Protein AF-A0AAI9YEP2-F1 (afdb_monomer_lite)

Sequence (658 aa):
MLQMVCKAFRWLPARLRGALFNLNAHLQGFVLEPDKFRQRMQDCDAIISRGFALNFFVRGCSQTLYLDVFVQNGQKAESFTQYITEEESYVTGSVQDASDERDRDIHSILLLQNLERKTTIRIVQTASFPLLTILQTSCTTADLNFILCDKAYSLFPALTIQKHVFYPLRDLDNEGGRRLVEYAHQGWTNRDFNWPDWSSEGLKGLGHRRIGDNLSLVVHLQDNVGTPSSTLSHFIEHSRCEITHESLSAQFGNSTRRRRNFGATSRHVLTLTAKKISSYSLRRPLTDGEFSGWGNFVRERLSRWTRAELFKIAPGARPAAFDPAASSIAFDENDLQTFTQPLSWDYADDQLPRCHLAQICECLHNLQTCANIGLKWNLKNGGTNHIVKDTIDILTSGRAMVVGYDVTHPTNMSNEKSAAPSLIGMVASVDKDLGQWPASRLLLRRQRNQDRLPEFLIIYRNGVSEGQFTQVLTTELPMIRKACDQLYAPKQHPRLSIIVSIKRHQTRFYPTSGVNMDQKSRNIKKGTVIDCGVSQARYWDFFLTAHTALKGTARPAHYTVLMDEIFREKYGVGDSAADQLEKLTHNLCYPFGRATKAFSICPPAYYADIVCERARVHRPALFDISDAASTTTSAYQPVAPSTNVQVHPNLRDTMYYI

Structure (mmCIF, N/CA/C/O backbone):
data_AF-A0AAI9YEP2-F1
#
_entry.id   AF-A0AAI9YEP2-F1
#
loop_
_atom_site.group_PDB
_atom_site.id
_atom_site.type_symbol
_atom_site.label_atom_id
_atom_site.label_alt_id
_atom_site.label_comp_id
_atom_site.label_asym_id
_atom_site.label_entity_id
_atom_site.label_seq_id
_atom_site.pdbx_PDB_ins_code
_atom_site.Cartn_x
_atom_site.Cartn_y
_atom_site.Cartn_z
_atom_site.occupancy
_atom_site.B_iso_or_equiv
_atom_site.auth_seq_id
_atom_site.auth_comp_id
_atom_site.auth_asym_id
_atom_site.auth_atom_id
_atom_site.pdbx_PDB_model_num
ATOM 1 N N . MET A 1 1 ? 2.736 -23.030 6.623 1.00 35.69 1 MET A N 1
ATOM 2 C CA . MET A 1 1 ? 3.974 -23.816 6.875 1.00 35.69 1 MET A CA 1
ATOM 3 C C . MET A 1 1 ? 3.725 -25.308 7.155 1.00 35.69 1 MET A C 1
ATOM 5 O O . MET A 1 1 ? 4.071 -26.088 6.291 1.00 35.69 1 MET A O 1
ATOM 9 N N . LEU A 1 2 ? 3.091 -25.758 8.255 1.00 38.91 2 LEU A N 1
ATOM 10 C CA . LEU A 1 2 ? 2.863 -27.212 8.516 1.00 38.91 2 LEU A CA 1
ATOM 11 C C . LEU A 1 2 ? 2.048 -27.931 7.420 1.00 38.91 2 LEU A C 1
ATOM 13 O O . LEU A 1 2 ? 2.385 -29.028 6.984 1.00 38.91 2 LEU A O 1
ATOM 17 N N . GLN A 1 3 ? 1.024 -27.253 6.912 1.00 37.66 3 GLN A N 1
ATOM 18 C CA . GLN A 1 3 ? 0.232 -27.639 5.739 1.00 37.66 3 GLN A CA 1
ATOM 19 C C . GLN A 1 3 ? 1.108 -27.837 4.473 1.00 37.66 3 GLN A C 1
ATOM 21 O O . GLN A 1 3 ? 0.827 -28.705 3.655 1.00 37.66 3 GLN A O 1
ATOM 26 N N . MET A 1 4 ? 2.207 -27.071 4.351 1.00 40.47 4 MET A N 1
ATOM 27 C CA . MET A 1 4 ? 3.206 -27.151 3.265 1.00 40.47 4 MET A CA 1
ATOM 28 C C . MET A 1 4 ? 4.039 -28.416 3.285 1.00 40.47 4 MET A C 1
ATOM 30 O O . MET A 1 4 ? 4.502 -28.832 2.229 1.00 40.47 4 MET A O 1
ATOM 34 N N . VAL A 1 5 ? 4.219 -29.019 4.459 1.00 40.28 5 VAL A N 1
ATOM 35 C CA . VAL A 1 5 ? 5.104 -30.172 4.648 1.00 40.28 5 VAL A CA 1
ATOM 36 C C . VAL A 1 5 ? 4.333 -31.493 4.544 1.00 40.28 5 VAL A C 1
ATOM 38 O O . VAL A 1 5 ? 4.894 -32.488 4.100 1.00 40.28 5 VAL A O 1
ATOM 41 N N . CYS A 1 6 ? 3.038 -31.528 4.897 1.00 46.47 6 CYS A N 1
ATOM 42 C CA . CYS A 1 6 ? 2.228 -32.745 4.795 1.00 46.47 6 CYS A CA 1
ATOM 43 C C . CYS A 1 6 ? 0.755 -32.467 4.447 1.00 46.47 6 CYS A C 1
ATOM 45 O O . CYS A 1 6 ? 0.030 -31.792 5.180 1.00 46.47 6 CYS A O 1
ATOM 47 N N . LYS A 1 7 ? 0.279 -33.083 3.352 1.00 47.59 7 LYS A N 1
ATOM 48 C CA . LYS A 1 7 ? -1.105 -32.976 2.846 1.00 47.59 7 LYS A CA 1
ATOM 49 C C . LYS A 1 7 ? -2.158 -33.481 3.842 1.00 47.59 7 LYS A C 1
ATOM 51 O O . LYS A 1 7 ? -3.312 -33.061 3.765 1.00 47.59 7 LYS A O 1
ATOM 56 N N . ALA A 1 8 ? -1.780 -34.341 4.791 1.00 64.31 8 ALA A N 1
ATOM 57 C CA . ALA A 1 8 ? -2.667 -34.778 5.868 1.00 64.31 8 ALA A CA 1
ATOM 58 C C . ALA A 1 8 ? -3.075 -33.621 6.795 1.00 64.31 8 ALA A C 1
ATOM 60 O O . ALA A 1 8 ? -4.147 -33.680 7.382 1.00 64.31 8 ALA A O 1
ATOM 61 N N . PHE A 1 9 ? -2.304 -32.527 6.858 1.00 52.44 9 PHE A N 1
ATOM 62 C CA . PHE A 1 9 ? -2.653 -31.308 7.596 1.00 52.44 9 PHE A CA 1
ATOM 63 C C . PHE A 1 9 ? -3.553 -30.354 6.795 1.00 52.44 9 PHE A C 1
ATOM 65 O O . PHE A 1 9 ? -3.648 -29.171 7.104 1.00 52.44 9 PHE A O 1
ATOM 72 N N . ARG A 1 10 ? -4.260 -30.851 5.772 1.00 55.97 10 ARG A N 1
ATOM 73 C CA . ARG A 1 10 ? -5.205 -30.078 4.952 1.00 55.97 10 ARG A CA 1
ATOM 74 C C . ARG A 1 10 ? -6.244 -29.308 5.755 1.00 55.97 10 ARG A C 1
ATOM 76 O O . ARG A 1 10 ? -6.536 -28.143 5.515 1.00 55.97 10 ARG A O 1
ATOM 83 N N . TRP A 1 11 ? -6.830 -30.031 6.693 1.00 68.69 11 TRP A N 1
ATOM 84 C CA . TRP A 1 11 ? -7.853 -29.548 7.601 1.00 68.69 11 TRP A CA 1
ATOM 85 C C . TRP A 1 11 ? -7.272 -28.573 8.627 1.00 68.69 11 TRP A C 1
ATOM 87 O O . TRP A 1 11 ? -8.030 -27.852 9.270 1.00 68.69 11 TRP A O 1
ATOM 97 N N . LEU A 1 12 ? -5.941 -28.538 8.779 1.00 62.38 12 LEU A N 1
ATOM 98 C CA . LEU A 1 12 ? -5.271 -27.867 9.874 1.00 62.38 12 LEU A CA 1
ATOM 99 C C . LEU A 1 12 ? -5.568 -26.366 9.876 1.00 62.38 12 LEU A C 1
ATOM 101 O O . LEU A 1 12 ? -6.039 -25.945 10.900 1.00 62.38 12 LEU A O 1
ATOM 105 N N . PRO A 1 13 ? -5.472 -25.536 8.821 1.00 63.59 13 PRO A N 1
ATOM 106 C CA . PRO A 1 13 ? -5.768 -24.098 8.942 1.00 63.59 13 PRO A CA 1
ATOM 107 C C . PRO A 1 13 ? -7.225 -23.773 9.262 1.00 63.59 13 PRO A C 1
ATOM 109 O O . PRO A 1 13 ? -7.488 -22.788 9.943 1.00 63.59 13 PRO A O 1
ATOM 112 N N . ALA A 1 14 ? -8.176 -24.563 8.756 1.00 66.38 14 ALA A N 1
ATOM 113 C CA . ALA A 1 14 ? -9.592 -24.399 9.077 1.00 66.38 14 ALA A CA 1
ATOM 114 C C . ALA A 1 14 ? -9.860 -24.824 10.524 1.00 66.38 14 ALA A C 1
ATOM 116 O O . ALA A 1 14 ? -10.508 -24.100 11.271 1.00 66.38 14 ALA A O 1
ATOM 117 N N . ARG A 1 15 ? -9.264 -25.938 10.961 1.00 67.12 15 ARG A N 1
ATOM 118 C CA . ARG A 1 15 ? -9.312 -26.371 12.357 1.00 67.12 15 ARG A CA 1
ATOM 119 C C . ARG A 1 15 ? -8.481 -25.490 13.273 1.00 67.12 15 ARG A C 1
ATOM 121 O O . ARG A 1 15 ? -8.851 -25.337 14.414 1.00 67.12 15 ARG A O 1
ATOM 128 N N . LEU A 1 16 ? -7.409 -24.873 12.803 1.00 64.56 16 LEU A N 1
ATOM 129 C CA . LEU A 1 16 ? -6.610 -23.913 13.541 1.00 64.56 16 LEU A CA 1
ATOM 130 C C . LEU A 1 16 ? -7.355 -22.582 13.591 1.00 64.56 16 LEU A C 1
ATOM 132 O O . LEU A 1 16 ? -7.315 -21.935 14.610 1.00 64.56 16 LEU A O 1
ATOM 136 N N . ARG A 1 17 ? -8.121 -22.167 12.583 1.00 66.69 17 ARG A N 1
ATOM 137 C CA . ARG A 1 17 ? -9.043 -21.033 12.755 1.00 66.69 17 ARG A CA 1
ATOM 138 C C . ARG A 1 17 ? -10.149 -21.364 13.757 1.00 66.69 17 ARG A C 1
ATOM 140 O O . ARG A 1 17 ? -10.301 -20.640 14.730 1.00 66.69 17 ARG A O 1
ATOM 147 N N . GLY A 1 18 ? -10.822 -22.502 13.589 1.00 63.66 18 GLY A N 1
ATOM 148 C CA . GLY A 1 18 ? -11.913 -22.950 14.464 1.00 63.66 18 GLY A CA 1
ATOM 149 C C . GLY A 1 18 ? -11.498 -23.451 15.855 1.00 63.66 18 GLY A C 1
ATOM 150 O O . GLY A 1 18 ? -12.360 -23.601 16.714 1.00 63.66 18 GLY A O 1
ATOM 151 N N . ALA A 1 19 ? -10.210 -23.712 16.099 1.00 65.69 19 ALA A N 1
ATOM 152 C CA . ALA A 1 19 ? -9.677 -24.125 17.402 1.00 65.69 19 ALA A CA 1
ATOM 153 C C . ALA A 1 19 ? -8.683 -23.113 17.984 1.00 65.69 19 ALA A C 1
ATOM 155 O O . ALA A 1 19 ? -8.664 -22.928 19.195 1.00 65.69 19 ALA A O 1
ATOM 156 N N . LEU A 1 20 ? -7.855 -22.453 17.158 1.00 69.81 20 LEU A N 1
ATOM 157 C CA . LEU A 1 20 ? -6.876 -21.471 17.634 1.00 69.81 20 LEU A CA 1
ATOM 158 C C . LEU A 1 20 ? -7.427 -20.051 17.759 1.00 69.81 20 LEU A C 1
ATOM 160 O O . LEU A 1 20 ? -6.993 -19.343 18.658 1.00 69.81 20 LEU A O 1
ATOM 164 N N . PHE A 1 21 ? -8.322 -19.632 16.865 1.00 78.69 21 PHE A N 1
ATOM 165 C CA . PHE A 1 21 ? -8.924 -18.291 16.866 1.00 78.69 21 PHE A CA 1
ATOM 166 C C . PHE A 1 21 ? -10.420 -18.363 17.174 1.00 78.69 21 PHE A C 1
ATOM 168 O O . PHE A 1 21 ? -11.227 -17.598 16.653 1.00 78.69 21 PHE A O 1
ATOM 175 N N . ASN A 1 22 ? -10.784 -19.320 18.025 1.00 84.69 22 ASN A N 1
ATOM 176 C CA . ASN A 1 22 ? -12.130 -19.475 18.537 1.00 84.69 22 ASN A CA 1
ATOM 177 C C . ASN A 1 22 ? -12.275 -18.619 19.794 1.00 84.69 22 ASN A C 1
ATOM 179 O O . ASN A 1 22 ? -11.790 -18.998 20.861 1.00 84.69 22 ASN A O 1
ATOM 183 N N . LEU A 1 23 ? -12.903 -17.451 19.657 1.00 87.81 23 LEU A N 1
ATOM 184 C CA . LEU A 1 23 ? -13.104 -16.545 20.785 1.00 87.81 23 LEU A CA 1
ATOM 185 C C . LEU A 1 23 ? -13.919 -17.215 21.898 1.00 87.81 23 LEU A C 1
ATOM 187 O O . LEU A 1 23 ? -13.557 -17.083 23.064 1.00 87.81 23 LEU A O 1
ATOM 191 N N . ASN A 1 24 ? -14.948 -17.993 21.550 1.00 88.75 24 ASN A N 1
ATOM 192 C CA . ASN A 1 24 ? -15.793 -18.670 22.531 1.00 88.75 24 ASN A CA 1
ATOM 193 C C . ASN A 1 24 ? -14.976 -19.615 23.418 1.00 88.75 24 ASN A C 1
ATOM 195 O O . ASN A 1 24 ? -15.137 -19.604 24.633 1.00 88.75 24 ASN A O 1
ATOM 199 N N . ALA A 1 25 ? -14.033 -20.361 22.838 1.00 86.12 25 ALA A N 1
ATOM 200 C CA . ALA A 1 25 ? -13.134 -21.230 23.598 1.00 86.12 25 ALA A CA 1
ATOM 201 C C . ALA A 1 25 ? -12.226 -20.455 24.573 1.00 86.12 25 ALA A C 1
ATOM 203 O O . ALA A 1 25 ? -11.940 -20.947 25.660 1.00 86.12 25 ALA A O 1
ATOM 204 N N . HIS A 1 26 ? -11.791 -19.240 24.218 1.00 86.12 26 HIS A N 1
ATOM 205 C CA . HIS A 1 26 ? -11.002 -18.391 25.124 1.00 86.12 26 HIS A CA 1
ATOM 206 C C . HIS A 1 26 ? -11.874 -17.771 26.225 1.00 86.12 26 HIS A C 1
ATOM 208 O O . HIS A 1 26 ? -11.415 -17.572 27.347 1.00 86.12 26 HIS A O 1
ATOM 214 N N . LEU A 1 27 ? -13.138 -17.482 25.912 1.00 90.31 27 LEU A N 1
ATOM 215 C CA . LEU A 1 27 ? -14.107 -16.905 26.839 1.00 90.31 27 LEU A CA 1
ATOM 216 C C . LEU A 1 27 ? -14.650 -17.915 27.860 1.00 90.31 27 LEU A C 1
ATOM 218 O O . LEU A 1 27 ? -14.997 -17.497 28.957 1.00 90.31 27 LEU A O 1
ATOM 222 N N . GLN A 1 28 ? -14.665 -19.219 27.561 1.00 88.06 28 GLN A N 1
ATOM 223 C CA . GLN A 1 28 ? -15.187 -20.275 28.453 1.00 88.06 28 GLN A CA 1
ATOM 224 C C . GLN A 1 28 ? -14.567 -20.298 29.863 1.00 88.06 28 GLN A C 1
ATOM 226 O O . GLN A 1 28 ? -15.190 -20.792 30.798 1.00 88.06 28 GLN A O 1
ATOM 231 N N . GLY A 1 29 ? -13.350 -19.770 30.046 1.00 85.25 29 GLY A N 1
ATOM 232 C CA . GLY A 1 29 ? -12.749 -19.630 31.380 1.00 85.25 29 GLY A CA 1
ATOM 233 C C . GLY A 1 29 ? -13.392 -18.531 32.238 1.00 85.25 29 GLY A C 1
ATOM 234 O O . GLY A 1 29 ? -13.317 -18.571 33.464 1.00 85.25 29 GLY A O 1
ATOM 235 N N . PHE A 1 30 ? -14.032 -17.555 31.599 1.00 90.69 30 PHE A N 1
ATOM 236 C CA . PHE A 1 30 ? -14.654 -16.403 32.243 1.00 90.69 30 PHE A CA 1
ATOM 237 C C . PHE A 1 30 ? -16.182 -16.532 32.265 1.00 90.69 30 PHE A C 1
ATOM 239 O O . PHE A 1 30 ? -16.800 -16.351 33.312 1.00 90.69 30 PHE A O 1
ATOM 246 N N . VAL A 1 31 ? -16.800 -16.914 31.148 1.00 92.44 31 VAL A N 1
ATOM 247 C CA . VAL A 1 31 ? -18.261 -16.882 30.971 1.00 92.44 31 VAL A CA 1
ATOM 248 C C . VAL A 1 31 ? -18.842 -18.255 30.639 1.00 92.44 31 VAL A C 1
ATOM 250 O O . VAL A 1 31 ? -18.195 -19.073 29.984 1.00 92.44 31 VAL A O 1
ATOM 253 N N . LEU A 1 32 ? -20.071 -18.494 31.095 1.00 90.62 32 LEU A N 1
ATOM 254 C CA . LEU A 1 32 ? -20.863 -19.705 30.879 1.00 90.62 32 LEU A CA 1
ATOM 255 C C . LEU A 1 32 ? -21.316 -19.829 29.426 1.00 90.62 32 LEU A C 1
ATOM 257 O O . LEU A 1 32 ? -21.163 -20.892 28.824 1.00 90.62 32 LEU A O 1
ATOM 261 N N . GLU A 1 33 ? -21.842 -18.740 28.859 1.00 90.50 33 GLU A N 1
ATOM 262 C CA . GLU A 1 33 ? -22.410 -18.702 27.508 1.00 90.50 33 GLU A CA 1
ATOM 263 C C . GLU A 1 33 ? -21.688 -17.661 26.630 1.00 90.50 33 GLU A C 1
ATOM 265 O O . GLU A 1 33 ? -22.152 -16.528 26.478 1.00 90.50 33 GLU A O 1
ATOM 270 N N . PRO A 1 34 ? -20.551 -18.020 25.997 1.00 91.00 34 PRO A N 1
ATOM 271 C CA . PRO A 1 34 ? -19.764 -17.075 25.205 1.00 91.00 34 PRO A CA 1
ATOM 272 C C . PRO A 1 34 ? -20.516 -16.395 24.054 1.00 91.00 34 PRO A C 1
ATOM 274 O O . PRO A 1 34 ? -20.250 -15.232 23.758 1.00 91.00 34 PRO A O 1
ATOM 277 N N . ASP A 1 35 ? -21.454 -17.091 23.406 1.00 88.31 35 ASP A N 1
ATOM 278 C CA . ASP A 1 35 ? -22.261 -16.517 22.322 1.00 88.31 35 ASP A CA 1
ATOM 279 C C . ASP A 1 35 ? -23.187 -15.411 22.834 1.00 88.31 35 ASP A C 1
ATOM 281 O O . ASP A 1 35 ? -23.256 -14.328 22.246 1.00 88.31 35 ASP A O 1
ATOM 285 N N . LYS A 1 36 ? -23.831 -15.643 23.983 1.00 89.94 36 LYS A N 1
ATOM 286 C CA . LYS A 1 36 ? -24.673 -14.653 24.654 1.00 89.94 36 LYS A CA 1
ATOM 287 C C . LYS A 1 36 ? -23.847 -13.461 25.122 1.00 89.94 36 LYS A C 1
ATOM 289 O O . LYS A 1 36 ? -24.229 -12.319 24.878 1.00 89.94 36 LYS A O 1
ATOM 294 N N . PHE A 1 37 ? -22.665 -13.710 25.683 1.00 92.88 37 PHE A N 1
ATOM 295 C CA . PHE A 1 37 ? -21.727 -12.655 26.055 1.00 92.88 37 PHE A CA 1
ATOM 296 C C . PHE A 1 37 ? -21.322 -11.799 24.843 1.00 92.88 37 PHE A C 1
ATOM 298 O O . PHE A 1 37 ? -21.359 -10.571 24.916 1.00 92.88 37 PHE A O 1
ATOM 305 N N . ARG A 1 38 ? -20.999 -12.411 23.695 1.00 90.38 38 ARG A N 1
ATOM 306 C CA . ARG A 1 38 ? -20.673 -11.687 22.448 1.00 90.38 38 ARG A CA 1
ATOM 307 C C . ARG A 1 38 ? -21.855 -10.875 21.919 1.00 90.38 38 ARG A C 1
ATOM 309 O O . ARG A 1 38 ? -21.644 -9.763 21.436 1.00 90.38 38 ARG A O 1
ATOM 316 N N . GLN A 1 39 ? -23.078 -11.388 22.040 1.00 88.56 39 GLN A N 1
ATOM 317 C CA . GLN A 1 39 ? -24.287 -10.635 21.709 1.00 88.56 39 GLN A CA 1
ATOM 318 C C . GLN A 1 39 ? -24.449 -9.419 22.633 1.00 88.56 39 GLN A C 1
ATOM 320 O O . GLN A 1 39 ? -24.628 -8.303 22.152 1.00 88.56 39 GLN A O 1
ATOM 325 N N . ARG A 1 40 ? -24.267 -9.591 23.948 1.00 91.62 40 ARG A N 1
ATOM 326 C CA . ARG A 1 40 ? -24.280 -8.474 24.908 1.00 91.62 40 ARG A CA 1
ATOM 327 C C . ARG A 1 40 ? -23.189 -7.449 24.631 1.00 91.62 40 ARG A C 1
ATOM 329 O O . ARG A 1 40 ? -23.436 -6.252 24.770 1.00 91.62 40 ARG A O 1
ATOM 336 N N . MET A 1 41 ? -22.005 -7.890 24.198 1.00 91.94 41 MET A N 1
ATOM 337 C CA . MET A 1 41 ? -20.956 -6.970 23.763 1.00 91.94 41 MET A CA 1
ATOM 338 C C . MET A 1 41 ? -21.422 -6.115 22.586 1.00 91.94 41 MET A C 1
ATOM 340 O O . MET A 1 41 ? -21.164 -4.916 22.567 1.00 91.94 41 MET A O 1
ATOM 344 N N . GLN A 1 42 ? -22.114 -6.710 21.615 1.00 88.88 42 GLN A N 1
ATOM 345 C CA . GLN A 1 42 ? -22.652 -5.975 20.476 1.00 88.88 42 GLN A CA 1
ATOM 346 C C . GLN A 1 42 ? -23.716 -4.955 20.904 1.00 88.88 42 GLN A C 1
ATOM 348 O O . GLN A 1 42 ? -23.647 -3.804 20.478 1.00 88.88 42 GLN A O 1
ATOM 353 N N . ASP A 1 43 ? -24.649 -5.349 21.773 1.00 89.12 43 ASP A N 1
ATOM 354 C CA . ASP A 1 43 ? -25.726 -4.477 22.266 1.00 89.12 43 ASP A CA 1
ATOM 355 C C . ASP A 1 43 ? -25.179 -3.263 23.042 1.00 89.12 43 ASP A C 1
ATOM 357 O O . ASP A 1 43 ? -25.703 -2.148 22.952 1.00 89.12 43 ASP A O 1
ATOM 361 N N . CYS A 1 44 ? -24.089 -3.469 23.786 1.00 91.69 44 CYS A N 1
ATOM 362 C CA . CYS A 1 44 ? -23.482 -2.457 24.651 1.00 91.69 44 CYS A CA 1
ATOM 363 C C . CYS A 1 44 ? -22.296 -1.715 24.012 1.00 91.69 44 CYS A C 1
ATOM 365 O O . CYS A 1 44 ? -21.675 -0.889 24.678 1.00 91.69 44 CYS A O 1
ATOM 367 N N . ASP A 1 45 ? -21.974 -1.978 22.741 1.00 90.94 45 ASP A N 1
ATOM 368 C CA . ASP A 1 45 ? -20.754 -1.495 22.072 1.00 90.94 45 ASP A CA 1
ATOM 369 C C . ASP A 1 45 ? -19.459 -1.793 22.853 1.00 90.94 45 ASP A C 1
ATOM 371 O O . ASP A 1 45 ? -18.512 -1.002 22.856 1.00 90.94 45 ASP A O 1
ATOM 375 N N . ALA A 1 46 ? -19.428 -2.932 23.541 1.00 94.50 46 ALA A N 1
ATOM 376 C CA . ALA A 1 46 ? -18.311 -3.340 24.370 1.00 94.50 46 ALA A CA 1
ATOM 377 C C . ALA A 1 46 ? -17.133 -3.838 23.523 1.00 94.50 46 ALA A C 1
ATOM 379 O O . ALA A 1 46 ? -17.309 -4.549 22.528 1.00 94.50 46 ALA A O 1
ATOM 380 N N . ILE A 1 47 ? -15.915 -3.513 23.953 1.00 96.44 47 ILE A N 1
ATOM 381 C CA . ILE A 1 47 ? -14.674 -3.921 23.287 1.00 96.44 47 ILE A CA 1
ATOM 382 C C . ILE A 1 47 ? -13.769 -4.620 24.299 1.00 96.44 47 ILE A C 1
ATOM 384 O O . ILE A 1 47 ? -13.431 -4.044 25.331 1.00 96.44 47 ILE A O 1
ATOM 388 N N . ILE A 1 48 ? -13.334 -5.844 23.998 1.00 96.62 48 ILE A N 1
ATOM 389 C CA . ILE A 1 48 ? -12.285 -6.504 24.785 1.00 96.62 48 ILE A CA 1
ATOM 390 C C . ILE A 1 48 ? -10.928 -5.984 24.311 1.00 96.62 48 ILE A C 1
ATOM 392 O O . ILE A 1 48 ? -10.695 -5.887 23.107 1.00 96.62 48 ILE A O 1
ATOM 396 N N . SER A 1 49 ? -10.012 -5.677 25.226 1.00 94.88 49 SER A N 1
ATOM 397 C CA . SER A 1 49 ? -8.669 -5.184 24.885 1.00 94.88 49 SER A CA 1
ATOM 398 C C . SER A 1 49 ? -7.613 -5.688 25.882 1.00 94.88 49 SER A C 1
ATOM 400 O O . SER A 1 49 ? -7.902 -6.555 26.711 1.00 94.88 49 SER A O 1
ATOM 402 N N . ARG A 1 50 ? -6.384 -5.161 25.807 1.00 90.25 50 ARG A N 1
ATOM 403 C CA . ARG A 1 50 ? -5.259 -5.441 26.721 1.00 90.25 50 ARG A CA 1
ATOM 404 C C . ARG A 1 50 ? -4.858 -6.924 26.729 1.00 90.25 50 ARG A C 1
ATOM 406 O O . ARG A 1 50 ? -4.862 -7.572 25.686 1.00 90.25 50 ARG A O 1
ATOM 413 N N . GLY A 1 51 ? -4.479 -7.460 27.892 1.00 87.62 51 GLY A N 1
ATOM 414 C CA . GLY A 1 51 ? -3.871 -8.783 28.044 1.00 87.62 51 GLY A CA 1
ATOM 415 C C . GLY A 1 51 ? -4.687 -9.927 27.445 1.00 87.62 51 GLY A C 1
ATOM 416 O O . GLY A 1 51 ? -4.123 -10.801 26.792 1.00 87.62 51 GLY A O 1
ATOM 417 N N . PHE A 1 52 ? -6.016 -9.905 27.589 1.00 91.44 52 PHE A N 1
ATOM 418 C CA . PHE A 1 52 ? -6.862 -10.927 26.967 1.00 91.44 52 PHE A CA 1
ATOM 419 C C . PHE A 1 52 ? -6.797 -10.864 25.437 1.00 91.44 52 PHE A C 1
ATOM 421 O O . PHE A 1 52 ? -6.613 -11.889 24.779 1.00 91.44 52 PHE A O 1
ATOM 428 N N . ALA A 1 53 ? -6.894 -9.663 24.861 1.00 92.50 53 ALA A N 1
ATOM 429 C CA . ALA A 1 53 ? -6.804 -9.485 23.417 1.00 92.50 53 ALA A CA 1
ATOM 430 C C . ALA A 1 53 ? -5.405 -9.814 22.873 1.00 92.50 53 ALA A C 1
ATOM 432 O O . ALA A 1 53 ? -5.291 -10.425 21.814 1.00 92.50 53 ALA A O 1
ATOM 433 N N . LEU A 1 54 ? -4.342 -9.475 23.605 1.00 90.69 54 LEU A N 1
ATOM 434 C CA . LEU A 1 54 ? -2.970 -9.859 23.269 1.00 90.69 54 LEU A CA 1
ATOM 435 C C . LEU A 1 54 ? -2.806 -11.387 23.235 1.00 90.69 54 LEU A C 1
ATOM 437 O O . LEU A 1 54 ? -2.325 -11.934 22.240 1.00 90.69 54 LEU A O 1
ATOM 441 N N . ASN A 1 55 ? -3.268 -12.082 24.277 1.00 88.81 55 ASN A N 1
ATOM 442 C CA . ASN A 1 55 ? -3.188 -13.543 24.378 1.00 88.81 55 ASN A CA 1
ATOM 443 C C . ASN A 1 55 ? -4.045 -14.275 23.341 1.00 88.81 55 ASN A C 1
ATOM 445 O O . ASN A 1 55 ? -3.710 -15.389 22.945 1.00 88.81 55 ASN A O 1
ATOM 449 N N . PHE A 1 56 ? -5.122 -13.658 22.851 1.00 89.12 56 PHE A N 1
ATOM 450 C CA . PHE A 1 56 ? -5.873 -14.206 21.721 1.00 89.12 56 PHE A CA 1
ATOM 451 C C . PHE A 1 56 ? -5.006 -14.321 20.453 1.00 89.12 56 PHE A C 1
ATOM 453 O O . PHE A 1 56 ? -5.168 -15.255 19.664 1.00 89.12 56 PHE A O 1
ATOM 460 N N . PHE A 1 57 ? -4.063 -13.395 20.255 1.00 88.50 57 PHE A N 1
ATOM 461 C CA . PHE A 1 57 ? -3.174 -13.382 19.094 1.00 88.50 57 PHE A CA 1
ATOM 462 C C . PHE A 1 57 ? -1.851 -14.129 19.308 1.00 88.50 57 PHE A C 1
ATOM 464 O O . PHE A 1 57 ? -1.323 -14.704 18.351 1.00 88.50 57 PHE A O 1
ATOM 471 N N . VAL A 1 58 ? -1.304 -14.131 20.527 1.00 83.00 58 VAL A N 1
ATOM 472 C CA . VAL A 1 58 ? 0.016 -14.703 20.843 1.00 83.00 58 VAL A CA 1
ATOM 473 C C . VAL A 1 58 ? -0.132 -16.025 21.598 1.00 83.00 58 VAL A C 1
ATOM 475 O O . VAL A 1 58 ? -0.733 -16.096 22.664 1.00 83.00 58 VAL A O 1
ATOM 478 N N . ARG A 1 59 ? 0.413 -17.112 21.033 1.00 67.50 59 ARG A N 1
ATOM 479 C CA . ARG A 1 59 ? 0.313 -18.462 21.614 1.00 67.50 59 ARG A CA 1
ATOM 480 C C . ARG A 1 59 ? 1.434 -18.749 22.606 1.00 67.50 59 ARG A C 1
ATOM 482 O O . ARG A 1 59 ? 2.587 -18.468 22.314 1.00 67.50 59 ARG A O 1
ATOM 489 N N . GLY A 1 60 ? 1.088 -19.425 23.704 1.00 56.12 60 GLY A N 1
ATOM 490 C CA . GLY A 1 60 ? 2.030 -19.873 24.745 1.00 56.12 60 GLY A CA 1
ATOM 491 C C . GLY A 1 60 ? 1.692 -19.364 26.148 1.00 56.12 60 GLY A C 1
ATOM 492 O O . GLY A 1 60 ? 2.234 -19.860 27.129 1.00 56.12 60 GLY A O 1
ATOM 493 N N . CYS A 1 61 ? 0.746 -18.432 26.242 1.00 56.22 61 CYS A N 1
ATOM 494 C CA . CYS A 1 61 ? 0.408 -17.701 27.455 1.00 56.22 61 CYS A CA 1
ATOM 495 C C . CYS A 1 61 ? -0.945 -18.207 27.987 1.00 56.22 61 CYS A C 1
ATOM 497 O O . CYS A 1 61 ? -2.000 -17.729 27.581 1.00 56.22 61 CYS A O 1
ATOM 499 N N . SER A 1 62 ? -0.951 -19.240 28.836 1.00 52.75 62 SER A N 1
ATOM 500 C CA . SER A 1 62 ? -2.189 -19.943 29.226 1.00 52.75 62 SER A CA 1
ATOM 501 C C . SER A 1 62 ? -3.007 -19.262 30.330 1.00 52.75 62 SER A C 1
ATOM 503 O O . SER A 1 62 ? -4.025 -19.811 30.743 1.00 52.75 62 SER A O 1
ATOM 505 N N . GLN A 1 63 ? -2.572 -18.111 30.849 1.00 65.06 63 GLN A N 1
ATOM 506 C CA . GLN A 1 63 ? -3.223 -17.448 31.980 1.00 65.06 63 GLN A CA 1
ATOM 507 C C . GLN A 1 63 ? -3.348 -15.941 31.740 1.00 65.06 63 GLN A C 1
ATOM 509 O O . GLN A 1 63 ? -2.400 -15.176 31.895 1.00 65.06 63 GLN A O 1
ATOM 514 N N . THR A 1 64 ? -4.547 -15.504 31.359 1.00 73.12 64 THR A N 1
ATOM 515 C CA . THR A 1 64 ? -4.958 -14.099 31.455 1.00 73.12 64 THR A CA 1
ATOM 516 C C . THR A 1 64 ? -5.493 -13.859 32.861 1.00 73.12 64 THR A C 1
ATOM 518 O O . THR A 1 64 ? -6.495 -14.463 33.238 1.00 73.12 64 THR A O 1
ATOM 521 N N . LEU A 1 65 ? -4.851 -12.982 33.635 1.00 78.19 65 LEU A N 1
ATOM 522 C CA . LEU A 1 65 ? -5.325 -12.630 34.981 1.00 78.19 65 LEU A CA 1
ATOM 523 C C . LEU A 1 65 ? -6.697 -11.944 34.959 1.00 78.19 65 LEU A C 1
ATOM 525 O O . LEU A 1 65 ? -7.512 -12.141 35.858 1.00 78.19 65 LEU A O 1
ATOM 529 N N . TYR A 1 66 ? -6.936 -11.148 33.917 1.00 89.12 66 TYR A N 1
ATOM 530 C CA . TYR A 1 66 ? -8.116 -10.310 33.780 1.00 89.12 66 TYR A CA 1
ATOM 531 C C . TYR A 1 66 ? -8.701 -10.432 32.376 1.00 89.12 66 TYR A C 1
ATOM 533 O O . TYR A 1 66 ? -7.960 -10.505 31.392 1.00 89.12 66 TYR A O 1
ATOM 541 N N . LEU A 1 67 ? -10.028 -10.390 32.295 1.00 93.69 67 LEU A N 1
ATOM 542 C CA . LEU A 1 67 ? -10.747 -10.056 31.071 1.00 93.69 67 LEU A CA 1
ATOM 543 C C . LEU A 1 67 ? -11.130 -8.574 31.141 1.00 93.69 67 LEU A C 1
ATOM 545 O O . LEU A 1 67 ? -12.022 -8.197 31.899 1.00 93.69 67 LEU A O 1
ATOM 549 N N . ASP A 1 68 ? -10.421 -7.734 30.387 1.00 94.38 68 ASP A N 1
ATOM 550 C CA . ASP A 1 68 ? -10.692 -6.298 30.294 1.00 94.38 68 ASP A CA 1
ATOM 551 C C . ASP A 1 68 ? -11.752 -6.019 29.227 1.00 94.38 68 ASP A C 1
ATOM 553 O O . ASP A 1 68 ? -11.504 -6.213 28.034 1.00 94.38 68 ASP A O 1
ATOM 557 N N . VAL A 1 69 ? -12.910 -5.519 29.656 1.00 96.81 69 VAL A N 1
ATOM 558 C CA . VAL A 1 69 ? -14.018 -5.133 28.778 1.00 96.81 69 VAL A CA 1
ATOM 559 C C . VAL A 1 69 ? -14.264 -3.637 28.914 1.00 96.81 69 VAL A C 1
ATOM 561 O O . VAL A 1 69 ? -14.604 -3.147 29.988 1.00 96.81 69 VAL A O 1
ATOM 564 N N . PHE A 1 70 ? -14.097 -2.903 27.820 1.00 96.69 70 PHE A N 1
ATOM 565 C CA . PHE A 1 70 ? -14.333 -1.467 27.762 1.00 96.69 70 PHE A CA 1
ATOM 566 C C . PHE A 1 70 ? -15.762 -1.201 27.305 1.00 96.69 70 PHE A C 1
ATOM 568 O O . PHE A 1 70 ? -16.164 -1.673 26.240 1.00 96.69 70 PHE A O 1
ATOM 575 N N . VAL A 1 71 ? -16.511 -0.429 28.089 1.00 95.50 71 VAL A N 1
ATOM 576 C CA . VAL A 1 71 ? -17.910 -0.074 27.814 1.00 95.50 71 VAL A CA 1
ATOM 577 C C . VAL A 1 71 ? -18.120 1.394 28.157 1.00 95.50 71 VAL A C 1
ATOM 579 O O . VAL A 1 71 ? -17.621 1.870 29.174 1.00 95.50 71 VAL A O 1
ATOM 582 N N . GLN A 1 72 ? -18.872 2.120 27.332 1.00 93.44 72 GLN A N 1
ATOM 583 C CA . GLN A 1 72 ? -19.193 3.514 27.630 1.00 93.44 72 GLN A CA 1
ATOM 584 C C . GLN A 1 72 ? -20.050 3.615 28.898 1.00 93.44 72 GLN A C 1
ATOM 586 O O . GLN A 1 72 ? -21.049 2.905 29.029 1.00 93.44 72 GLN A O 1
ATOM 591 N N . ASN A 1 73 ? -19.662 4.515 29.807 1.00 92.44 73 ASN A N 1
ATOM 592 C CA . ASN A 1 73 ? -20.377 4.768 31.055 1.00 92.44 73 ASN A CA 1
ATOM 593 C C . ASN A 1 73 ? -21.858 5.137 30.815 1.00 92.44 73 ASN A C 1
ATOM 595 O O . ASN A 1 73 ? -22.203 5.742 29.796 1.00 92.44 73 ASN A O 1
ATOM 599 N N . GLY A 1 74 ? -22.719 4.794 31.775 1.00 91.19 74 GLY A N 1
ATOM 600 C CA . GLY A 1 74 ? -24.172 4.979 31.730 1.00 91.19 74 GLY A CA 1
ATOM 601 C C . GLY A 1 74 ? -24.931 3.667 31.519 1.00 91.19 74 GLY A C 1
ATOM 602 O O . GLY A 1 74 ? -24.434 2.590 31.844 1.00 91.19 74 GLY A O 1
ATOM 603 N N . GLN A 1 75 ? -26.125 3.749 30.922 1.00 91.75 75 GLN A N 1
ATOM 604 C CA . GLN A 1 75 ? -27.073 2.626 30.824 1.00 91.75 75 GLN A CA 1
ATOM 605 C C . GLN A 1 75 ? -26.479 1.355 30.186 1.00 91.75 75 GLN A C 1
ATOM 607 O O . GLN A 1 75 ? -26.803 0.245 30.601 1.00 91.75 75 GLN A O 1
ATOM 612 N N . LYS A 1 76 ? -25.590 1.498 29.192 1.00 90.81 76 LYS A N 1
ATOM 613 C CA . LYS A 1 76 ? -24.909 0.356 28.558 1.00 90.81 76 LYS A CA 1
ATOM 614 C C . LYS A 1 76 ? -23.963 -0.353 29.525 1.00 90.81 76 LYS A C 1
ATOM 616 O O . LYS A 1 76 ? -23.986 -1.575 29.602 1.00 90.81 76 LYS A O 1
ATOM 621 N N . ALA A 1 77 ? -23.156 0.397 30.276 1.00 93.19 77 ALA A N 1
ATOM 622 C CA . ALA A 1 77 ? -22.261 -0.179 31.274 1.00 93.19 77 ALA A CA 1
ATOM 623 C C . ALA A 1 77 ? -23.032 -0.800 32.446 1.00 93.19 77 ALA A C 1
ATOM 625 O O . ALA A 1 77 ? -22.650 -1.874 32.905 1.00 93.19 77 ALA A O 1
ATOM 626 N N . GLU A 1 78 ? -24.120 -0.175 32.900 1.00 93.88 78 GLU A N 1
ATOM 627 C CA . GLU A 1 78 ? -25.000 -0.721 33.944 1.00 93.88 78 GLU A CA 1
ATOM 628 C C . GLU A 1 78 ? -25.644 -2.035 33.495 1.00 93.88 78 GLU A C 1
ATOM 630 O O . GLU A 1 78 ? -25.507 -3.047 34.178 1.00 93.88 78 GLU A O 1
ATOM 635 N N . SER A 1 79 ? -26.254 -2.052 32.305 1.00 94.69 79 SER A N 1
ATOM 636 C CA . SER A 1 79 ? -26.872 -3.253 31.734 1.00 94.69 79 SER A CA 1
ATOM 637 C C . SER A 1 79 ? -25.855 -4.375 31.513 1.00 94.69 79 SER A C 1
ATOM 639 O O . SER A 1 79 ? -26.139 -5.532 31.824 1.00 94.69 79 SER A O 1
ATOM 641 N N . PHE A 1 80 ? -24.653 -4.046 31.029 1.00 94.94 80 PHE A N 1
ATOM 642 C CA . PHE A 1 80 ? -23.587 -5.029 30.858 1.00 94.94 80 PHE A CA 1
ATOM 643 C C . PHE A 1 80 ? -23.093 -5.565 32.207 1.00 94.94 80 PHE A C 1
ATOM 645 O O . PHE A 1 80 ? -22.911 -6.767 32.357 1.00 94.94 80 PHE A O 1
ATOM 652 N N . THR A 1 81 ? -22.925 -4.702 33.212 1.00 94.31 81 THR A N 1
ATOM 653 C CA . THR A 1 81 ? -22.516 -5.110 34.568 1.00 94.31 81 THR A CA 1
ATOM 654 C C . THR A 1 81 ? -23.557 -6.027 35.199 1.00 94.31 81 THR A C 1
ATOM 656 O O . THR A 1 81 ? -23.190 -7.080 35.713 1.00 94.31 81 THR A O 1
ATOM 659 N N . GLN A 1 82 ? -24.841 -5.673 35.088 1.00 94.12 82 GLN A N 1
ATOM 660 C CA . GLN A 1 82 ? -25.956 -6.473 35.589 1.00 94.12 82 GLN A CA 1
ATOM 661 C C . GLN A 1 82 ? -25.960 -7.879 34.976 1.00 94.12 82 GLN A C 1
ATOM 663 O O . GLN A 1 82 ? -26.060 -8.864 35.703 1.00 94.12 82 GLN A O 1
ATOM 668 N N . TYR A 1 83 ? -25.764 -7.982 33.658 1.00 95.25 83 TYR A N 1
ATOM 669 C CA . TYR A 1 83 ? -25.625 -9.266 32.969 1.00 95.25 83 TYR A CA 1
ATOM 670 C C . TYR A 1 83 ? -24.486 -10.119 33.557 1.00 95.25 83 TYR A C 1
ATOM 672 O O . TYR A 1 83 ? -24.685 -11.292 33.865 1.00 95.25 83 TYR A O 1
ATOM 680 N N . ILE A 1 84 ? -23.304 -9.532 33.777 1.00 94.50 84 ILE A N 1
ATOM 681 C CA . ILE A 1 84 ? -22.156 -10.265 34.333 1.00 94.50 84 ILE A CA 1
ATOM 682 C C . ILE A 1 84 ? -22.405 -10.707 35.785 1.00 94.50 84 ILE A C 1
ATOM 684 O O . ILE A 1 84 ? -21.981 -11.793 36.186 1.00 94.50 84 ILE A O 1
ATOM 688 N N . THR A 1 85 ? -23.104 -9.906 36.587 1.00 93.06 85 THR A N 1
ATOM 689 C CA . THR A 1 85 ? -23.397 -10.268 37.980 1.00 93.06 85 THR A CA 1
ATOM 690 C C . THR A 1 85 ? -24.506 -11.309 38.101 1.00 93.06 85 THR A C 1
ATOM 692 O O . THR A 1 85 ? -24.360 -12.273 38.849 1.00 93.06 85 THR A O 1
ATOM 695 N N . GLU A 1 86 ? -25.604 -11.141 37.362 1.00 92.56 86 GLU A N 1
ATOM 696 C CA . GLU A 1 86 ? -26.807 -11.970 37.503 1.00 92.56 86 GLU A CA 1
ATOM 697 C C . GLU A 1 86 ? -26.709 -13.271 36.708 1.00 92.56 86 GLU A C 1
ATOM 699 O O . GLU A 1 86 ? -27.049 -14.335 37.223 1.00 92.56 86 GLU A O 1
ATOM 704 N N . GLU A 1 87 ? -26.225 -13.205 35.467 1.00 91.69 87 GLU A N 1
ATOM 705 C CA . GLU A 1 87 ? -26.234 -14.352 34.558 1.00 91.69 87 GLU A CA 1
ATOM 706 C C . GLU A 1 87 ? -24.902 -15.118 34.560 1.00 91.69 87 GLU A C 1
ATOM 708 O O . GLU A 1 87 ? -24.896 -16.338 34.425 1.00 91.69 87 GLU A O 1
ATOM 713 N N . GLU A 1 88 ? -23.770 -14.436 34.772 1.00 92.06 88 GLU A N 1
ATOM 714 C CA . GLU A 1 88 ? -22.434 -15.066 34.785 1.00 92.06 88 GLU A CA 1
ATOM 715 C C . GLU A 1 88 ? -21.902 -15.370 36.201 1.00 92.06 88 GLU A C 1
ATOM 717 O O . GLU A 1 88 ? -20.825 -15.968 36.351 1.00 92.06 88 GLU A O 1
ATOM 722 N N . SER A 1 89 ? -22.676 -15.002 37.233 1.00 90.94 89 SER A N 1
ATOM 723 C CA . SER A 1 89 ? -22.418 -15.244 38.665 1.00 90.94 89 SER A CA 1
ATOM 724 C C . SER A 1 89 ? -21.137 -14.595 39.206 1.00 90.94 89 SER A C 1
ATOM 726 O O . SER A 1 89 ? -20.421 -15.181 40.022 1.00 90.94 89 SER A O 1
ATOM 728 N N . TYR A 1 90 ? -20.809 -13.390 38.746 1.00 93.19 90 TYR A N 1
ATOM 729 C CA . TYR A 1 90 ? -19.725 -12.597 39.327 1.00 93.19 90 TYR A CA 1
ATOM 730 C C . TYR A 1 90 ? -20.220 -11.710 40.474 1.00 93.19 90 TYR A C 1
ATOM 732 O O . TYR A 1 90 ? -21.328 -11.184 40.444 1.00 93.19 90 TYR A O 1
ATOM 740 N N . VAL A 1 91 ? -19.359 -11.476 41.464 1.00 90.94 91 VAL A N 1
ATOM 741 C CA . VAL A 1 91 ? -19.622 -10.554 42.573 1.00 90.94 91 VAL A CA 1
ATOM 742 C C . VAL A 1 91 ? -18.850 -9.259 42.358 1.00 90.94 91 VAL A C 1
ATOM 744 O O . VAL A 1 91 ? -17.664 -9.279 42.016 1.00 90.94 91 VAL A O 1
ATOM 747 N N . THR A 1 92 ? -19.517 -8.128 42.580 1.00 85.56 92 THR A N 1
ATOM 748 C CA . THR A 1 92 ? -18.883 -6.809 42.538 1.00 85.56 92 THR A CA 1
ATOM 749 C C . THR A 1 92 ? -17.879 -6.669 43.677 1.00 85.56 92 THR A C 1
ATOM 751 O O . THR A 1 92 ? -18.237 -6.744 44.850 1.00 85.56 92 THR A O 1
ATOM 754 N N . GLY A 1 93 ? -16.610 -6.498 43.319 1.00 79.38 93 GLY A N 1
ATOM 755 C CA . GLY A 1 93 ? -15.510 -6.236 44.236 1.00 79.38 93 GLY A CA 1
ATOM 756 C C . GLY A 1 93 ? -15.275 -4.739 44.434 1.00 79.38 93 GLY A C 1
ATOM 757 O O . GLY A 1 93 ? -16.209 -3.941 44.491 1.00 79.38 93 GLY A O 1
ATOM 758 N N . SER A 1 94 ? -14.003 -4.350 44.550 1.00 76.62 94 SER A N 1
ATOM 759 C CA . SER A 1 94 ? -13.620 -2.946 44.696 1.00 76.62 94 SER A CA 1
ATOM 760 C C . SER A 1 94 ? -13.804 -2.156 43.398 1.00 76.62 94 SER A C 1
ATOM 762 O O . SER A 1 94 ? -13.552 -2.648 42.296 1.00 76.62 94 SER A O 1
ATOM 764 N N . VAL A 1 95 ? -14.216 -0.897 43.546 1.00 77.44 95 VAL A N 1
ATOM 765 C CA . VAL A 1 95 ? -14.151 0.105 42.480 1.00 77.44 95 VAL A CA 1
ATOM 766 C C . VAL A 1 95 ? -12.777 0.757 42.554 1.00 77.44 95 VAL A C 1
ATOM 768 O O . VAL A 1 95 ? -12.359 1.199 43.625 1.00 77.44 95 VAL A O 1
ATOM 771 N N . GLN A 1 96 ? -12.051 0.773 41.439 1.00 75.00 96 GLN A N 1
ATOM 772 C CA . GLN A 1 96 ? -10.824 1.552 41.311 1.00 75.00 96 GLN A CA 1
ATOM 773 C C . GLN A 1 96 ? -11.139 2.825 40.528 1.00 75.00 96 GLN A C 1
ATOM 775 O O . GLN A 1 96 ? -11.538 2.756 39.362 1.00 75.00 96 GLN A O 1
ATOM 780 N N . ASP A 1 97 ? -10.949 3.972 41.174 1.00 60.38 97 ASP A N 1
ATOM 781 C CA . ASP A 1 97 ? -10.996 5.270 40.505 1.00 60.38 97 ASP A CA 1
ATOM 782 C C . ASP A 1 97 ? -9.726 5.463 39.667 1.00 60.38 97 ASP A C 1
ATOM 784 O O . ASP A 1 97 ? -8.635 5.022 40.049 1.00 60.38 97 ASP A O 1
ATOM 788 N N . ALA A 1 98 ? -9.858 6.107 38.505 1.00 59.31 98 ALA A N 1
ATOM 789 C CA . ALA A 1 98 ? -8.718 6.409 37.647 1.00 59.31 98 ALA A CA 1
ATOM 790 C C . ALA A 1 98 ? -7.728 7.316 38.401 1.00 59.31 98 ALA A C 1
ATOM 792 O O . ALA A 1 98 ? -8.054 8.436 38.787 1.00 59.31 98 ALA A O 1
ATOM 793 N N . SER A 1 99 ? -6.518 6.812 38.650 1.00 52.69 99 SER A N 1
ATOM 794 C CA . SER A 1 99 ? -5.552 7.452 39.550 1.00 52.69 99 SER A CA 1
ATOM 795 C C . SER A 1 99 ? -4.682 8.536 38.897 1.00 52.69 99 SER A C 1
ATOM 797 O O . SER A 1 99 ? -3.918 9.184 39.607 1.00 52.69 99 SER A O 1
ATOM 799 N N . ASP A 1 100 ? -4.733 8.701 37.569 1.00 58.41 100 ASP A N 1
ATOM 800 C CA . ASP A 1 100 ? -3.775 9.513 36.801 1.00 58.41 100 ASP A CA 1
ATOM 801 C C . ASP A 1 100 ? -4.470 10.500 35.841 1.00 58.41 100 ASP A C 1
ATOM 803 O O . ASP A 1 100 ? -5.485 10.184 35.218 1.00 58.41 100 ASP A O 1
ATOM 807 N N . GLU A 1 101 ? -3.899 11.697 35.662 1.00 51.56 101 GLU A N 1
ATOM 808 C CA . GLU A 1 101 ? -4.429 12.736 34.767 1.00 51.56 101 GLU A CA 1
ATOM 809 C C . GLU A 1 101 ? -4.466 12.301 33.294 1.00 51.56 101 GLU A C 1
ATOM 811 O O . GLU A 1 101 ? -5.216 12.871 32.500 1.00 51.56 101 GLU A O 1
ATOM 816 N N . ARG A 1 102 ? -3.652 11.311 32.911 1.00 54.31 102 ARG A N 1
ATOM 817 C CA . ARG A 1 102 ? -3.595 10.769 31.543 1.00 54.31 102 ARG A CA 1
ATOM 818 C C . ARG A 1 102 ? -4.638 9.687 31.261 1.00 54.31 102 ARG A C 1
ATOM 820 O O . ARG A 1 102 ? -4.840 9.353 30.098 1.00 54.31 102 ARG A O 1
ATOM 827 N N . ASP A 1 103 ? -5.340 9.218 32.291 1.00 63.84 103 ASP A N 1
ATOM 828 C CA . ASP A 1 103 ? -6.439 8.256 32.186 1.00 63.84 103 ASP A CA 1
ATOM 829 C C . ASP A 1 103 ? -7.811 8.928 32.382 1.00 63.84 103 ASP A C 1
ATOM 831 O O . ASP A 1 103 ? -8.792 8.253 32.675 1.00 63.84 103 ASP A O 1
ATOM 835 N N . ARG A 1 104 ? -7.918 10.252 32.171 1.00 66.06 104 ARG A N 1
ATOM 836 C CA . ARG A 1 104 ? -9.179 11.026 32.274 1.00 66.06 104 ARG A CA 1
ATOM 837 C C . ARG A 1 104 ? -10.333 10.472 31.428 1.00 66.06 104 ARG A C 1
ATOM 839 O O . ARG A 1 104 ? -11.491 10.753 31.721 1.00 66.06 104 ARG A O 1
ATOM 846 N N . ASP A 1 105 ? -10.031 9.701 30.384 1.00 77.06 105 ASP A N 1
ATOM 847 C CA . ASP A 1 105 ? -11.033 9.049 29.537 1.00 77.06 105 ASP A CA 1
ATOM 848 C C . ASP A 1 105 ? -11.580 7.731 30.127 1.00 77.06 105 ASP A C 1
ATOM 850 O O . ASP A 1 105 ? -12.541 7.170 29.586 1.00 77.06 105 ASP A O 1
ATOM 854 N N . ILE A 1 106 ? -10.998 7.239 31.227 1.00 84.69 106 ILE A N 1
ATOM 855 C CA . ILE A 1 106 ? -11.525 6.158 32.066 1.00 84.69 106 ILE A CA 1
ATOM 856 C C . ILE A 1 106 ? -12.295 6.799 33.222 1.00 84.69 106 ILE A C 1
ATOM 858 O O . ILE A 1 106 ? -11.738 7.527 34.036 1.00 84.69 106 ILE A O 1
ATOM 862 N N . HIS A 1 107 ? -13.588 6.505 33.296 1.00 84.44 107 HIS A N 1
ATOM 863 C CA . HIS A 1 107 ? -14.465 6.979 34.359 1.00 84.44 107 HIS A CA 1
ATOM 864 C C . HIS A 1 107 ? -14.250 6.181 35.652 1.00 84.44 107 HIS A C 1
ATOM 866 O O . HIS A 1 107 ? -14.063 6.755 36.718 1.00 84.44 107 HIS A O 1
ATOM 872 N N . SER A 1 108 ? -14.257 4.852 35.555 1.00 87.44 108 SER A N 1
ATOM 873 C CA . SER A 1 108 ? -14.013 3.943 36.677 1.00 87.44 108 SER A CA 1
ATOM 874 C C . SER A 1 108 ? -13.652 2.551 36.159 1.00 87.44 108 SER A C 1
ATOM 876 O O . SER A 1 108 ? -13.915 2.203 35.001 1.00 87.44 108 SER A O 1
ATOM 878 N N . ILE A 1 109 ? -13.038 1.737 37.015 1.00 89.88 109 ILE A N 1
ATOM 879 C CA . ILE A 1 109 ? -12.781 0.323 36.739 1.00 89.88 109 ILE A CA 1
ATOM 880 C C . ILE A 1 109 ? -13.504 -0.503 37.799 1.00 89.88 109 ILE A C 1
ATOM 882 O O . ILE A 1 109 ? -13.156 -0.466 38.980 1.00 89.88 109 ILE A O 1
ATOM 886 N N . LEU A 1 110 ? -14.507 -1.267 37.368 1.00 91.25 110 LEU A N 1
ATOM 887 C CA . LEU A 1 110 ? -15.234 -2.205 38.218 1.00 91.25 110 LEU A CA 1
ATOM 888 C C . LEU A 1 110 ? -14.546 -3.567 38.165 1.00 91.25 110 LEU A C 1
ATOM 890 O O . LEU A 1 110 ? -14.439 -4.172 37.094 1.00 91.25 110 LEU A O 1
ATOM 894 N N . LEU A 1 111 ? -14.086 -4.056 39.317 1.00 92.31 111 LEU A N 1
ATOM 895 C CA . LEU A 1 111 ? -13.528 -5.396 39.437 1.00 92.31 111 LEU A CA 1
ATOM 896 C C . LEU A 1 111 ? -14.635 -6.365 39.839 1.00 92.31 111 LEU A C 1
ATOM 898 O O . LEU A 1 111 ? -15.162 -6.296 40.945 1.00 92.31 111 LEU A O 1
ATOM 902 N N . LEU A 1 112 ? -14.962 -7.289 38.945 1.00 93.31 112 LEU A N 1
ATOM 903 C CA . LEU A 1 112 ? -15.938 -8.344 39.171 1.00 93.31 112 LEU A CA 1
ATOM 904 C C . LEU A 1 112 ? -15.192 -9.662 39.356 1.00 93.31 112 LEU A C 1
ATOM 906 O O . LEU A 1 112 ? -14.408 -10.057 38.491 1.00 93.31 112 LEU A O 1
ATOM 910 N N . GLN A 1 113 ? -15.431 -10.361 40.463 1.00 92.81 113 GLN A N 1
ATOM 911 C CA . GLN A 1 113 ? -14.741 -11.612 40.788 1.00 92.81 113 GLN A CA 1
ATOM 912 C C . GLN A 1 113 ? -15.709 -12.789 40.830 1.00 92.81 113 GLN A C 1
ATOM 914 O O . GLN A 1 113 ? -16.775 -12.710 41.437 1.00 92.81 113 GLN A O 1
ATOM 919 N N . ASN A 1 114 ? -15.314 -13.901 40.216 1.00 91.25 114 ASN A N 1
ATOM 920 C CA . ASN A 1 114 ? -16.005 -15.175 40.351 1.00 91.25 114 ASN A CA 1
ATOM 921 C C . ASN A 1 114 ? -15.123 -16.114 41.183 1.00 91.25 114 ASN A C 1
ATOM 923 O O . ASN A 1 114 ? -14.044 -16.523 40.746 1.00 91.25 114 ASN A O 1
ATOM 927 N N . LEU A 1 115 ? -15.571 -16.424 42.402 1.00 86.62 115 LEU A N 1
ATOM 928 C CA . LEU A 1 115 ? -14.807 -17.228 43.362 1.00 86.62 115 LEU A CA 1
ATOM 929 C C . LEU A 1 115 ? -14.696 -18.698 42.940 1.00 86.62 115 LEU A C 1
ATOM 931 O O . LEU A 1 115 ? -13.676 -19.331 43.210 1.00 86.62 115 LEU A O 1
ATOM 935 N N . GLU A 1 116 ? -15.710 -19.228 42.252 1.00 86.31 116 GLU A N 1
ATOM 936 C CA . GLU A 1 116 ? -15.732 -20.617 41.786 1.00 86.31 116 GLU A CA 1
ATOM 937 C C . GLU A 1 116 ? -14.741 -20.834 40.639 1.00 86.31 116 GLU A C 1
ATOM 939 O O . GLU A 1 116 ? -13.930 -21.760 40.676 1.00 86.31 116 GLU A O 1
ATOM 944 N N . ARG A 1 117 ? -14.750 -19.939 39.642 1.00 86.69 117 ARG A N 1
ATOM 945 C CA . ARG A 1 117 ? -13.847 -19.993 38.478 1.00 86.69 117 ARG A CA 1
ATOM 946 C C . ARG A 1 117 ? -12.467 -19.400 38.760 1.00 86.69 117 ARG A C 1
ATOM 948 O O . ARG A 1 117 ? -11.548 -19.614 37.974 1.00 86.69 117 ARG A O 1
ATOM 955 N N . LYS A 1 118 ? -12.303 -18.670 39.871 1.00 88.69 118 LYS A N 1
ATOM 956 C CA . LYS A 1 118 ? -11.090 -17.906 40.225 1.00 88.69 118 LYS A CA 1
ATOM 957 C C . LYS A 1 118 ? -10.665 -16.935 39.120 1.00 88.69 118 LYS A C 1
ATOM 959 O O . LYS A 1 118 ? -9.477 -16.739 38.872 1.00 88.69 118 LYS A O 1
ATOM 964 N N . THR A 1 119 ? -11.639 -16.330 38.452 1.00 91.12 119 THR A N 1
ATOM 965 C CA . THR A 1 119 ? -11.417 -15.370 37.369 1.00 91.12 119 THR A CA 1
ATOM 966 C C . THR A 1 119 ? -11.929 -13.992 37.752 1.00 91.12 119 THR A C 1
ATOM 968 O O . THR A 1 119 ? -12.840 -13.845 38.568 1.00 91.12 119 THR A O 1
ATOM 971 N N . THR A 1 120 ? -11.318 -12.965 37.165 1.00 92.50 120 THR A N 1
ATOM 972 C CA . THR A 1 120 ? -11.697 -11.567 37.385 1.00 92.50 120 THR A CA 1
ATOM 973 C C . THR A 1 120 ? -12.004 -10.899 36.048 1.00 92.50 120 THR A C 1
ATOM 975 O O . THR A 1 120 ? -11.181 -10.925 35.131 1.00 92.50 120 THR A O 1
ATOM 978 N N . ILE A 1 121 ? -13.175 -10.277 35.939 1.00 94.56 121 ILE A N 1
ATOM 979 C CA . ILE A 1 121 ? -13.556 -9.421 34.812 1.00 94.56 121 ILE A CA 1
ATOM 980 C C . ILE A 1 121 ? -13.400 -7.968 35.264 1.00 94.56 121 ILE A C 1
ATOM 982 O O . ILE A 1 121 ? -13.906 -7.581 36.316 1.00 94.56 121 ILE A O 1
ATOM 986 N N . ARG A 1 122 ? -12.685 -7.159 34.478 1.00 94.12 122 ARG A N 1
ATOM 987 C CA . ARG A 1 122 ? -12.572 -5.712 34.693 1.00 94.12 122 ARG A CA 1
ATOM 988 C C . ARG A 1 122 ? -13.457 -4.999 33.685 1.00 94.12 122 ARG A C 1
ATOM 990 O O . ARG A 1 122 ? -13.144 -4.997 32.494 1.00 94.12 122 ARG A O 1
ATOM 997 N N . ILE A 1 123 ? -14.534 -4.382 34.159 1.00 94.75 123 ILE A N 1
ATOM 998 C CA . ILE A 1 123 ? -15.340 -3.488 33.326 1.00 94.75 123 ILE A CA 1
ATOM 999 C C . ILE A 1 123 ? -14.727 -2.096 33.431 1.00 94.75 123 ILE A C 1
ATOM 1001 O O . ILE A 1 123 ? -14.802 -1.441 34.470 1.00 94.75 123 ILE A O 1
ATOM 1005 N N . VAL A 1 124 ? -14.088 -1.664 32.349 1.00 93.62 124 VAL A N 1
ATOM 1006 C CA . VAL A 1 124 ? -13.497 -0.333 32.218 1.00 93.62 124 VAL A CA 1
ATOM 1007 C C . VAL A 1 124 ? -14.575 0.588 31.663 1.00 93.62 124 VAL A C 1
ATOM 1009 O O . VAL A 1 124 ? -14.879 0.552 30.468 1.00 93.62 124 VAL A O 1
ATOM 1012 N N . GLN A 1 125 ? -15.176 1.393 32.535 1.00 93.50 125 GLN A N 1
ATOM 1013 C CA . GLN A 1 125 ? -16.193 2.358 32.139 1.00 93.50 125 GLN A CA 1
ATOM 1014 C C . GLN A 1 125 ? -15.511 3.562 31.494 1.00 93.50 125 GLN A C 1
ATOM 1016 O O . GLN A 1 125 ? -14.692 4.235 32.117 1.00 93.50 125 GLN A O 1
ATOM 1021 N N . THR A 1 126 ? -15.825 3.835 30.232 1.00 92.81 126 THR A N 1
ATOM 1022 C CA . THR A 1 126 ? -15.188 4.903 29.457 1.00 92.81 126 THR A CA 1
ATOM 1023 C C . THR A 1 126 ? -16.054 6.157 29.421 1.00 92.81 126 THR A C 1
ATOM 1025 O O . THR A 1 126 ? -17.277 6.077 29.293 1.00 92.81 126 THR A O 1
ATOM 1028 N N . ALA A 1 127 ? -15.430 7.335 29.490 1.00 88.50 127 ALA A N 1
ATOM 1029 C CA . ALA A 1 127 ? -16.133 8.619 29.393 1.00 88.50 127 ALA A CA 1
ATOM 1030 C C . ALA A 1 127 ? -16.714 8.865 27.986 1.00 88.50 127 ALA A C 1
ATOM 1032 O O . ALA A 1 127 ? -17.695 9.588 27.813 1.00 88.50 127 ALA A O 1
ATOM 1033 N N . SER A 1 128 ? -16.111 8.256 26.961 1.00 86.88 128 SER A N 1
ATOM 1034 C CA . SER A 1 128 ? -16.578 8.319 25.577 1.00 86.88 128 SER A CA 1
ATOM 1035 C C . SER A 1 128 ? -16.636 6.927 24.938 1.00 86.88 128 SER A C 1
ATOM 1037 O O . SER A 1 128 ? -16.728 5.924 25.641 1.00 86.88 128 SER A O 1
ATOM 1039 N N . PHE A 1 129 ? -16.614 6.853 23.608 1.00 89.69 129 PHE A N 1
ATOM 1040 C CA . PHE A 1 129 ? -16.630 5.588 22.885 1.00 89.69 129 PHE A CA 1
ATOM 1041 C C . PHE A 1 129 ? -15.375 4.745 23.203 1.00 89.69 129 PHE A C 1
ATOM 1043 O O . PHE A 1 129 ? -14.263 5.268 23.075 1.00 89.69 129 PHE A O 1
ATOM 1050 N N . PRO A 1 130 ? -15.525 3.448 23.551 1.00 93.31 130 PRO A N 1
ATOM 1051 C CA . PRO A 1 130 ? -14.440 2.594 24.041 1.00 93.31 130 PRO A CA 1
ATOM 1052 C C . PRO A 1 130 ? -13.142 2.600 23.228 1.00 93.31 130 PRO A C 1
ATOM 1054 O O . PRO A 1 130 ? -12.056 2.614 23.806 1.00 93.31 130 PRO A O 1
ATOM 1057 N N . LEU A 1 131 ? -13.227 2.635 21.892 1.00 93.25 131 LEU A N 1
ATOM 1058 C CA . LEU A 1 131 ? -12.041 2.628 21.027 1.00 93.25 131 LEU A CA 1
ATOM 1059 C C . LEU A 1 131 ? -11.118 3.824 21.291 1.00 93.25 131 LEU A C 1
ATOM 1061 O O . LEU A 1 131 ? -9.900 3.665 21.283 1.00 93.25 131 LEU A O 1
ATOM 1065 N N . LEU A 1 132 ? -11.684 5.013 21.521 1.00 91.38 132 LEU A N 1
ATOM 1066 C CA . LEU A 1 132 ? -10.895 6.218 21.765 1.00 91.38 132 LEU A CA 1
ATOM 1067 C C . LEU A 1 132 ? -10.097 6.078 23.066 1.00 91.38 132 LEU A C 1
ATOM 1069 O O . LEU A 1 132 ? -8.885 6.288 23.058 1.00 91.38 132 LEU A O 1
ATOM 1073 N N . THR A 1 133 ? -10.753 5.625 24.138 1.00 92.06 133 THR A N 1
ATOM 1074 C CA . THR A 1 133 ? -10.096 5.367 25.422 1.00 92.06 133 THR A CA 1
ATOM 1075 C C . THR A 1 133 ? -9.015 4.299 25.282 1.00 92.06 133 THR A C 1
ATOM 1077 O O . THR A 1 133 ? -7.923 4.496 25.801 1.00 92.06 133 THR A O 1
ATOM 1080 N N . ILE A 1 134 ? -9.246 3.208 24.540 1.00 93.44 134 ILE A N 1
ATOM 1081 C CA . ILE A 1 134 ? -8.214 2.181 24.297 1.00 93.44 134 ILE A CA 1
ATOM 1082 C C . ILE A 1 134 ? -6.977 2.804 23.639 1.00 93.44 134 ILE A C 1
ATOM 1084 O O . ILE A 1 134 ? -5.861 2.604 24.115 1.00 93.44 134 ILE A O 1
ATOM 1088 N N . LEU A 1 135 ? -7.160 3.591 22.575 1.00 92.31 135 LEU A N 1
ATOM 1089 C CA . LEU A 1 135 ? -6.049 4.228 21.866 1.00 92.31 135 LEU A CA 1
ATOM 1090 C C . LEU A 1 135 ? -5.299 5.234 22.755 1.00 92.31 135 LEU A C 1
ATOM 1092 O O . LEU A 1 135 ? -4.077 5.275 22.721 1.00 92.31 135 LEU A O 1
ATOM 1096 N N . GLN A 1 136 ? -5.992 6.018 23.578 1.00 88.12 136 GLN A N 1
ATOM 1097 C CA . GLN A 1 136 ? -5.362 7.048 24.415 1.00 88.12 136 GLN A CA 1
ATOM 1098 C C . GLN A 1 136 ? -4.737 6.495 25.705 1.00 88.12 136 GLN A C 1
ATOM 1100 O O . GLN A 1 136 ? -3.748 7.039 26.191 1.00 88.12 136 GLN A O 1
ATOM 1105 N N . THR A 1 137 ? -5.269 5.395 26.245 1.00 88.19 137 THR A N 1
ATOM 1106 C CA . THR A 1 137 ? -4.831 4.793 27.523 1.00 88.19 137 THR A CA 1
ATOM 1107 C C . THR A 1 137 ? -3.873 3.610 27.358 1.00 88.19 137 THR A C 1
ATOM 1109 O O . THR A 1 137 ? -3.386 3.065 28.344 1.00 88.19 137 THR A O 1
ATOM 1112 N N . SER A 1 138 ? -3.519 3.248 26.122 1.00 90.56 138 SER A N 1
ATOM 1113 C CA . SER A 1 138 ? -2.512 2.214 25.856 1.00 90.56 138 SER A CA 1
ATOM 1114 C C . SER A 1 138 ? -1.117 2.645 26.325 1.00 90.56 138 SER A C 1
ATOM 1116 O O . SER A 1 138 ? -0.653 3.751 26.017 1.00 90.56 138 SER A O 1
ATOM 1118 N N . CYS A 1 139 ? -0.426 1.769 27.055 1.00 89.50 139 CYS A N 1
ATOM 1119 C CA . CYS A 1 139 ? 0.927 2.006 27.561 1.00 89.50 139 CYS A CA 1
ATOM 1120 C C . CYS A 1 139 ? 1.983 1.545 26.561 1.00 89.50 139 CYS A C 1
ATOM 1122 O O . CYS A 1 139 ? 3.034 2.175 26.426 1.00 89.50 139 CYS A O 1
ATOM 1124 N N . THR A 1 140 ? 1.705 0.457 25.845 1.00 91.56 140 THR A N 1
ATOM 1125 C CA . THR A 1 140 ? 2.635 -0.128 24.880 1.00 91.56 140 THR A CA 1
ATOM 1126 C C . THR A 1 140 ? 1.935 -0.531 23.588 1.00 91.56 140 THR A C 1
ATOM 1128 O O . THR A 1 140 ? 0.713 -0.658 23.527 1.00 91.56 140 THR A O 1
ATOM 1131 N N . THR A 1 141 ? 2.708 -0.799 22.535 1.00 91.56 141 THR A N 1
ATOM 1132 C CA . THR A 1 141 ? 2.155 -1.340 21.284 1.00 91.56 141 THR A CA 1
ATOM 1133 C C . THR A 1 141 ? 1.490 -2.711 21.462 1.00 91.56 141 THR A C 1
ATOM 1135 O O . THR A 1 141 ? 0.710 -3.100 20.598 1.00 91.56 141 THR A O 1
ATOM 1138 N N . ALA A 1 142 ? 1.763 -3.436 22.557 1.00 90.12 142 ALA A N 1
ATOM 1139 C CA . ALA A 1 142 ? 1.095 -4.699 22.878 1.00 90.12 142 ALA A CA 1
ATOM 1140 C C . ALA A 1 142 ? -0.342 -4.510 23.402 1.00 90.12 142 ALA A C 1
ATOM 1142 O O . ALA A 1 142 ? -1.138 -5.444 23.331 1.00 90.12 142 ALA A O 1
ATOM 1143 N N . ASP A 1 143 ? -0.711 -3.308 23.854 1.00 91.06 143 ASP A N 1
ATOM 1144 C CA . ASP A 1 143 ? -2.095 -2.988 24.239 1.00 91.06 143 ASP A CA 1
ATOM 1145 C C . ASP A 1 143 ? -2.993 -2.706 23.029 1.00 91.06 143 ASP A C 1
ATOM 1147 O O . ASP A 1 143 ? -4.217 -2.709 23.141 1.00 91.06 143 ASP A O 1
ATOM 1151 N N . LEU A 1 144 ? -2.403 -2.492 21.848 1.00 93.50 144 LEU A N 1
ATOM 1152 C CA . LEU A 1 144 ? -3.111 -2.129 20.617 1.00 93.50 144 LEU A CA 1
ATOM 1153 C C . LEU A 1 144 ? -3.684 -3.351 19.884 1.00 93.50 144 LEU A C 1
ATOM 1155 O O . LEU A 1 144 ? -3.595 -3.479 18.656 1.00 93.50 144 LEU A O 1
ATOM 1159 N N . ASN A 1 145 ? -4.278 -4.237 20.678 1.00 93.31 145 ASN A N 1
ATOM 1160 C CA . ASN A 1 145 ? -5.020 -5.415 20.276 1.00 93.31 145 ASN A CA 1
A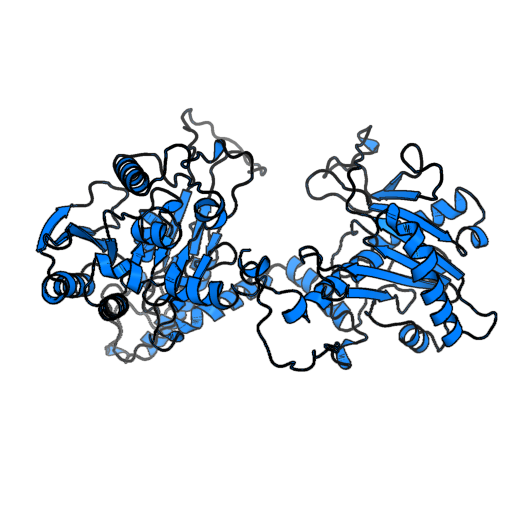TOM 1161 C C . ASN A 1 145 ? -6.416 -5.317 20.884 1.00 93.31 145 ASN A C 1
ATOM 1163 O O . ASN A 1 145 ? -6.545 -5.097 22.085 1.00 93.31 145 ASN A O 1
ATOM 1167 N N . PHE A 1 146 ? -7.461 -5.493 20.084 1.00 93.94 146 PHE A N 1
ATOM 1168 C CA . PHE A 1 146 ? -8.829 -5.448 20.589 1.00 93.94 146 PHE A CA 1
ATOM 1169 C C . PHE A 1 146 ? -9.767 -6.356 19.800 1.00 93.94 146 PHE A C 1
ATOM 1171 O O . PHE A 1 146 ? -9.578 -6.616 18.611 1.00 93.94 146 PHE A O 1
ATOM 1178 N N . ILE A 1 147 ? -10.783 -6.862 20.490 1.00 94.50 147 ILE A N 1
ATOM 1179 C CA . ILE A 1 147 ? -11.713 -7.879 20.013 1.00 94.50 147 ILE A CA 1
ATOM 1180 C C . ILE A 1 147 ? -13.137 -7.340 20.137 1.00 94.50 147 ILE A C 1
ATOM 1182 O O . ILE A 1 147 ? -13.565 -6.887 21.199 1.00 94.50 147 ILE A O 1
ATOM 1186 N N . LEU A 1 148 ? -13.858 -7.408 19.024 1.00 93.00 148 LEU A N 1
ATOM 1187 C CA . LEU A 1 148 ? -15.287 -7.152 18.913 1.00 93.00 148 LEU A CA 1
ATOM 1188 C C . LEU A 1 148 ? -16.063 -8.473 18.872 1.00 93.00 148 LEU A C 1
ATOM 1190 O O . LEU A 1 148 ? -15.482 -9.556 18.821 1.00 93.00 148 LEU A O 1
ATOM 1194 N N . CYS A 1 149 ? -17.392 -8.380 18.815 1.00 88.94 149 CYS A N 1
ATOM 1195 C CA . CYS A 1 149 ? -18.267 -9.546 18.690 1.00 88.94 149 CYS A CA 1
ATOM 1196 C C . CYS A 1 149 ? -17.984 -10.415 17.442 1.00 88.94 149 CYS A C 1
ATOM 1198 O O . CYS A 1 149 ? -18.129 -11.633 17.518 1.00 88.94 149 CYS A O 1
ATOM 1200 N N . ASP A 1 150 ? -17.554 -9.828 16.320 1.00 87.12 150 ASP A N 1
ATOM 1201 C CA . ASP A 1 150 ? -17.429 -10.468 14.999 1.00 87.12 150 ASP A CA 1
ATOM 1202 C C . ASP A 1 150 ? -16.003 -10.440 14.414 1.00 87.12 150 ASP A C 1
ATOM 1204 O O . ASP A 1 150 ? -15.685 -11.200 13.493 1.00 87.12 150 ASP A O 1
ATOM 1208 N N . LYS A 1 151 ? -15.120 -9.578 14.930 1.00 91.06 151 LYS A N 1
ATOM 1209 C CA . LYS A 1 151 ? -13.738 -9.432 14.452 1.00 91.06 151 LYS A CA 1
ATOM 1210 C C . LYS A 1 151 ? -12.763 -9.124 15.582 1.00 91.06 151 LYS A C 1
ATOM 1212 O O . LYS A 1 151 ? -13.099 -8.437 16.540 1.00 91.06 151 LYS A O 1
ATOM 1217 N N . ALA A 1 152 ? -11.523 -9.560 15.413 1.00 92.69 152 ALA A N 1
ATOM 1218 C CA . ALA A 1 152 ? -10.397 -9.193 16.262 1.00 92.69 152 ALA A CA 1
ATOM 1219 C C . ALA A 1 152 ? -9.330 -8.451 15.449 1.00 92.69 152 ALA A C 1
ATOM 1221 O O . ALA A 1 152 ? -9.036 -8.828 14.311 1.00 92.69 152 ALA A O 1
ATOM 1222 N N . TYR A 1 153 ? -8.719 -7.433 16.055 1.00 94.94 153 TYR A N 1
ATOM 1223 C CA . TYR A 1 153 ? -7.730 -6.558 15.434 1.00 94.94 153 TYR A CA 1
ATOM 1224 C C . TYR A 1 153 ? -6.437 -6.517 16.244 1.00 94.94 153 TYR A C 1
ATOM 1226 O O . TYR A 1 153 ? -6.461 -6.337 17.458 1.00 94.94 153 TYR A O 1
ATOM 1234 N N . SER A 1 154 ? -5.311 -6.598 15.543 1.00 93.94 154 SER A N 1
ATOM 1235 C CA . SER A 1 154 ? -3.977 -6.291 16.060 1.00 93.94 154 SER A CA 1
ATOM 1236 C C . SER A 1 154 ? -3.363 -5.209 15.174 1.00 93.94 154 SER A C 1
ATOM 1238 O O . SER A 1 154 ? -3.153 -5.451 13.981 1.00 93.94 154 SER A O 1
ATOM 1240 N N . LEU A 1 155 ? -3.043 -4.031 15.721 1.00 93.06 155 LEU A N 1
ATOM 1241 C CA . LEU A 1 155 ? -2.487 -2.914 14.936 1.00 93.06 155 LEU A CA 1
ATOM 1242 C C . LEU A 1 155 ? -0.993 -3.069 14.609 1.00 93.06 155 LEU A C 1
ATOM 1244 O O . LEU A 1 155 ? -0.515 -2.472 13.638 1.00 93.06 155 LEU A O 1
ATOM 1248 N N . PHE A 1 156 ? -0.264 -3.877 15.386 1.00 91.88 156 PHE A N 1
ATOM 1249 C CA . PHE A 1 156 ? 1.179 -4.106 15.232 1.00 91.88 156 PHE A CA 1
ATOM 1250 C C . PHE A 1 156 ? 1.559 -5.599 15.208 1.00 91.88 156 PHE A C 1
ATOM 1252 O O . PHE A 1 156 ? 2.458 -6.029 15.933 1.00 91.88 156 PHE A O 1
ATOM 1259 N N . PRO A 1 157 ? 0.947 -6.414 14.328 1.00 91.19 157 PRO A N 1
ATOM 1260 C CA . PRO A 1 157 ? 1.158 -7.862 14.317 1.00 91.19 157 PRO A CA 1
ATOM 1261 C C . PRO A 1 157 ? 2.606 -8.240 13.984 1.00 91.19 157 PRO A C 1
ATOM 1263 O O . PRO A 1 157 ? 3.151 -9.188 14.540 1.00 91.19 157 PRO A O 1
ATOM 1266 N N . ALA A 1 158 ? 3.266 -7.475 13.111 1.00 88.81 158 ALA A N 1
ATOM 1267 C CA . ALA A 1 158 ? 4.654 -7.726 12.734 1.00 88.81 158 ALA A CA 1
ATOM 1268 C C . ALA A 1 158 ? 5.641 -7.492 13.893 1.00 88.81 158 ALA A C 1
ATOM 1270 O O . ALA A 1 158 ? 6.693 -8.123 13.930 1.00 88.81 158 ALA A O 1
ATOM 1271 N N . LEU A 1 159 ? 5.326 -6.583 14.823 1.00 87.31 159 LEU A N 1
ATOM 1272 C CA . LEU A 1 159 ? 6.162 -6.329 15.998 1.00 87.31 159 LEU A CA 1
ATOM 1273 C C . LEU A 1 159 ? 5.804 -7.317 17.108 1.00 87.31 159 LEU A C 1
ATOM 1275 O O . LEU A 1 159 ? 6.641 -8.107 17.531 1.00 87.31 159 LEU A O 1
ATOM 1279 N N . THR A 1 160 ? 4.537 -7.335 17.509 1.00 87.75 160 THR A N 1
ATOM 1280 C CA . THR A 1 160 ? 4.103 -8.058 18.703 1.00 87.75 160 THR A CA 1
ATOM 1281 C C . THR A 1 160 ? 3.953 -9.554 18.453 1.00 87.75 160 THR A C 1
ATOM 1283 O O . THR A 1 160 ? 4.481 -10.347 19.216 1.00 87.75 160 THR A O 1
ATOM 1286 N N . ILE A 1 161 ? 3.313 -9.975 17.362 1.00 87.19 161 ILE A N 1
ATOM 1287 C CA . ILE A 1 161 ? 3.039 -11.403 17.121 1.00 87.19 161 ILE A CA 1
ATOM 1288 C C . ILE A 1 161 ? 4.234 -12.085 16.448 1.00 87.19 161 ILE A C 1
ATOM 1290 O O . ILE A 1 161 ? 4.645 -13.168 16.848 1.00 87.19 161 ILE A O 1
ATOM 1294 N N . GLN A 1 162 ? 4.795 -11.466 15.405 1.00 87.06 162 GLN A N 1
ATOM 1295 C CA . GLN A 1 162 ? 5.850 -12.092 14.605 1.00 87.06 162 GLN A CA 1
ATOM 1296 C C . GLN A 1 162 ? 7.234 -11.976 15.250 1.00 87.06 162 GLN A C 1
ATOM 1298 O O . GLN A 1 162 ? 7.993 -12.941 15.228 1.00 87.06 162 GLN A O 1
ATOM 1303 N N . LYS A 1 163 ? 7.586 -10.791 15.761 1.00 87.94 163 LYS A N 1
ATOM 1304 C CA . LYS A 1 163 ? 8.901 -10.539 16.367 1.00 87.94 163 LYS A CA 1
ATOM 1305 C C . LYS A 1 163 ? 8.913 -10.733 17.881 1.00 87.94 163 LYS A C 1
ATOM 1307 O O . LYS A 1 163 ? 10.002 -10.743 18.439 1.00 87.94 163 LYS A O 1
ATOM 1312 N N . HIS A 1 164 ? 7.746 -10.894 18.512 1.00 89.31 164 HIS A N 1
ATOM 1313 C CA . HIS A 1 164 ? 7.617 -10.980 19.966 1.00 89.31 164 HIS A CA 1
ATOM 1314 C C . HIS A 1 164 ? 8.240 -9.760 20.670 1.00 89.31 164 HIS A C 1
ATOM 1316 O O . HIS A 1 164 ? 8.968 -9.883 21.645 1.00 89.31 164 HIS A O 1
ATOM 1322 N N . VAL A 1 165 ? 7.987 -8.559 20.134 1.00 90.19 165 VAL A N 1
ATOM 1323 C CA . VAL A 1 165 ? 8.522 -7.291 20.653 1.00 90.19 165 VAL A CA 1
ATOM 1324 C C . VAL A 1 165 ? 7.422 -6.239 20.766 1.00 90.19 165 VAL A C 1
ATOM 1326 O O . VAL A 1 165 ? 6.537 -6.144 19.909 1.00 90.19 165 VAL A O 1
ATOM 1329 N N . PHE A 1 166 ? 7.509 -5.384 21.781 1.00 91.25 166 PHE A N 1
ATOM 1330 C CA . PHE A 1 166 ? 6.655 -4.210 21.927 1.00 91.25 166 PHE A CA 1
ATOM 1331 C C . PHE A 1 166 ? 7.433 -2.970 22.372 1.00 91.25 166 PHE A C 1
ATOM 1333 O O . PHE A 1 166 ? 8.514 -3.061 22.949 1.00 91.25 166 PHE A O 1
ATOM 1340 N N . TYR A 1 167 ? 6.866 -1.803 22.063 1.00 91.50 167 TYR A N 1
ATOM 1341 C CA . TYR A 1 167 ? 7.470 -0.497 22.315 1.00 91.50 167 TYR A CA 1
ATOM 1342 C C . TYR A 1 167 ? 6.592 0.335 23.254 1.00 91.50 167 TYR A C 1
ATOM 1344 O O . TYR A 1 167 ? 5.361 0.224 23.185 1.00 91.50 167 TYR A O 1
ATOM 1352 N N . PRO A 1 168 ? 7.187 1.193 24.098 1.00 91.94 168 PRO A N 1
ATOM 1353 C CA . PRO A 1 168 ? 6.439 2.134 24.917 1.00 91.94 168 PRO A CA 1
ATOM 1354 C C . PRO A 1 168 ? 5.764 3.201 24.048 1.00 91.94 168 PRO A C 1
ATOM 1356 O O . PRO A 1 168 ? 6.383 3.782 23.154 1.00 91.94 168 PRO A O 1
ATOM 1359 N N . LEU A 1 169 ? 4.492 3.467 24.345 1.00 90.00 169 LEU A N 1
ATOM 1360 C CA . LEU A 1 169 ? 3.692 4.560 23.775 1.00 90.00 169 LEU A CA 1
ATOM 1361 C C . LEU A 1 169 ? 3.639 5.791 24.697 1.00 90.00 169 LEU A C 1
ATOM 1363 O O . LEU A 1 169 ? 3.051 6.816 24.360 1.00 90.00 169 LEU A O 1
ATOM 1367 N N . ARG A 1 170 ? 4.187 5.663 25.907 1.00 85.88 170 ARG A N 1
ATOM 1368 C CA . ARG A 1 170 ? 4.261 6.706 26.931 1.00 85.88 170 ARG A CA 1
ATOM 1369 C C . ARG A 1 170 ? 5.457 6.442 27.839 1.00 85.88 170 ARG A C 1
ATOM 1371 O O . ARG A 1 170 ? 5.957 5.318 27.892 1.00 85.88 170 ARG A O 1
ATOM 1378 N N . ASP A 1 171 ? 5.883 7.474 28.561 1.00 84.00 171 ASP A N 1
ATOM 1379 C CA . ASP A 1 171 ? 6.891 7.341 29.617 1.00 84.00 171 ASP A CA 1
ATOM 1380 C C . ASP A 1 171 ? 6.416 6.329 30.675 1.00 84.00 171 ASP A C 1
ATOM 1382 O O . ASP A 1 171 ? 5.238 6.333 31.041 1.00 84.00 171 ASP A O 1
ATOM 1386 N N . LEU A 1 172 ? 7.324 5.471 31.154 1.00 83.25 172 LEU A N 1
ATOM 1387 C CA . LEU A 1 172 ? 6.997 4.423 32.122 1.00 83.25 172 LEU A CA 1
ATOM 1388 C C . LEU A 1 172 ? 6.557 5.046 33.455 1.00 83.25 172 LEU A C 1
ATOM 1390 O O . LEU A 1 172 ? 7.329 5.740 34.115 1.00 83.25 172 LEU A O 1
ATOM 1394 N N . ASP A 1 173 ? 5.320 4.771 33.845 1.00 83.06 173 ASP A N 1
ATOM 1395 C CA . ASP A 1 173 ? 4.695 5.194 35.096 1.00 83.06 173 ASP A CA 1
ATOM 1396 C C . ASP A 1 173 ? 4.200 3.970 35.890 1.00 83.06 173 ASP A C 1
ATOM 1398 O O . ASP A 1 173 ? 4.466 2.819 35.529 1.00 83.06 173 ASP A O 1
ATOM 1402 N N . ASN A 1 174 ? 3.493 4.203 37.002 1.00 83.88 174 ASN A N 1
ATOM 1403 C CA . ASN A 1 174 ? 2.943 3.122 37.824 1.00 83.88 174 ASN A CA 1
ATOM 1404 C C . ASN A 1 174 ? 1.982 2.226 37.029 1.00 83.88 174 ASN A C 1
ATOM 1406 O O . ASN A 1 174 ? 1.952 1.017 37.256 1.00 83.88 174 ASN A O 1
ATOM 1410 N N . GLU A 1 175 ? 1.222 2.792 36.087 1.00 82.19 175 GLU A N 1
ATOM 1411 C CA . GLU A 1 175 ? 0.321 2.020 35.236 1.00 82.19 175 GLU A CA 1
ATOM 1412 C C . GLU A 1 175 ? 1.096 1.166 34.232 1.00 82.19 175 GLU A C 1
ATOM 1414 O O . GLU A 1 175 ? 0.856 -0.037 34.140 1.00 82.19 175 GLU A O 1
ATOM 1419 N N . GLY A 1 176 ? 2.097 1.734 33.559 1.00 84.44 176 GLY A N 1
ATOM 1420 C CA . GLY A 1 176 ? 3.020 0.990 32.705 1.00 84.44 176 GLY A CA 1
ATOM 1421 C C . GLY A 1 176 ? 3.721 -0.140 33.463 1.00 84.44 176 GLY A C 1
ATOM 1422 O O . GLY A 1 176 ? 3.813 -1.256 32.957 1.00 84.44 176 GLY A O 1
ATOM 1423 N N . GLY A 1 177 ? 4.130 0.101 34.711 1.00 87.38 177 GLY A N 1
ATOM 1424 C CA . GLY A 1 177 ? 4.661 -0.929 35.606 1.00 87.38 177 GLY A CA 1
ATOM 1425 C C . GLY A 1 177 ? 3.658 -2.055 35.882 1.00 87.38 177 GLY A C 1
ATOM 1426 O O . GLY A 1 177 ? 4.006 -3.229 35.750 1.00 87.38 177 GLY A O 1
ATOM 1427 N N . ARG A 1 178 ? 2.395 -1.721 36.193 1.00 86.38 178 ARG A N 1
ATOM 1428 C CA . ARG A 1 178 ? 1.311 -2.712 36.348 1.00 86.38 178 ARG A CA 1
ATOM 1429 C C . ARG A 1 178 ? 1.104 -3.527 35.070 1.00 86.3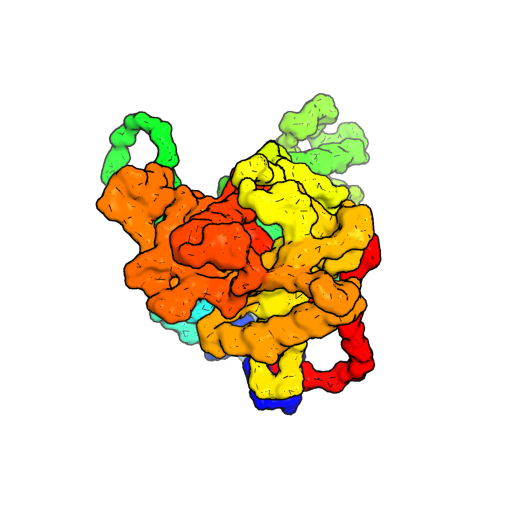8 178 ARG A C 1
ATOM 1431 O O . ARG A 1 178 ? 0.979 -4.748 35.154 1.00 86.38 178 ARG A O 1
ATOM 1438 N N . ARG A 1 179 ? 1.139 -2.891 33.892 1.00 87.12 179 ARG A N 1
ATOM 1439 C CA . ARG A 1 179 ? 1.037 -3.588 32.597 1.00 87.12 179 ARG A CA 1
ATOM 1440 C C . ARG A 1 179 ? 2.196 -4.552 32.366 1.00 87.12 179 ARG A C 1
ATOM 1442 O O . ARG A 1 179 ? 1.954 -5.690 31.980 1.00 87.12 179 ARG A O 1
ATOM 1449 N N . LEU A 1 180 ? 3.432 -4.151 32.666 1.00 89.38 180 LEU A N 1
ATOM 1450 C CA . LEU A 1 180 ? 4.597 -5.036 32.555 1.00 89.38 180 LEU A CA 1
ATOM 1451 C C . LEU A 1 180 ? 4.470 -6.278 33.452 1.00 89.38 180 LEU A C 1
ATOM 1453 O O . LEU A 1 180 ? 4.824 -7.374 33.019 1.00 89.38 180 LEU A O 1
ATOM 1457 N N . VAL A 1 181 ? 3.920 -6.138 34.664 1.00 88.44 181 VAL A N 1
ATOM 1458 C CA . VAL A 1 181 ? 3.625 -7.284 35.545 1.00 88.44 181 VAL A CA 1
ATOM 1459 C C . VAL A 1 181 ? 2.575 -8.204 34.918 1.00 88.44 181 VAL A C 1
ATOM 1461 O O . VAL A 1 181 ? 2.757 -9.421 34.899 1.00 88.44 181 VAL A O 1
ATOM 1464 N N . GLU A 1 182 ? 1.497 -7.650 34.359 1.00 87.62 182 GLU A N 1
ATOM 1465 C CA . GLU A 1 182 ? 0.482 -8.444 33.656 1.00 87.62 182 GLU A CA 1
ATOM 1466 C C . GLU A 1 182 ? 1.067 -9.195 32.453 1.00 87.62 182 GLU A C 1
ATOM 1468 O O . GLU A 1 182 ? 0.761 -10.375 32.271 1.00 87.62 182 GLU A O 1
ATOM 1473 N N . TYR A 1 183 ? 1.938 -8.559 31.664 1.00 88.50 183 TYR A N 1
ATOM 1474 C CA . TYR A 1 183 ? 2.631 -9.227 30.561 1.00 88.50 183 TYR A CA 1
ATOM 1475 C C . TYR A 1 183 ? 3.570 -10.328 31.072 1.00 88.50 183 TYR A C 1
ATOM 1477 O O . TYR A 1 183 ? 3.632 -11.401 30.474 1.00 88.50 183 TYR A O 1
ATOM 1485 N N . ALA A 1 184 ? 4.246 -10.120 32.206 1.00 88.62 184 ALA A N 1
ATOM 1486 C CA . ALA A 1 184 ? 5.107 -11.132 32.816 1.00 88.62 184 ALA A CA 1
ATOM 1487 C C . ALA A 1 184 ? 4.338 -12.393 33.235 1.00 88.62 184 ALA A C 1
ATOM 1489 O O . ALA A 1 184 ? 4.802 -13.506 32.990 1.00 88.62 184 ALA A O 1
ATOM 1490 N N . HIS A 1 185 ? 3.124 -12.247 33.777 1.00 85.62 185 HIS A N 1
ATOM 1491 C CA . HIS A 1 185 ? 2.232 -13.386 34.042 1.00 85.62 185 HIS A CA 1
ATOM 1492 C C . HIS A 1 185 ? 1.792 -14.116 32.772 1.00 85.62 185 HIS A C 1
ATOM 1494 O O . HIS A 1 185 ? 1.510 -15.312 32.800 1.00 85.62 185 HIS A O 1
ATOM 1500 N N . GLN A 1 186 ? 1.771 -13.403 31.651 1.00 84.44 186 GLN A N 1
ATOM 1501 C CA . GLN A 1 186 ? 1.513 -13.965 30.334 1.00 84.44 186 GLN A CA 1
ATOM 1502 C C . GLN A 1 186 ? 2.799 -14.523 29.702 1.00 84.44 186 GLN A C 1
ATOM 1504 O O . GLN A 1 186 ? 2.752 -15.002 28.586 1.00 84.44 186 GLN A O 1
ATOM 1509 N N . GLY A 1 187 ? 3.945 -14.529 30.385 1.00 86.75 187 GLY A N 1
ATOM 1510 C CA . GLY A 1 187 ? 5.189 -15.113 29.871 1.00 86.75 187 GLY A CA 1
ATOM 1511 C C . GLY A 1 187 ? 6.039 -14.173 29.015 1.00 86.75 187 GLY A C 1
ATOM 1512 O O . GLY A 1 187 ? 7.035 -14.615 28.445 1.00 86.75 187 GLY A O 1
ATOM 1513 N N . TRP A 1 188 ? 5.693 -12.888 28.948 1.00 88.50 188 TRP A N 1
ATOM 1514 C CA . TRP A 1 188 ? 6.558 -11.869 28.359 1.00 88.50 188 TRP A CA 1
ATOM 1515 C C . TRP A 1 188 ? 7.656 -11.462 29.336 1.00 88.50 188 TRP A C 1
ATOM 1517 O O . TRP A 1 188 ? 7.509 -11.533 30.554 1.00 88.50 188 TRP A O 1
ATOM 1527 N N . THR A 1 189 ? 8.776 -10.995 28.809 1.00 88.94 189 THR A N 1
ATOM 1528 C CA . THR A 1 189 ? 9.930 -10.590 29.605 1.00 88.94 189 THR A CA 1
ATOM 1529 C C . THR A 1 189 ? 10.362 -9.175 29.253 1.00 88.94 189 THR A C 1
ATOM 1531 O O . THR A 1 189 ? 10.048 -8.643 28.191 1.00 88.94 189 THR A O 1
ATOM 1534 N N . ASN A 1 190 ? 11.195 -8.575 30.104 1.00 84.69 190 ASN A N 1
ATOM 1535 C CA . ASN A 1 190 ? 11.796 -7.271 29.808 1.00 84.69 190 ASN A CA 1
ATOM 1536 C C . ASN A 1 190 ? 12.698 -7.281 28.557 1.00 84.69 190 ASN A C 1
ATOM 1538 O O . ASN A 1 190 ? 13.086 -6.216 28.098 1.00 84.69 190 ASN A O 1
ATOM 1542 N N . ARG A 1 191 ? 13.049 -8.455 28.005 1.00 86.38 191 ARG A N 1
ATOM 1543 C CA . ARG A 1 191 ? 13.796 -8.565 26.738 1.00 86.38 191 ARG A CA 1
ATOM 1544 C C . ARG A 1 191 ? 12.911 -8.327 25.513 1.00 86.38 191 ARG A C 1
ATOM 1546 O O . ARG A 1 191 ? 13.432 -8.015 24.448 1.00 86.38 191 ARG A O 1
ATOM 1553 N N . ASP A 1 192 ? 11.600 -8.480 25.676 1.00 89.88 192 ASP A N 1
ATOM 1554 C CA . ASP A 1 192 ? 10.599 -8.259 24.634 1.00 89.88 192 ASP A CA 1
ATOM 1555 C C . ASP A 1 192 ? 10.170 -6.777 24.571 1.00 89.88 192 ASP A C 1
ATOM 1557 O O . ASP A 1 192 ? 9.649 -6.309 23.556 1.00 89.88 192 ASP A O 1
ATOM 1561 N N . PHE A 1 193 ? 10.431 -6.015 25.639 1.00 90.38 193 PHE A N 1
ATOM 1562 C CA . PHE A 1 193 ? 10.232 -4.568 25.700 1.00 90.38 193 PHE A CA 1
ATOM 1563 C C . PHE A 1 193 ? 11.444 -3.833 25.118 1.00 90.38 193 PHE A C 1
ATOM 1565 O O . PHE A 1 193 ? 12.550 -3.927 25.648 1.00 90.38 193 PHE A O 1
ATOM 1572 N N . ASN A 1 194 ? 11.235 -3.077 24.039 1.00 88.56 194 ASN A N 1
ATOM 1573 C CA . ASN A 1 194 ? 12.297 -2.345 23.353 1.00 88.56 194 ASN A CA 1
ATOM 1574 C C . ASN A 1 194 ? 12.040 -0.842 23.311 1.00 88.56 194 ASN A C 1
ATOM 1576 O O . ASN A 1 194 ? 10.910 -0.383 23.147 1.00 88.56 194 ASN A O 1
ATOM 1580 N N . TRP A 1 195 ? 13.128 -0.077 23.370 1.00 86.44 195 TRP A N 1
ATOM 1581 C CA . TRP A 1 195 ? 13.096 1.364 23.165 1.00 86.44 195 TRP A CA 1
ATOM 1582 C C . TRP A 1 195 ? 13.236 1.699 21.668 1.00 86.44 195 TRP A C 1
ATOM 1584 O O . TRP A 1 195 ? 14.009 1.042 20.959 1.00 86.44 195 TRP A O 1
ATOM 1594 N N . PRO A 1 196 ? 12.488 2.686 21.140 1.00 83.31 196 PRO A N 1
ATOM 1595 C CA . PRO A 1 196 ? 12.530 3.060 19.725 1.00 83.31 196 PRO A CA 1
ATOM 1596 C C . PRO A 1 196 ? 13.928 3.432 19.208 1.00 83.31 196 PRO A C 1
ATOM 1598 O O . PRO A 1 196 ? 14.285 3.079 18.084 1.00 83.31 196 PRO A O 1
ATOM 1601 N N . ASP A 1 197 ? 14.741 4.089 20.030 1.00 78.94 197 ASP A N 1
ATOM 1602 C CA . ASP A 1 197 ? 16.107 4.524 19.723 1.00 78.94 197 ASP A CA 1
ATOM 1603 C C . ASP A 1 197 ? 17.118 3.370 19.647 1.00 78.94 197 ASP A C 1
ATOM 1605 O O . ASP A 1 197 ? 18.165 3.510 19.017 1.00 78.94 197 ASP A O 1
ATOM 1609 N N . TRP A 1 198 ? 16.802 2.212 20.230 1.00 75.50 198 TRP A N 1
ATOM 1610 C CA . TRP A 1 198 ? 17.641 1.010 20.153 1.00 75.50 198 TRP A CA 1
ATOM 1611 C C . TRP A 1 198 ? 17.334 0.158 18.914 1.00 75.50 198 TRP A C 1
ATOM 1613 O O . TRP A 1 198 ? 18.020 -0.831 18.647 1.00 75.50 198 TRP A O 1
ATOM 1623 N N . SER A 1 199 ? 16.314 0.525 18.131 1.00 69.62 199 SER A N 1
ATOM 1624 C CA . SER A 1 199 ? 15.943 -0.209 16.922 1.00 69.62 199 SER A CA 1
ATOM 1625 C C . SER A 1 199 ? 16.868 0.127 15.742 1.00 69.62 199 SER A C 1
ATOM 1627 O O . SER A 1 199 ? 16.901 1.246 15.235 1.00 69.62 199 SER A O 1
ATOM 1629 N N . SER A 1 200 ? 17.637 -0.862 15.275 1.00 54.53 200 SER A N 1
ATOM 1630 C CA . SER A 1 200 ? 18.501 -0.738 14.086 1.00 54.53 200 SER A CA 1
ATOM 1631 C C . SER A 1 200 ? 17.728 -0.866 12.765 1.00 54.53 200 SER A C 1
ATOM 1633 O O . SER A 1 200 ? 18.182 -0.402 11.717 1.00 54.53 200 SER A O 1
ATOM 1635 N N . GLU A 1 201 ? 16.542 -1.477 12.810 1.00 60.72 201 GLU A N 1
ATOM 1636 C CA . GLU A 1 201 ? 15.605 -1.591 11.696 1.00 60.72 201 GLU A CA 1
ATOM 1637 C C . GLU A 1 201 ? 14.515 -0.522 11.818 1.00 60.72 201 GLU A C 1
ATOM 1639 O O . GLU A 1 201 ? 13.891 -0.388 12.866 1.00 60.72 201 GLU A O 1
ATOM 1644 N N . GLY A 1 202 ? 14.234 0.209 10.735 1.00 65.12 202 GLY A N 1
ATOM 1645 C CA . GLY A 1 202 ? 13.166 1.211 10.737 1.00 65.12 202 GLY A CA 1
ATOM 1646 C C . GLY A 1 202 ? 11.819 0.628 11.185 1.00 65.12 202 GLY A C 1
ATOM 1647 O O . GLY A 1 202 ? 11.329 -0.344 10.602 1.00 65.12 202 GLY A O 1
ATOM 1648 N N . LEU A 1 203 ? 11.217 1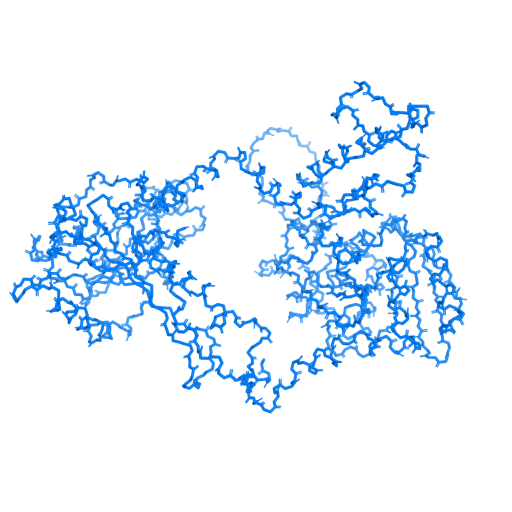.247 12.203 1.00 74.50 203 LEU A N 1
ATOM 1649 C CA . LEU A 1 203 ? 9.918 0.873 12.762 1.00 74.50 203 LEU A CA 1
ATOM 1650 C C . LEU A 1 203 ? 8.822 0.923 11.689 1.00 74.50 203 LEU A C 1
ATOM 1652 O O . LEU A 1 203 ? 8.507 1.976 11.128 1.00 74.50 203 LEU A O 1
ATOM 1656 N N . LYS A 1 204 ? 8.223 -0.234 11.395 1.00 78.69 204 LYS A N 1
ATOM 1657 C CA . LYS A 1 204 ? 7.067 -0.325 10.497 1.00 78.69 204 LYS A CA 1
ATOM 1658 C C . LYS A 1 204 ? 5.798 0.090 11.239 1.00 78.69 204 LYS A C 1
ATOM 1660 O O . LYS A 1 204 ? 5.605 -0.282 12.390 1.00 78.69 204 LYS A O 1
ATOM 1665 N N . GLY A 1 205 ? 4.910 0.800 10.545 1.00 77.56 205 GLY A N 1
ATOM 1666 C CA . GLY A 1 205 ? 3.617 1.210 11.097 1.00 77.56 205 GLY A CA 1
ATOM 1667 C C . GLY A 1 205 ? 3.596 2.590 11.761 1.00 77.56 205 GLY A C 1
ATOM 1668 O O . GLY A 1 205 ? 2.602 2.890 12.416 1.00 77.56 205 GLY A O 1
ATOM 1669 N N . LEU A 1 206 ? 4.642 3.408 11.574 1.00 84.50 206 LEU A N 1
ATOM 1670 C CA . LEU A 1 206 ? 4.636 4.843 11.892 1.00 84.50 206 LEU A CA 1
ATOM 1671 C C . LEU A 1 206 ? 3.836 5.650 10.847 1.00 84.50 206 LEU A C 1
ATOM 1673 O O . LEU A 1 206 ? 3.758 5.261 9.679 1.00 84.50 206 LEU A O 1
ATOM 1677 N N . GLY A 1 207 ? 3.303 6.799 11.258 1.00 84.75 207 GLY A N 1
ATOM 1678 C CA . GLY A 1 207 ? 2.453 7.700 10.478 1.00 84.75 207 GLY A CA 1
ATOM 1679 C C . GLY A 1 207 ? 0.961 7.517 10.769 1.00 84.75 207 GLY A C 1
ATOM 1680 O O . GLY A 1 207 ? 0.578 6.917 11.774 1.00 84.75 207 GLY A O 1
ATOM 1681 N N . HIS A 1 208 ? 0.109 8.035 9.881 1.00 86.38 208 HIS A N 1
ATOM 1682 C CA . HIS A 1 208 ? -1.337 7.828 9.965 1.00 86.38 208 HIS A CA 1
ATOM 1683 C C . HIS A 1 208 ? -1.693 6.367 9.670 1.00 86.38 208 HIS A C 1
ATOM 1685 O O . HIS A 1 208 ? -1.353 5.831 8.612 1.00 86.38 208 HIS A O 1
ATOM 1691 N N . ARG A 1 209 ? -2.416 5.743 10.594 1.00 88.44 209 ARG A N 1
ATOM 1692 C CA . ARG A 1 209 ? -2.888 4.362 10.529 1.00 88.44 209 ARG A CA 1
ATOM 1693 C C . ARG A 1 209 ? -4.407 4.353 10.564 1.00 88.44 209 ARG A C 1
ATOM 1695 O O . ARG A 1 209 ? -5.032 5.119 11.296 1.00 88.44 209 ARG A O 1
ATOM 1702 N N . ARG A 1 210 ? -5.009 3.476 9.768 1.00 89.38 210 ARG A N 1
ATOM 1703 C CA . ARG A 1 210 ? -6.448 3.192 9.835 1.00 89.38 210 ARG A CA 1
ATOM 1704 C C . ARG A 1 210 ? -6.628 1.858 10.540 1.00 89.38 210 ARG A C 1
ATOM 1706 O O . ARG A 1 210 ? -5.845 0.938 10.304 1.00 89.38 210 ARG A O 1
ATOM 1713 N N . ILE A 1 211 ? -7.664 1.729 11.360 1.00 91.31 211 ILE A N 1
ATOM 1714 C CA . ILE A 1 211 ? -7.993 0.430 11.949 1.00 91.31 211 ILE A CA 1
ATOM 1715 C C . ILE A 1 211 ? -8.292 -0.567 10.817 1.00 91.31 211 ILE A C 1
ATOM 1717 O O . ILE A 1 211 ? -9.058 -0.267 9.900 1.00 91.31 211 ILE A O 1
ATOM 1721 N N . GLY A 1 212 ? -7.627 -1.727 10.831 1.00 88.69 212 GLY A N 1
ATOM 1722 C CA . GLY A 1 212 ? -7.760 -2.723 9.760 1.00 88.69 212 GLY A CA 1
ATOM 1723 C C . GLY A 1 212 ? -7.101 -2.317 8.433 1.00 88.69 212 GLY A C 1
ATOM 1724 O O . GLY A 1 212 ? -7.566 -2.704 7.361 1.00 88.69 212 GLY A O 1
ATOM 1725 N N . ASP A 1 213 ? -6.054 -1.488 8.463 1.00 88.31 213 ASP A N 1
ATOM 1726 C CA . ASP A 1 213 ? -5.212 -1.246 7.287 1.00 88.31 213 ASP A CA 1
ATOM 1727 C C . ASP A 1 213 ? -4.359 -2.466 6.894 1.00 88.31 213 ASP A C 1
ATOM 1729 O O . ASP A 1 213 ? -4.347 -3.498 7.559 1.00 88.31 213 ASP A O 1
ATOM 1733 N N . ASN A 1 214 ? -3.610 -2.345 5.796 1.00 87.56 214 ASN A N 1
ATOM 1734 C CA . ASN A 1 214 ? -2.748 -3.409 5.272 1.00 87.56 214 ASN A CA 1
ATOM 1735 C C . ASN A 1 214 ? -1.558 -3.778 6.181 1.00 87.56 214 ASN A C 1
ATOM 1737 O O . ASN A 1 214 ? -0.835 -4.723 5.873 1.00 87.56 214 ASN A O 1
ATOM 1741 N N . LEU A 1 215 ? -1.322 -3.022 7.256 1.00 86.94 215 LEU A N 1
ATOM 1742 C CA . LEU A 1 215 ? -0.305 -3.308 8.268 1.00 86.94 215 LEU A CA 1
ATOM 1743 C C . LEU A 1 215 ? -0.914 -3.912 9.543 1.00 86.94 215 LEU A C 1
ATOM 1745 O O . LEU A 1 215 ? -0.169 -4.317 10.435 1.00 86.94 215 LEU A O 1
ATOM 1749 N N . SER A 1 216 ? -2.243 -3.977 9.626 1.00 90.62 216 SER A N 1
ATOM 1750 C CA . SER A 1 216 ? -2.993 -4.579 10.723 1.00 90.62 216 SER A CA 1
ATOM 1751 C C . SER A 1 216 ? -3.305 -6.047 10.424 1.00 90.62 216 SER A C 1
ATOM 1753 O O . SER A 1 216 ? -3.467 -6.444 9.271 1.00 90.62 216 SER A O 1
ATOM 1755 N N . LEU A 1 217 ? -3.433 -6.862 11.470 1.00 91.25 217 LEU A N 1
ATOM 1756 C CA . LEU A 1 217 ? -3.982 -8.213 11.367 1.00 91.25 217 LEU A CA 1
ATOM 1757 C C . LEU A 1 217 ? -5.455 -8.162 11.766 1.00 91.25 217 LEU A C 1
ATOM 1759 O O . LEU A 1 217 ? -5.776 -7.697 12.858 1.00 91.25 217 LEU A O 1
ATOM 1763 N N . VAL A 1 218 ? -6.325 -8.655 10.884 1.00 91.31 218 VAL A N 1
ATOM 1764 C CA . VAL A 1 218 ? -7.769 -8.759 11.119 1.00 91.31 218 VAL A CA 1
ATOM 1765 C C . VAL A 1 218 ? -8.169 -10.227 11.067 1.00 91.31 218 VAL A C 1
ATOM 1767 O O . VAL A 1 218 ? -7.922 -10.913 10.073 1.00 91.31 218 VAL A O 1
ATOM 1770 N N . VAL A 1 219 ? -8.788 -10.715 12.138 1.00 88.38 219 VAL A N 1
ATOM 1771 C CA . VAL A 1 219 ? -9.319 -12.077 12.229 1.00 88.38 219 VAL A CA 1
ATOM 1772 C C . VAL A 1 219 ? -10.837 -12.000 12.277 1.00 88.38 219 VAL A C 1
ATOM 1774 O O . VAL A 1 219 ? -11.402 -11.378 13.171 1.00 88.38 219 VAL A O 1
ATOM 1777 N N . HIS A 1 220 ? -11.494 -12.642 11.314 1.00 86.50 220 HIS A N 1
ATOM 1778 C CA . HIS A 1 220 ? -12.948 -12.772 11.288 1.00 86.50 220 HIS A CA 1
ATOM 1779 C C . HIS A 1 220 ? -13.383 -13.933 12.183 1.00 86.50 220 HIS A C 1
ATOM 1781 O O . HIS A 1 220 ? -12.955 -15.071 11.973 1.00 86.50 220 HIS A O 1
ATOM 1787 N N . LEU A 1 221 ? -14.242 -13.643 13.154 1.00 84.69 221 LEU A N 1
ATOM 1788 C CA . LEU A 1 221 ? -14.786 -14.599 14.109 1.00 84.69 221 LEU A CA 1
ATOM 1789 C C . LEU A 1 221 ? -16.104 -15.124 13.523 1.00 84.69 221 LEU A C 1
ATOM 1791 O O . LEU A 1 221 ? -17.160 -14.533 13.721 1.00 84.69 221 LEU A O 1
ATOM 1795 N N . GLN A 1 222 ? -16.018 -16.164 12.688 1.00 63.00 222 GLN A N 1
ATOM 1796 C CA . GLN A 1 222 ? -17.176 -16.747 12.002 1.00 63.00 222 GLN A CA 1
ATOM 1797 C C . GLN A 1 222 ? -18.129 -17.401 13.002 1.00 63.00 222 GLN A C 1
ATOM 1799 O O . GLN A 1 222 ? -17.916 -18.559 13.316 1.00 63.00 222 GLN A O 1
ATOM 1804 N N . ASP A 1 223 ? -19.174 -16.689 13.421 1.00 53.59 223 ASP A N 1
ATOM 1805 C CA . ASP A 1 223 ? -20.383 -17.233 14.049 1.00 53.59 223 ASP A CA 1
ATOM 1806 C C . ASP A 1 223 ? -21.561 -16.287 13.741 1.00 53.59 223 ASP A C 1
ATOM 1808 O O . ASP A 1 223 ? -21.344 -15.120 13.421 1.00 53.59 223 ASP A O 1
ATOM 1812 N N . ASN A 1 224 ? -22.790 -16.805 13.767 1.00 48.91 224 ASN A N 1
ATOM 1813 C CA . ASN A 1 224 ? -24.047 -16.220 13.268 1.00 48.91 224 ASN A CA 1
ATOM 1814 C C . ASN A 1 224 ? -24.438 -14.843 13.857 1.00 48.91 224 ASN A C 1
ATOM 1816 O O . ASN A 1 224 ? -25.433 -14.729 14.569 1.00 48.91 224 ASN A O 1
ATOM 1820 N N . VAL A 1 225 ? -23.700 -13.782 13.540 1.00 52.53 225 VAL A N 1
ATOM 1821 C CA . VAL A 1 225 ? -23.938 -12.442 14.086 1.00 52.53 225 VAL A CA 1
ATOM 1822 C C . VAL A 1 225 ? -24.204 -11.450 12.956 1.00 52.53 225 VAL A C 1
ATOM 1824 O O . VAL A 1 225 ? -23.279 -10.862 12.410 1.00 52.53 225 VAL A O 1
ATOM 1827 N N . GLY A 1 226 ? -25.492 -11.272 12.632 1.00 51.34 226 GLY A N 1
ATOM 1828 C CA . GLY A 1 226 ? -26.061 -10.122 11.911 1.00 51.34 226 GLY A CA 1
ATOM 1829 C C . GLY A 1 226 ? -25.507 -9.768 10.519 1.00 51.34 226 GLY A C 1
ATOM 1830 O O . GLY A 1 226 ? -24.502 -10.271 10.032 1.00 51.34 226 GLY A O 1
ATOM 1831 N N . THR A 1 227 ? -26.195 -8.859 9.827 1.00 51.84 227 THR A N 1
ATOM 1832 C CA . THR A 1 227 ? -25.726 -8.285 8.556 1.00 51.84 227 THR A CA 1
ATOM 1833 C C . THR A 1 227 ? -24.530 -7.337 8.769 1.00 51.84 227 THR A C 1
ATOM 1835 O O . THR A 1 227 ? -24.595 -6.494 9.664 1.00 51.84 227 THR A O 1
ATOM 1838 N N . PRO A 1 228 ? -23.475 -7.373 7.925 1.00 51.34 228 PRO A N 1
ATOM 1839 C CA . PRO A 1 228 ? -22.220 -6.631 8.141 1.00 51.34 228 PRO A CA 1
ATOM 1840 C C . PRO A 1 228 ? -22.341 -5.102 8.221 1.00 51.34 228 PRO A C 1
ATOM 1842 O O . PRO A 1 228 ? -21.480 -4.451 8.796 1.00 51.34 228 PRO A O 1
ATOM 1845 N N . SER A 1 229 ? -23.372 -4.504 7.619 1.00 49.62 229 SER A N 1
ATOM 1846 C CA . SER A 1 229 ? -23.512 -3.043 7.518 1.00 49.62 229 SER A CA 1
ATOM 1847 C C . SER A 1 229 ? -23.948 -2.364 8.819 1.00 49.62 229 SER A C 1
ATOM 1849 O O . SER A 1 229 ? -23.850 -1.145 8.925 1.00 49.62 229 SER A O 1
ATOM 1851 N N . SER A 1 230 ? -24.431 -3.125 9.805 1.00 55.81 230 SER A N 1
ATOM 1852 C CA . SER A 1 230 ? -24.888 -2.607 11.103 1.00 55.81 230 SER A CA 1
ATOM 1853 C C . SER A 1 230 ? -23.977 -2.994 12.270 1.00 55.81 230 SER A C 1
ATOM 1855 O O . SER A 1 230 ? -24.277 -2.644 13.413 1.00 55.81 230 SER A O 1
ATOM 1857 N N . THR A 1 231 ? -22.890 -3.734 12.025 1.00 70.62 231 THR A N 1
ATOM 1858 C CA . THR A 1 231 ? -21.984 -4.180 13.089 1.00 70.62 231 THR A CA 1
ATOM 1859 C C . THR A 1 231 ? -20.966 -3.097 13.440 1.00 70.62 231 THR A C 1
ATOM 1861 O O . THR A 1 231 ? -20.542 -2.296 12.603 1.00 70.62 231 THR A O 1
ATOM 1864 N N . LEU A 1 232 ? -20.547 -3.080 14.708 1.00 81.56 232 LEU A N 1
ATOM 1865 C CA . LEU A 1 232 ? -19.544 -2.146 15.224 1.00 81.56 232 LEU A CA 1
ATOM 1866 C C . LEU A 1 232 ? -18.236 -2.190 14.414 1.00 81.56 232 LEU A C 1
ATOM 1868 O O . LEU A 1 232 ? -17.566 -1.171 14.254 1.00 81.56 232 LEU A O 1
ATOM 1872 N N . SER A 1 233 ? -17.900 -3.359 13.863 1.00 81.50 233 SER A N 1
ATOM 1873 C CA . SER A 1 233 ? -16.675 -3.581 13.102 1.00 81.50 233 SER A CA 1
ATOM 1874 C C . SER A 1 233 ? -16.611 -2.800 11.791 1.00 81.50 233 SER A C 1
ATOM 1876 O O . SER A 1 233 ? -15.555 -2.267 11.453 1.00 81.50 233 SER A O 1
ATOM 1878 N N . HIS A 1 234 ? -17.736 -2.661 11.084 1.00 80.81 234 HIS A N 1
ATOM 1879 C CA . HIS A 1 234 ? -17.816 -1.840 9.876 1.00 80.81 234 HIS A CA 1
ATOM 1880 C C . HIS A 1 234 ? -17.544 -0.363 10.188 1.00 80.81 234 HIS A C 1
ATOM 1882 O O . HIS A 1 234 ? -16.826 0.311 9.457 1.00 80.81 234 HIS A O 1
ATOM 1888 N N . PHE A 1 235 ? -18.070 0.130 11.311 1.00 82.56 235 PHE A N 1
ATOM 1889 C CA . PHE A 1 235 ? -17.876 1.513 11.736 1.00 82.56 235 PHE A CA 1
ATOM 1890 C C . PHE A 1 235 ? -16.420 1.807 12.135 1.00 82.56 235 PHE A C 1
ATOM 1892 O O . PHE A 1 235 ? -15.821 2.765 11.639 1.00 82.56 235 PHE A O 1
ATOM 1899 N N . ILE A 1 236 ? -15.818 0.989 13.010 1.00 87.44 236 ILE A N 1
ATOM 1900 C CA . ILE A 1 236 ? -14.486 1.296 13.558 1.00 87.44 236 ILE A CA 1
ATOM 1901 C C . ILE A 1 236 ? -13.361 1.222 12.519 1.00 87.44 236 ILE A C 1
ATOM 1903 O O . ILE A 1 236 ? -12.330 1.862 12.703 1.00 87.44 236 ILE A O 1
ATOM 1907 N N . GLU A 1 237 ? -13.548 0.506 11.409 1.00 88.25 237 GLU A N 1
ATOM 1908 C CA . GLU A 1 237 ? -12.588 0.457 10.295 1.00 88.25 237 GLU A CA 1
ATOM 1909 C C . GLU A 1 237 ? -12.451 1.807 9.562 1.00 88.25 237 GLU A C 1
ATOM 1911 O O . GLU A 1 237 ? -11.549 1.988 8.741 1.00 88.25 237 GLU A O 1
ATOM 1916 N N . HIS A 1 238 ? -13.306 2.788 9.870 1.00 86.00 238 HIS A N 1
ATOM 1917 C CA . HIS A 1 238 ? -13.183 4.172 9.401 1.00 86.00 238 HIS A CA 1
ATOM 1918 C C . HIS A 1 238 ? -12.448 5.093 10.376 1.00 86.00 238 HIS A C 1
ATOM 1920 O O . HIS A 1 238 ? -12.071 6.205 9.993 1.00 86.00 238 HIS A O 1
ATOM 1926 N N . SER A 1 239 ? -12.197 4.626 11.598 1.00 89.62 239 SER A N 1
ATOM 1927 C CA . SER A 1 239 ? -11.391 5.330 12.586 1.00 89.62 239 SER A CA 1
ATOM 1928 C C . SER A 1 239 ? -9.903 5.257 12.245 1.00 89.62 239 SER A C 1
ATOM 1930 O O . SER A 1 239 ? -9.401 4.299 11.641 1.00 89.62 239 SER A O 1
ATOM 1932 N N . ARG A 1 240 ? -9.182 6.308 12.626 1.00 90.62 240 ARG A N 1
ATOM 1933 C CA . ARG A 1 240 ? -7.749 6.469 12.393 1.00 90.62 240 ARG A CA 1
ATOM 1934 C C . ARG A 1 240 ? -7.030 6.896 13.665 1.00 90.62 240 ARG A C 1
ATOM 1936 O O . ARG A 1 240 ? -7.625 7.455 14.587 1.00 90.62 240 ARG A O 1
ATOM 1943 N N . CYS A 1 241 ? -5.734 6.650 13.678 1.00 91.62 241 CYS A N 1
ATOM 1944 C CA . CYS A 1 241 ? -4.798 7.174 14.656 1.00 91.62 241 CYS A CA 1
ATOM 1945 C C . CYS A 1 241 ? -3.497 7.564 13.950 1.00 91.62 241 CYS A C 1
ATOM 1947 O O . CYS A 1 241 ? -3.286 7.258 12.774 1.00 91.62 241 CYS A O 1
ATOM 1949 N N . GLU A 1 242 ? -2.622 8.268 14.645 1.00 91.19 242 GLU A N 1
ATOM 1950 C CA . GLU A 1 242 ? -1.306 8.634 14.140 1.00 91.19 242 GLU A CA 1
ATOM 1951 C C . GLU A 1 242 ? -0.244 8.220 15.152 1.00 91.19 242 GLU A C 1
ATOM 1953 O O . GLU A 1 242 ? -0.388 8.465 16.345 1.00 91.19 242 GLU A O 1
ATOM 1958 N N . ILE A 1 243 ? 0.804 7.549 14.673 1.00 89.25 243 ILE A N 1
ATOM 1959 C CA . ILE A 1 243 ? 1.913 7.092 15.510 1.00 89.25 243 ILE A CA 1
ATOM 1960 C C . ILE A 1 243 ? 3.191 7.755 15.024 1.00 89.25 243 ILE A C 1
ATOM 1962 O O . ILE A 1 243 ? 3.634 7.514 13.900 1.00 89.25 243 ILE A O 1
ATOM 1966 N N . THR A 1 244 ? 3.808 8.574 15.862 1.00 86.19 244 THR A N 1
ATOM 1967 C CA . THR A 1 244 ? 5.050 9.274 15.538 1.00 86.19 244 THR A CA 1
ATOM 1968 C C . THR A 1 244 ? 6.188 8.820 16.441 1.00 86.19 244 THR A C 1
ATOM 1970 O O . THR A 1 244 ? 5.990 8.282 17.528 1.00 86.19 244 THR A O 1
ATOM 1973 N N . HIS A 1 245 ? 7.407 8.997 15.943 1.00 78.38 245 HIS A N 1
ATOM 1974 C CA . HIS A 1 245 ? 8.631 8.803 16.705 1.00 78.38 245 HIS A CA 1
ATOM 1975 C C . HIS A 1 245 ? 9.376 10.136 16.705 1.00 78.38 245 HIS A C 1
ATOM 1977 O O . HIS A 1 245 ? 9.745 10.635 15.636 1.00 78.38 245 HIS A O 1
ATOM 1983 N N . GLU A 1 246 ? 9.568 10.737 17.877 1.00 60.56 246 GLU A N 1
ATOM 1984 C CA . GLU A 1 246 ? 10.355 11.960 17.999 1.00 60.56 246 GLU A CA 1
ATOM 1985 C C . GLU A 1 246 ? 11.845 11.625 17.868 1.00 60.56 246 GLU A C 1
ATOM 1987 O O . GLU A 1 246 ? 12.519 11.201 18.797 1.00 60.56 246 GLU A O 1
ATOM 1992 N N . SER A 1 247 ? 12.394 11.841 16.676 1.00 44.69 247 SER A N 1
ATOM 1993 C CA . SER A 1 247 ? 13.829 12.051 16.500 1.00 44.69 247 SER A CA 1
ATOM 1994 C C . SER A 1 247 ? 14.024 13.366 15.757 1.00 44.69 247 SER A C 1
ATOM 1996 O O . SER A 1 247 ? 13.751 13.479 14.561 1.00 44.69 247 SER A O 1
ATOM 1998 N N . LEU A 1 248 ? 14.462 14.384 16.501 1.00 40.44 248 LEU A N 1
ATOM 1999 C CA . LEU A 1 248 ? 14.912 15.682 16.000 1.00 40.44 248 LEU A CA 1
ATOM 2000 C C . LEU A 1 248 ? 15.937 15.491 14.870 1.00 40.44 248 LEU A C 1
ATOM 2002 O O . LEU A 1 248 ? 17.097 15.199 15.144 1.00 40.44 248 LEU A O 1
ATOM 2006 N N . SER A 1 249 ? 15.520 15.656 13.608 1.00 32.97 249 SER A N 1
ATOM 2007 C CA . SER A 1 249 ? 16.319 16.227 12.498 1.00 32.97 249 SER A CA 1
ATOM 2008 C C . SER A 1 249 ? 15.680 16.010 11.115 1.00 32.97 249 SER A C 1
ATOM 2010 O O . SER A 1 249 ? 16.197 15.267 10.288 1.00 32.97 249 SER A O 1
ATOM 2012 N N . ALA A 1 250 ? 14.583 16.710 10.801 1.00 31.14 250 ALA A N 1
ATOM 2013 C CA . ALA A 1 250 ? 14.187 16.942 9.401 1.00 31.14 250 ALA A CA 1
ATOM 2014 C C . ALA A 1 250 ? 13.189 18.107 9.236 1.00 31.14 250 ALA A C 1
ATOM 2016 O O . ALA A 1 250 ? 12.121 17.944 8.655 1.00 31.14 250 ALA A O 1
ATOM 2017 N N . GLN A 1 251 ? 13.544 19.308 9.696 1.00 31.22 251 GLN A N 1
ATOM 2018 C CA . GLN A 1 251 ? 12.987 20.545 9.138 1.00 31.22 251 GLN A CA 1
ATOM 2019 C C . GLN A 1 251 ? 14.137 21.362 8.548 1.00 31.22 251 GLN A C 1
ATOM 2021 O O . GLN A 1 251 ? 14.725 22.217 9.202 1.00 31.22 251 GLN A O 1
ATOM 2026 N N . PHE A 1 252 ? 14.493 21.068 7.297 1.00 29.77 252 PHE A N 1
ATOM 2027 C CA . PHE A 1 252 ? 15.210 22.034 6.471 1.00 29.77 252 PHE A CA 1
ATOM 2028 C C . PHE A 1 252 ? 14.174 22.933 5.795 1.00 29.77 252 PHE A C 1
ATOM 2030 O O . PHE A 1 252 ? 13.478 22.503 4.878 1.00 29.77 252 PHE A O 1
ATOM 2037 N N . GLY A 1 253 ? 14.090 24.176 6.270 1.00 27.83 253 GLY A N 1
ATOM 2038 C CA . GLY A 1 253 ? 13.255 25.240 5.715 1.00 27.83 253 GLY A CA 1
ATOM 2039 C C . GLY A 1 253 ? 13.277 26.483 6.606 1.00 27.83 253 GLY A C 1
ATOM 2040 O O . GLY A 1 253 ? 12.468 26.607 7.510 1.00 27.83 253 GLY A O 1
ATOM 2041 N N . ASN A 1 254 ? 14.255 27.359 6.370 1.00 29.31 254 ASN A N 1
ATOM 2042 C CA . ASN A 1 254 ? 14.555 28.616 7.070 1.00 29.31 254 ASN A CA 1
ATOM 2043 C C . ASN A 1 254 ? 13.356 29.462 7.560 1.00 29.31 254 ASN A C 1
ATOM 2045 O O . ASN A 1 254 ? 12.555 29.895 6.740 1.00 29.31 254 ASN A O 1
ATOM 2049 N N . SER A 1 255 ? 13.411 29.916 8.823 1.00 27.67 255 SER A N 1
ATOM 2050 C CA . SER A 1 255 ? 13.302 31.350 9.169 1.00 27.67 255 SER A CA 1
ATOM 2051 C C . SER A 1 255 ? 13.765 31.647 10.610 1.00 27.67 255 SER A C 1
ATOM 2053 O O . SER A 1 255 ? 13.178 31.183 11.579 1.00 27.67 255 SER A O 1
ATOM 2055 N N . THR A 1 256 ? 14.837 32.436 10.715 1.00 29.66 256 THR A N 1
ATOM 2056 C CA . THR A 1 256 ? 15.154 33.459 11.738 1.00 29.66 256 THR A CA 1
ATOM 2057 C C . THR A 1 256 ? 14.681 33.327 13.203 1.00 29.66 256 THR A C 1
ATOM 2059 O O . THR A 1 256 ? 13.509 33.478 13.516 1.00 29.66 256 THR A O 1
ATOM 2062 N N . ARG A 1 257 ? 15.687 33.307 14.099 1.00 34.12 257 ARG A N 1
ATOM 2063 C CA . ARG A 1 257 ? 15.749 33.874 15.471 1.00 34.12 257 ARG A CA 1
ATOM 2064 C C . ARG A 1 257 ? 14.587 33.578 16.442 1.00 34.12 257 ARG A C 1
ATOM 2066 O O . ARG A 1 257 ? 13.630 34.338 16.514 1.00 34.12 257 ARG A O 1
ATOM 2073 N N . ARG A 1 258 ? 14.864 32.707 17.423 1.00 29.69 258 ARG A N 1
ATOM 2074 C CA . ARG A 1 258 ? 14.854 33.059 18.863 1.00 29.69 258 ARG A CA 1
ATOM 2075 C C . ARG A 1 258 ? 15.539 31.966 19.694 1.00 29.69 258 ARG A C 1
ATOM 2077 O O . ARG A 1 258 ? 15.138 30.812 19.674 1.00 29.69 258 ARG A O 1
ATOM 2084 N N . ARG A 1 259 ? 16.571 32.360 20.449 1.00 37.28 259 ARG A N 1
ATOM 2085 C CA . ARG A 1 259 ? 17.069 31.609 21.611 1.00 37.28 259 ARG A CA 1
ATOM 2086 C C . ARG A 1 259 ? 15.935 31.489 22.632 1.00 37.28 259 ARG A C 1
ATOM 2088 O O . ARG A 1 259 ? 15.373 32.523 22.988 1.00 37.28 259 ARG A O 1
ATOM 2095 N N . ARG A 1 260 ? 15.706 30.288 23.170 1.00 31.66 260 ARG A N 1
ATOM 2096 C CA . ARG A 1 260 ? 15.393 30.064 24.592 1.00 31.66 260 ARG A CA 1
ATOM 2097 C C . ARG A 1 260 ? 15.646 28.598 24.981 1.00 31.66 260 ARG A C 1
ATOM 2099 O O . ARG A 1 260 ? 14.957 27.707 24.519 1.00 31.66 260 ARG A O 1
ATOM 2106 N N . ASN A 1 261 ? 16.659 28.461 25.835 1.00 28.84 261 ASN A N 1
ATOM 2107 C CA . ASN A 1 261 ? 16.837 27.561 26.976 1.00 28.84 261 ASN A CA 1
ATOM 2108 C C . ASN A 1 261 ? 16.880 26.031 26.802 1.00 28.84 261 ASN A C 1
ATOM 2110 O O . ASN A 1 261 ? 15.991 25.390 26.262 1.00 28.84 261 ASN A O 1
ATOM 2114 N N . PHE A 1 262 ? 17.962 25.490 27.372 1.00 33.97 262 PHE A N 1
ATOM 2115 C CA . PHE A 1 262 ? 18.238 24.095 27.698 1.00 33.97 262 PHE A CA 1
ATOM 2116 C C . PHE A 1 262 ? 17.058 23.385 28.376 1.00 33.97 262 PHE A C 1
ATOM 2118 O O . PHE A 1 262 ? 16.436 23.955 29.271 1.00 33.97 262 PHE A O 1
ATOM 2125 N N . GLY A 1 263 ? 16.847 22.117 27.999 1.00 31.91 263 GLY A N 1
ATOM 2126 C CA . GLY A 1 263 ? 15.970 21.183 28.709 1.00 31.91 263 GLY A CA 1
ATOM 2127 C C . GLY A 1 263 ? 15.086 20.283 27.838 1.00 31.91 263 GLY A C 1
ATOM 2128 O O . GLY A 1 263 ? 14.018 19.908 28.296 1.00 31.91 263 GLY A O 1
ATOM 2129 N N . ALA A 1 264 ? 15.457 19.945 26.597 1.00 39.22 264 ALA A N 1
ATOM 2130 C CA . ALA A 1 264 ? 14.729 18.919 25.844 1.00 39.22 264 ALA A CA 1
ATOM 2131 C C . ALA A 1 264 ? 15.257 17.537 26.254 1.00 39.22 264 ALA A C 1
ATOM 2133 O O . ALA A 1 264 ? 16.239 17.048 25.696 1.00 39.22 264 ALA A O 1
ATOM 2134 N N . THR A 1 265 ? 14.654 16.929 27.274 1.00 40.19 265 THR A N 1
ATOM 2135 C CA . THR A 1 265 ? 14.798 15.494 27.522 1.00 40.19 265 THR A CA 1
ATOM 2136 C C . THR A 1 265 ? 14.315 14.762 26.272 1.00 40.19 265 THR A C 1
ATOM 2138 O O . THR A 1 265 ? 13.153 14.871 25.892 1.00 40.19 265 THR A O 1
ATOM 2141 N N . SER A 1 266 ? 15.226 14.072 25.584 1.00 54.16 266 SER A N 1
ATOM 2142 C CA . SER A 1 266 ? 14.880 13.206 24.458 1.00 54.16 266 SER A CA 1
ATOM 2143 C C . SER A 1 266 ? 13.895 12.151 24.960 1.00 54.16 266 SER A C 1
ATOM 2145 O O . SER A 1 266 ? 14.268 11.289 25.753 1.00 54.16 266 SER A O 1
ATOM 2147 N N . ARG A 1 267 ? 12.622 12.249 24.569 1.00 58.75 267 ARG A N 1
ATOM 2148 C CA . ARG A 1 267 ? 11.628 11.224 24.888 1.00 58.75 267 ARG A CA 1
ATOM 2149 C C . ARG A 1 267 ? 11.845 10.038 23.961 1.00 58.75 267 ARG A C 1
ATOM 2151 O O . ARG A 1 267 ? 11.557 10.104 22.773 1.00 58.75 267 ARG A O 1
ATOM 2158 N N . HIS A 1 268 ? 12.355 8.947 24.517 1.00 75.38 268 HIS A N 1
ATOM 2159 C CA . HIS A 1 268 ? 12.602 7.699 23.796 1.00 75.38 268 HIS A CA 1
ATOM 2160 C C . HIS A 1 268 ? 11.337 6.825 23.761 1.00 75.38 268 HIS A C 1
ATOM 2162 O O . HIS A 1 268 ? 11.379 5.649 24.097 1.00 75.38 268 HIS A O 1
ATOM 2168 N N . VAL A 1 269 ? 10.183 7.393 23.405 1.00 84.94 269 VAL A N 1
ATOM 2169 C CA . VAL A 1 269 ? 8.901 6.669 23.316 1.00 84.94 269 VAL A CA 1
ATOM 2170 C C . VAL A 1 269 ? 8.211 6.972 21.991 1.00 84.94 269 VAL A C 1
ATOM 2172 O O . VAL A 1 269 ? 8.522 7.959 21.322 1.00 84.94 269 VAL A O 1
ATOM 2175 N N . LEU A 1 270 ? 7.291 6.103 21.578 1.00 88.50 270 LEU A N 1
ATOM 2176 C CA . LEU A 1 270 ? 6.397 6.401 20.463 1.00 88.50 270 LEU A CA 1
ATOM 2177 C C . LEU A 1 270 ? 5.243 7.265 20.958 1.00 88.50 270 LEU A C 1
ATOM 2179 O O . LEU A 1 270 ? 4.741 7.045 22.052 1.00 88.50 270 LEU A O 1
ATOM 2183 N N . THR A 1 271 ? 4.781 8.196 20.134 1.00 88.06 271 THR A N 1
ATOM 2184 C CA . THR A 1 271 ? 3.617 9.026 20.450 1.00 88.06 271 THR A CA 1
ATOM 2185 C C . THR A 1 271 ? 2.435 8.549 19.621 1.00 88.06 271 THR A C 1
ATOM 2187 O O . THR A 1 271 ? 2.473 8.619 18.394 1.00 88.06 271 THR A O 1
ATOM 2190 N N . LEU A 1 272 ? 1.384 8.063 20.282 1.00 90.50 272 LEU A N 1
ATOM 2191 C CA . LEU A 1 272 ? 0.110 7.711 19.656 1.00 90.50 272 LEU A CA 1
ATOM 2192 C C . LEU A 1 272 ? -0.891 8.851 19.864 1.00 90.50 272 LEU A C 1
ATOM 2194 O O . LEU A 1 272 ? -1.202 9.206 20.999 1.00 90.50 272 LEU A O 1
ATOM 2198 N N . THR A 1 273 ? -1.428 9.402 18.777 1.00 89.56 273 THR A N 1
ATOM 2199 C CA . THR A 1 273 ? -2.485 10.415 18.820 1.00 89.56 273 THR A CA 1
ATOM 2200 C C . THR A 1 273 ? -3.776 9.888 18.197 1.00 89.56 273 THR A C 1
ATOM 2202 O O . THR A 1 273 ? -3.801 9.312 17.104 1.00 89.56 273 THR A O 1
ATOM 2205 N N . ALA A 1 274 ? -4.873 10.080 18.927 1.00 90.50 274 ALA A N 1
ATOM 2206 C CA . ALA A 1 274 ? -6.233 9.803 18.490 1.00 90.50 274 ALA A CA 1
ATOM 2207 C C . ALA A 1 274 ? -7.149 10.898 19.055 1.00 90.50 274 ALA A C 1
ATOM 2209 O O . ALA A 1 274 ? -7.264 11.062 20.269 1.00 90.50 274 ALA A O 1
ATOM 2210 N N . LYS A 1 275 ? -7.769 11.682 18.175 1.00 89.12 275 LYS A N 1
ATOM 2211 C CA . LYS A 1 275 ? -8.694 12.771 18.497 1.00 89.12 275 LYS A CA 1
ATOM 2212 C C . LYS A 1 275 ? -10.110 12.379 18.107 1.00 89.12 275 LYS A C 1
ATOM 2214 O O . LYS A 1 275 ? -10.339 11.865 17.014 1.00 89.12 275 LYS A O 1
ATOM 2219 N N . LYS A 1 276 ? -11.063 12.668 18.991 1.00 89.00 276 LYS A N 1
ATOM 2220 C CA . LYS A 1 276 ? -12.490 12.418 18.771 1.00 89.00 276 LYS A CA 1
ATOM 2221 C C . LYS A 1 276 ? -13.036 13.276 17.624 1.00 89.00 276 LYS A C 1
ATOM 2223 O O . LYS A 1 276 ? -12.809 14.488 17.569 1.00 89.00 276 LYS A O 1
ATOM 2228 N N . ILE A 1 277 ? -13.830 12.658 16.759 1.00 88.31 277 ILE A N 1
ATOM 2229 C CA . ILE A 1 277 ? -14.712 13.327 15.804 1.00 88.31 277 ILE A CA 1
ATOM 2230 C C . ILE A 1 277 ? -16.143 12.951 16.185 1.00 88.31 277 ILE A C 1
ATOM 2232 O O . ILE A 1 277 ? -16.577 11.821 15.962 1.00 88.31 277 ILE A O 1
ATOM 2236 N N . SER A 1 278 ? -16.856 13.898 16.790 1.00 87.44 278 SER A N 1
ATOM 2237 C CA . SER A 1 278 ? -18.282 13.769 17.108 1.00 87.44 278 SER A CA 1
ATOM 2238 C C . SER A 1 278 ? -19.107 14.476 16.037 1.00 87.44 278 SER A C 1
ATOM 2240 O O . SER A 1 278 ? -18.674 15.509 15.528 1.00 87.44 278 SER A O 1
ATOM 2242 N N . SER A 1 279 ? -20.282 13.939 15.723 1.00 89.88 279 SER A N 1
ATOM 2243 C CA . SER A 1 279 ? -21.299 14.620 14.921 1.00 89.88 279 SER A CA 1
ATOM 2244 C C . SER A 1 279 ? -22.677 14.045 15.233 1.00 89.88 279 SER A C 1
ATOM 2246 O O . SER A 1 279 ? -22.786 12.853 15.531 1.00 89.88 279 SER A O 1
ATOM 2248 N N . TYR A 1 280 ? -23.724 14.863 15.118 1.00 90.12 280 TYR A N 1
ATOM 2249 C CA . TYR A 1 280 ? -25.119 14.415 15.226 1.00 90.12 280 TYR A CA 1
ATOM 2250 C C . TYR A 1 280 ? -25.534 13.465 14.095 1.00 90.12 280 TYR A C 1
ATOM 2252 O O . TYR A 1 280 ? -26.520 12.742 14.245 1.00 90.12 280 TYR A O 1
ATOM 2260 N N . SER A 1 281 ? -24.782 13.448 12.990 1.00 90.56 281 SER A N 1
ATOM 2261 C CA . SER A 1 281 ? -24.989 12.558 11.841 1.00 90.56 281 SER A CA 1
ATOM 2262 C C . SER A 1 281 ? -24.292 11.205 11.966 1.00 90.56 281 SER A C 1
ATOM 2264 O O . SER A 1 281 ? -24.389 10.392 11.051 1.00 90.56 281 SER A O 1
ATOM 2266 N N . LEU A 1 282 ? -23.582 10.941 13.063 1.00 88.75 282 LEU A N 1
ATOM 2267 C CA . LEU A 1 282 ? -22.963 9.643 13.324 1.00 88.75 282 LEU A CA 1
ATOM 2268 C C . LEU A 1 282 ? -23.643 8.953 14.501 1.00 88.75 282 LEU A C 1
ATOM 2270 O O . LEU A 1 282 ? -23.945 9.586 15.512 1.00 88.75 282 LEU A O 1
ATOM 2274 N N . ARG A 1 283 ? -23.816 7.631 14.417 1.00 85.31 283 ARG A N 1
ATOM 2275 C CA . ARG A 1 283 ? -24.295 6.834 15.560 1.00 85.31 283 ARG A CA 1
ATOM 2276 C C . ARG A 1 283 ? -23.264 6.767 16.682 1.00 85.31 283 ARG A C 1
ATOM 2278 O O . ARG A 1 283 ? -23.623 6.603 17.845 1.00 85.31 283 ARG A O 1
ATOM 2285 N N . ARG A 1 284 ? -21.979 6.833 16.329 1.00 85.44 284 ARG A N 1
ATOM 2286 C CA . ARG A 1 284 ? -20.831 6.723 17.239 1.00 85.44 284 ARG A CA 1
ATOM 2287 C C . ARG A 1 284 ? -19.746 7.717 16.813 1.00 85.44 284 ARG A C 1
ATOM 2289 O O . ARG A 1 284 ? -19.669 8.059 15.637 1.00 85.44 284 ARG A O 1
ATOM 2296 N N . PRO A 1 285 ? -18.894 8.210 17.723 1.00 87.88 285 PRO A N 1
ATOM 2297 C CA . PRO A 1 285 ? -17.797 9.090 17.339 1.00 87.88 285 PRO A CA 1
ATOM 2298 C C . PRO A 1 285 ? -16.668 8.309 16.649 1.00 87.88 285 PRO A C 1
ATOM 2300 O O . PRO A 1 285 ? -16.346 7.184 17.034 1.00 87.88 285 PRO A O 1
ATOM 2303 N N . LEU A 1 286 ? -16.038 8.929 15.652 1.00 88.94 286 LEU A N 1
ATOM 2304 C CA . LEU A 1 286 ? -14.827 8.418 14.999 1.00 88.94 286 LEU A CA 1
ATOM 2305 C C . LEU A 1 286 ? -13.570 8.929 15.712 1.00 88.94 286 LEU A C 1
ATOM 2307 O O . LEU A 1 286 ? -13.631 9.859 16.523 1.00 88.94 286 LEU A O 1
ATOM 2311 N N . THR A 1 287 ? -12.415 8.366 15.360 1.00 90.12 287 THR A N 1
ATOM 2312 C CA . THR A 1 287 ? -11.107 8.902 15.765 1.00 90.12 287 THR A CA 1
ATOM 2313 C C . THR A 1 287 ? -10.259 9.304 14.562 1.00 90.12 287 THR A C 1
ATOM 2315 O O . THR A 1 287 ? -10.402 8.736 13.476 1.00 90.12 287 THR A O 1
ATOM 2318 N N . AS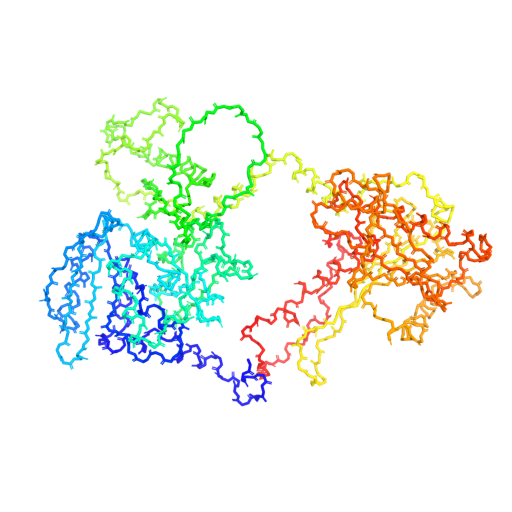P A 1 288 ? -9.362 10.270 14.753 1.00 89.31 288 ASP A N 1
ATOM 2319 C CA . ASP A 1 288 ? -8.362 10.668 13.759 1.00 89.31 288 ASP A CA 1
ATOM 2320 C C . ASP A 1 288 ? -7.029 11.105 14.389 1.00 89.31 288 ASP A C 1
ATOM 2322 O O . ASP A 1 288 ? -6.963 11.363 15.587 1.00 89.31 288 ASP A O 1
ATOM 2326 N N . GLY A 1 289 ? -5.962 11.188 13.592 1.00 83.81 289 GLY A N 1
ATOM 2327 C CA . GLY A 1 289 ? -4.668 11.735 14.020 1.00 83.81 289 GLY A CA 1
ATOM 2328 C C . GLY A 1 289 ? -4.694 13.252 14.251 1.00 83.81 289 GLY A C 1
ATOM 2329 O O . GLY A 1 289 ? -5.653 13.940 13.901 1.00 83.81 289 GLY A O 1
ATOM 2330 N N . GLU A 1 290 ? -3.625 13.795 14.830 1.00 70.69 290 GLU A N 1
ATOM 2331 C CA . GLU A 1 290 ? -3.561 15.198 15.250 1.00 70.69 290 GLU A CA 1
ATOM 2332 C C . GLU A 1 290 ? -3.456 16.194 14.081 1.00 70.69 290 GLU A C 1
ATOM 2334 O O . GLU A 1 290 ? -4.077 17.258 14.142 1.00 70.69 290 GLU A O 1
ATOM 2339 N N . PHE A 1 291 ? -2.744 15.843 13.006 1.00 62.53 291 PHE A N 1
ATOM 2340 C CA . PHE A 1 291 ? -2.489 16.732 11.858 1.00 62.53 291 PHE A CA 1
ATOM 2341 C C . PHE A 1 291 ? -3.036 16.192 10.535 1.00 62.53 291 PHE A C 1
ATOM 2343 O O . PHE A 1 291 ? -2.439 16.328 9.467 1.00 62.53 291 PHE A O 1
ATOM 2350 N N . SER A 1 292 ? -4.202 15.565 10.601 1.00 63.53 292 SER A N 1
ATOM 2351 C CA . SER A 1 292 ? -4.823 14.926 9.454 1.00 63.53 292 SER A CA 1
ATOM 2352 C C . SER A 1 292 ? -5.821 15.865 8.754 1.00 63.53 292 SER A C 1
ATOM 2354 O O . SER A 1 292 ? -6.765 16.378 9.353 1.00 63.53 292 SER A O 1
ATOM 2356 N N . GLY A 1 293 ? -5.661 16.050 7.437 1.00 72.75 293 GLY A N 1
ATOM 2357 C CA . GLY A 1 293 ? -6.667 16.721 6.599 1.00 72.75 293 GLY A CA 1
ATOM 2358 C C . GLY A 1 293 ? -7.983 15.938 6.469 1.00 72.75 293 GLY A C 1
ATOM 2359 O O . GLY A 1 293 ? -8.957 16.460 5.931 1.00 72.75 293 GLY A O 1
ATOM 2360 N N . TRP A 1 294 ? -8.033 14.688 6.940 1.00 81.06 294 TRP A N 1
ATOM 2361 C CA . TRP A 1 294 ? -9.231 13.848 6.895 1.00 81.06 294 TRP A CA 1
ATOM 2362 C C . TRP A 1 294 ? -10.276 14.263 7.923 1.00 81.06 294 TRP A C 1
ATOM 2364 O O . TRP A 1 294 ? -11.447 14.385 7.573 1.00 81.06 294 TRP A O 1
ATOM 2374 N N . GLY A 1 295 ? -9.877 14.579 9.154 1.00 83.06 295 GLY A N 1
ATOM 2375 C CA . GLY A 1 295 ? -10.818 14.986 10.190 1.00 83.06 295 GLY A CA 1
ATOM 2376 C C . GLY A 1 295 ? -11.617 16.230 9.804 1.00 83.06 295 GLY A C 1
ATOM 2377 O O . GLY A 1 295 ? -12.824 16.271 10.025 1.00 83.06 295 GLY A O 1
ATOM 2378 N N . ASN A 1 296 ? -10.976 17.212 9.166 1.00 83.19 296 ASN A N 1
ATOM 2379 C CA . ASN A 1 296 ? -11.659 18.410 8.664 1.00 83.19 296 ASN A CA 1
ATOM 2380 C C . ASN A 1 296 ? -12.588 18.085 7.486 1.00 83.19 296 ASN A C 1
ATOM 2382 O O . ASN A 1 296 ? -13.749 18.486 7.489 1.00 83.19 296 ASN A O 1
ATOM 2386 N N . PHE A 1 297 ? -12.099 17.302 6.521 1.00 84.69 297 PHE A N 1
ATOM 2387 C CA . PHE A 1 297 ? -12.865 16.876 5.348 1.00 84.69 297 PHE A CA 1
ATOM 2388 C C . PHE A 1 297 ? -14.156 16.131 5.721 1.00 84.69 297 PHE A C 1
ATOM 2390 O O . PHE A 1 297 ? -15.210 16.350 5.116 1.00 84.69 297 PHE A O 1
ATOM 2397 N N . VAL A 1 298 ? -14.080 15.233 6.707 1.00 86.88 298 VAL A N 1
ATOM 2398 C CA . VAL A 1 298 ? -15.235 14.461 7.174 1.00 86.88 298 VAL A CA 1
ATOM 2399 C C . VAL A 1 298 ? -16.186 15.344 7.969 1.00 86.88 298 VAL A C 1
ATOM 2401 O O . VAL A 1 298 ? -17.384 15.306 7.700 1.00 86.88 298 VAL A O 1
ATOM 2404 N N . ARG A 1 299 ? -15.676 16.170 8.896 1.00 87.19 299 ARG A N 1
ATOM 2405 C CA . ARG A 1 299 ? -16.506 17.093 9.690 1.00 87.19 299 ARG A CA 1
ATOM 2406 C C . ARG A 1 299 ? -17.360 17.999 8.813 1.00 87.19 299 ARG A C 1
ATOM 2408 O O . ARG A 1 299 ? -18.544 18.146 9.082 1.00 87.19 299 ARG A O 1
ATOM 2415 N N . GLU A 1 300 ? -16.795 18.550 7.742 1.00 86.19 300 GLU A N 1
ATOM 2416 C CA . GLU A 1 300 ? -17.539 19.417 6.825 1.00 86.19 300 GLU A CA 1
ATOM 2417 C C . GLU A 1 300 ? -18.736 18.695 6.182 1.00 86.19 300 GLU A C 1
ATOM 2419 O O . GLU A 1 300 ? -19.831 19.247 6.075 1.00 86.19 300 GLU A O 1
ATOM 2424 N N . ARG A 1 301 ? -18.554 17.437 5.769 1.00 88.44 301 ARG A N 1
ATOM 2425 C CA . ARG A 1 301 ? -19.623 16.637 5.153 1.00 88.44 301 ARG A CA 1
ATOM 2426 C C . ARG A 1 301 ? -20.686 16.218 6.158 1.00 88.44 301 ARG A C 1
ATOM 2428 O O . ARG A 1 301 ? -21.868 16.283 5.832 1.00 88.44 301 ARG A O 1
ATOM 2435 N N . LEU A 1 302 ? -20.271 15.826 7.360 1.00 89.69 302 LEU A N 1
ATOM 2436 C CA . LEU A 1 302 ? -21.188 15.480 8.443 1.00 89.69 302 LEU A CA 1
ATOM 2437 C C . LEU A 1 302 ? -22.014 16.697 8.888 1.00 89.69 302 LEU A C 1
ATOM 2439 O O . LEU A 1 302 ? -23.227 16.575 9.007 1.00 89.69 302 LEU A O 1
ATOM 2443 N N . SER A 1 303 ? -21.401 17.883 8.970 1.00 89.31 303 SER A N 1
ATOM 2444 C CA . SER A 1 303 ? -22.097 19.153 9.242 1.00 89.31 303 SER A CA 1
ATOM 2445 C C . SER A 1 303 ? -23.194 19.445 8.216 1.00 89.31 303 SER A C 1
ATOM 2447 O O . SER A 1 303 ? -24.337 19.750 8.568 1.00 89.31 303 SER A O 1
ATOM 2449 N N . ARG A 1 304 ? -22.908 19.248 6.923 1.00 88.56 304 ARG A N 1
ATOM 2450 C CA . ARG A 1 304 ? -23.920 19.386 5.861 1.00 88.56 304 ARG A CA 1
ATOM 2451 C C . ARG A 1 304 ? -25.053 18.363 5.989 1.00 88.56 304 ARG A C 1
ATOM 2453 O O . ARG A 1 304 ? -26.199 18.714 5.713 1.00 88.56 304 ARG A O 1
ATOM 2460 N N . TRP A 1 305 ? -24.750 17.132 6.403 1.00 91.50 305 TRP A N 1
ATOM 2461 C CA . TRP A 1 305 ? -25.752 16.089 6.643 1.00 91.50 305 TRP A CA 1
ATOM 2462 C C . TRP A 1 305 ? -26.655 16.443 7.827 1.00 91.50 305 TRP A C 1
ATOM 2464 O O . TRP A 1 305 ? -27.874 16.478 7.675 1.00 91.50 305 TRP A O 1
ATOM 2474 N N . THR A 1 306 ? -26.068 16.832 8.961 1.00 91.00 306 THR A N 1
ATOM 2475 C CA . THR A 1 306 ? -26.796 17.263 10.164 1.00 91.00 306 THR A CA 1
ATOM 2476 C C . THR A 1 306 ? -27.727 18.418 9.829 1.00 91.00 306 THR A C 1
ATOM 2478 O O . THR A 1 306 ? -28.900 18.414 10.195 1.00 91.00 306 THR A O 1
ATOM 2481 N N . ARG A 1 307 ? -27.233 19.392 9.061 1.00 90.69 307 ARG A N 1
ATOM 2482 C CA . ARG A 1 307 ? -28.037 20.516 8.584 1.00 90.69 307 ARG A CA 1
ATOM 2483 C C . ARG A 1 307 ? -29.228 20.056 7.741 1.00 90.69 307 ARG A C 1
ATOM 2485 O O . ARG A 1 307 ? -30.323 20.582 7.924 1.00 90.69 307 ARG A O 1
ATOM 2492 N N . ALA A 1 308 ? -29.044 19.092 6.839 1.00 91.00 308 ALA A N 1
ATOM 2493 C CA . ALA A 1 308 ? -30.135 18.537 6.038 1.00 91.00 308 ALA A CA 1
ATOM 2494 C C . ALA A 1 308 ? -31.195 17.841 6.911 1.00 91.00 308 ALA A C 1
ATOM 2496 O O . ALA A 1 308 ? -32.388 18.069 6.707 1.00 91.00 308 ALA A O 1
ATOM 2497 N N . GLU A 1 309 ? -30.779 17.078 7.925 1.00 93.00 309 GLU A N 1
ATOM 2498 C CA . GLU A 1 309 ? -31.700 16.454 8.881 1.00 93.00 309 GLU A CA 1
ATOM 2499 C C . GLU A 1 309 ? -32.469 17.493 9.716 1.00 93.00 309 GLU A C 1
ATOM 2501 O O . GLU A 1 309 ? -33.679 17.364 9.901 1.00 93.00 309 GLU A O 1
ATOM 2506 N N . LEU A 1 310 ? -31.828 18.588 10.142 1.00 91.56 310 LEU A N 1
ATOM 2507 C CA . LEU A 1 310 ? -32.513 19.692 10.834 1.00 91.56 310 LEU A CA 1
ATOM 2508 C C . LEU A 1 310 ? -33.581 20.361 9.962 1.00 91.56 310 LEU A C 1
ATOM 2510 O O . LEU A 1 310 ? -34.627 20.774 10.470 1.00 91.56 310 LEU A O 1
ATOM 2514 N N . PHE A 1 311 ? -33.367 20.446 8.647 1.00 91.88 311 PHE A N 1
ATOM 2515 C CA . PHE A 1 311 ? -34.377 20.974 7.729 1.00 91.88 311 PHE A CA 1
ATOM 2516 C C . PHE A 1 311 ? -35.608 20.069 7.595 1.00 91.88 311 PHE A C 1
ATOM 2518 O O . PHE A 1 311 ? -36.685 20.596 7.304 1.00 91.88 311 PHE A O 1
ATOM 2525 N N . LYS A 1 312 ? -35.490 18.759 7.864 1.00 92.00 312 LYS A N 1
ATOM 2526 C CA . LYS A 1 312 ? -36.638 17.835 7.923 1.00 92.00 312 LYS A CA 1
ATOM 2527 C C . LYS A 1 312 ? -37.542 18.103 9.132 1.00 92.00 312 LYS A C 1
ATOM 2529 O O . LYS A 1 312 ? -38.715 17.740 9.105 1.00 92.00 312 LYS A O 1
ATOM 2534 N N . ILE A 1 313 ? -37.026 18.750 10.179 1.00 90.56 313 ILE A N 1
ATOM 2535 C CA . ILE A 1 313 ? -37.803 19.134 11.361 1.00 90.56 313 ILE A CA 1
ATOM 2536 C C . ILE A 1 313 ? -38.624 20.394 11.052 1.00 90.56 313 ILE A C 1
ATOM 2538 O O . ILE A 1 313 ? -38.139 21.335 10.411 1.00 90.56 313 ILE A O 1
ATOM 2542 N N . ALA A 1 314 ? -39.875 20.427 11.522 1.00 89.38 314 ALA A N 1
ATOM 2543 C CA . ALA A 1 314 ? -40.755 21.586 11.382 1.00 89.38 314 ALA A CA 1
ATOM 2544 C C . ALA A 1 314 ? -40.123 22.843 12.022 1.00 89.38 314 ALA A C 1
ATOM 2546 O O . ALA A 1 314 ? -39.555 22.728 13.107 1.00 89.38 314 ALA A O 1
ATOM 2547 N N . PRO A 1 315 ? -40.239 24.046 11.419 1.00 88.50 315 PRO A N 1
ATOM 2548 C CA . PRO A 1 315 ? -39.522 25.244 11.875 1.00 88.50 315 PRO A CA 1
ATOM 2549 C C . PRO A 1 315 ? -39.643 25.556 13.373 1.00 88.50 315 PRO A C 1
ATOM 2551 O O . PRO A 1 315 ? -38.646 25.904 13.991 1.00 88.50 315 PRO A O 1
ATOM 2554 N N . GLY A 1 316 ? -40.830 25.376 13.965 1.00 84.94 316 GLY A N 1
ATOM 2555 C CA . GLY A 1 316 ? -41.066 25.634 15.392 1.00 84.94 316 GLY A CA 1
ATOM 2556 C C . GLY A 1 316 ? -40.500 24.583 16.357 1.00 84.94 316 GLY A C 1
ATOM 2557 O O . GLY A 1 316 ? -40.487 24.824 17.557 1.00 84.94 316 GLY A O 1
ATOM 2558 N N . ALA A 1 317 ? -40.044 23.433 15.856 1.00 86.88 317 ALA A N 1
ATOM 2559 C CA . ALA A 1 317 ? -39.476 22.338 16.649 1.00 86.88 317 ALA A CA 1
ATOM 2560 C C . ALA A 1 317 ? -37.956 22.181 16.452 1.00 86.88 317 ALA A C 1
ATOM 2562 O O . ALA A 1 317 ? -37.358 21.228 16.950 1.00 86.88 317 ALA A O 1
ATOM 2563 N N . ARG A 1 318 ? -37.323 23.086 15.692 1.00 89.50 318 ARG A N 1
ATOM 2564 C CA . ARG A 1 318 ? -35.872 23.080 15.480 1.00 89.50 318 ARG A CA 1
ATOM 2565 C C . ARG A 1 318 ? -35.138 23.610 16.720 1.00 89.50 318 ARG A C 1
ATOM 2567 O O . ARG A 1 318 ? -35.713 24.391 17.476 1.00 89.50 318 ARG A O 1
ATOM 2574 N N . PRO A 1 319 ? -33.862 23.234 16.918 1.00 88.31 319 PRO A N 1
ATOM 2575 C CA . PRO A 1 319 ? -33.029 23.813 17.969 1.00 88.31 319 PRO A CA 1
ATOM 2576 C C . PRO A 1 319 ? -32.957 25.334 17.842 1.00 88.31 319 PRO A C 1
ATOM 2578 O O . PRO A 1 319 ? -32.770 25.844 16.741 1.00 88.31 319 PRO A O 1
ATOM 2581 N N . ALA A 1 320 ? -33.031 26.057 18.961 1.00 85.44 320 ALA A N 1
ATOM 2582 C CA . ALA A 1 320 ? -32.984 27.522 18.956 1.00 85.44 320 ALA A CA 1
ATOM 2583 C C . ALA A 1 320 ? -31.678 28.085 18.362 1.00 85.44 320 ALA A C 1
ATOM 2585 O O . ALA A 1 320 ? -31.688 29.145 17.746 1.00 85.44 320 ALA A O 1
ATOM 2586 N N . ALA A 1 321 ? -30.568 27.357 18.516 1.00 85.00 321 ALA A N 1
ATOM 2587 C CA . ALA A 1 321 ? -29.267 27.720 17.954 1.00 85.00 321 ALA A CA 1
ATOM 2588 C C . ALA A 1 321 ? -29.160 27.480 16.434 1.00 85.00 321 ALA A C 1
ATOM 2590 O O . ALA A 1 321 ? -28.198 27.913 15.805 1.00 85.00 321 ALA A O 1
ATOM 2591 N N . PHE A 1 322 ? -30.121 26.781 15.821 1.00 88.56 322 PHE A N 1
ATOM 2592 C CA . PHE A 1 322 ? -30.084 26.514 14.390 1.00 88.56 322 PHE A CA 1
ATOM 2593 C C . PHE A 1 322 ? -30.632 27.699 13.591 1.00 88.56 322 PHE A C 1
ATOM 2595 O O . PHE A 1 322 ? -31.844 27.902 13.516 1.00 88.56 322 PHE A O 1
ATOM 2602 N N . ASP A 1 323 ? -29.738 28.430 12.924 1.00 86.56 323 ASP A N 1
ATOM 2603 C CA . ASP A 1 323 ? -30.113 29.461 11.958 1.00 86.56 323 ASP A CA 1
ATOM 2604 C C . ASP A 1 323 ? -30.287 28.865 10.539 1.00 86.56 323 ASP A C 1
ATOM 2606 O O . ASP A 1 323 ? -29.301 28.494 9.877 1.00 86.56 323 ASP A O 1
ATOM 2610 N N . PRO A 1 324 ? -31.530 28.781 10.017 1.00 84.94 324 PRO A N 1
ATOM 2611 C CA . PRO A 1 324 ? -31.774 28.304 8.661 1.00 84.94 324 PRO A CA 1
ATOM 2612 C C . PRO A 1 324 ? -31.237 29.260 7.582 1.00 84.94 324 PRO A C 1
ATOM 2614 O O . PRO A 1 324 ? -31.019 28.810 6.456 1.00 84.94 324 PRO A O 1
ATOM 2617 N N . ALA A 1 325 ? -31.004 30.540 7.896 1.00 85.06 325 ALA A N 1
ATOM 2618 C CA . ALA A 1 325 ? -30.469 31.536 6.968 1.00 85.06 325 ALA A CA 1
ATOM 2619 C C . ALA A 1 325 ? -28.930 31.535 6.896 1.00 85.06 325 ALA A C 1
ATOM 2621 O O . ALA A 1 325 ? -28.370 31.957 5.882 1.00 85.06 325 ALA A O 1
ATOM 2622 N N . ALA A 1 326 ? -28.239 31.016 7.917 1.00 81.44 326 ALA A N 1
ATOM 2623 C CA . ALA A 1 326 ? -26.782 30.891 7.918 1.00 81.44 326 ALA A CA 1
ATOM 2624 C C . ALA A 1 326 ? -26.283 29.994 6.771 1.00 81.44 326 ALA A C 1
ATOM 2626 O O . ALA A 1 326 ? -26.926 29.011 6.403 1.00 81.44 326 ALA A O 1
ATOM 2627 N N . SER A 1 327 ? -25.111 30.296 6.205 1.00 77.94 327 SER A N 1
ATOM 2628 C CA . SER A 1 327 ? -24.493 29.423 5.193 1.00 77.94 327 SER A CA 1
ATOM 2629 C C . SER A 1 327 ? -24.074 28.073 5.794 1.00 77.94 327 SER A C 1
ATOM 2631 O O . SER A 1 327 ? -23.822 27.972 6.993 1.00 77.94 327 SER A O 1
ATOM 2633 N N . SER A 1 328 ? -23.913 27.034 4.966 1.00 71.00 328 SER A N 1
ATOM 2634 C CA . SER A 1 328 ? -23.433 25.722 5.438 1.00 71.00 328 SER A CA 1
ATOM 2635 C C . SER A 1 328 ? -22.037 25.764 6.066 1.00 71.00 328 SER A C 1
ATOM 2637 O O . SER A 1 328 ? -21.689 24.863 6.812 1.00 71.00 328 SER A O 1
ATOM 2639 N N . ILE A 1 329 ? -21.235 26.781 5.740 1.00 70.19 329 ILE A N 1
ATOM 2640 C CA . ILE A 1 329 ? -19.880 26.978 6.275 1.00 70.19 329 ILE A CA 1
ATOM 2641 C C . ILE A 1 329 ? -19.931 27.637 7.662 1.00 70.19 329 ILE A C 1
ATOM 2643 O O . ILE A 1 329 ? -19.057 27.399 8.485 1.00 70.19 329 ILE A O 1
ATOM 2647 N N . ALA A 1 330 ? -20.956 28.453 7.922 1.00 73.00 330 ALA A N 1
ATOM 2648 C CA . ALA A 1 330 ? -21.153 29.142 9.197 1.00 73.00 330 ALA A CA 1
ATOM 2649 C C . ALA A 1 330 ? -21.896 28.288 10.240 1.00 73.00 330 ALA A C 1
ATOM 2651 O O . ALA A 1 330 ? -22.099 28.739 11.359 1.00 73.00 330 ALA A O 1
ATOM 2652 N N . PHE A 1 331 ? -22.333 27.083 9.869 1.00 80.88 331 PHE A N 1
ATOM 2653 C CA . PHE A 1 331 ? -23.040 26.173 10.760 1.00 80.88 331 PHE A CA 1
ATOM 2654 C C . PHE A 1 331 ? -22.046 25.287 11.522 1.00 80.88 331 PHE A C 1
ATOM 2656 O O . PHE A 1 331 ? -21.441 24.383 10.936 1.00 80.88 331 PHE A O 1
ATOM 2663 N N . ASP A 1 332 ? -21.904 25.540 12.825 1.00 80.38 332 ASP A N 1
ATOM 2664 C CA . ASP A 1 332 ? -21.174 24.669 13.744 1.00 80.38 332 ASP A CA 1
ATOM 2665 C C . ASP A 1 332 ? -22.156 23.782 14.524 1.00 80.38 332 ASP A C 1
ATOM 2667 O O . ASP A 1 332 ? -23.049 24.253 15.226 1.00 80.38 332 ASP A O 1
ATOM 2671 N N . GLU A 1 333 ? -21.981 22.464 14.416 1.00 82.31 333 GLU A N 1
ATOM 2672 C CA . GLU A 1 333 ? -22.770 21.505 15.191 1.00 82.31 333 GLU A CA 1
ATOM 2673 C C . GLU A 1 333 ? -22.552 21.656 16.703 1.00 82.31 333 GLU A C 1
ATOM 2675 O O . GLU A 1 333 ? -23.427 21.280 17.486 1.00 82.31 333 GLU A O 1
ATOM 2680 N N . ASN A 1 334 ? -21.411 22.210 17.130 1.00 81.50 334 ASN A N 1
ATOM 2681 C CA . ASN A 1 334 ? -21.117 22.433 18.544 1.00 81.50 334 ASN A CA 1
ATOM 2682 C C . ASN A 1 334 ? -22.083 23.421 19.206 1.00 81.50 334 ASN A C 1
ATOM 2684 O O . ASN A 1 334 ? -22.202 23.380 20.428 1.00 81.50 334 ASN A O 1
ATOM 2688 N N . ASP A 1 335 ? -22.783 24.258 18.435 1.00 81.44 335 ASP A N 1
ATOM 2689 C CA . ASP A 1 335 ? -23.768 25.216 18.951 1.00 81.44 335 ASP A CA 1
ATOM 2690 C C . ASP A 1 335 ? -25.102 24.545 19.314 1.00 81.44 335 ASP A C 1
ATOM 2692 O O . ASP A 1 335 ? -25.905 25.093 20.068 1.00 81.44 335 ASP A O 1
ATOM 2696 N N . LEU A 1 336 ? -25.341 23.320 18.837 1.00 81.69 336 LEU A N 1
ATOM 2697 C CA . LEU A 1 336 ? -26.572 22.561 19.084 1.00 81.69 336 LEU A CA 1
ATOM 2698 C C . LEU A 1 336 ? -26.586 21.843 20.440 1.00 81.69 336 LEU A C 1
ATOM 2700 O O . LEU A 1 336 ? -27.327 20.872 20.601 1.00 81.69 336 LEU A O 1
ATOM 2704 N N . GLN A 1 337 ? -25.751 22.252 21.401 1.00 69.12 337 GLN A N 1
ATOM 2705 C CA . GLN A 1 337 ? -25.640 21.578 22.700 1.00 69.12 337 GLN A CA 1
ATOM 2706 C C . GLN A 1 337 ? -27.034 21.378 23.302 1.00 69.12 337 GLN A C 1
ATOM 2708 O O . GLN A 1 337 ? -27.820 22.320 23.333 1.00 69.12 337 GLN A O 1
ATOM 2713 N N . THR A 1 338 ? -27.324 20.161 23.779 1.00 71.69 338 THR A N 1
ATOM 2714 C CA . THR A 1 338 ? -28.621 19.687 24.325 1.00 71.69 338 THR A CA 1
ATOM 2715 C C . THR A 1 338 ? -29.693 19.235 23.324 1.00 71.69 338 THR A C 1
ATOM 2717 O O . THR A 1 338 ? -30.720 18.702 23.746 1.00 71.69 338 THR A O 1
ATOM 2720 N N . PHE A 1 339 ? -29.473 19.348 22.011 1.00 84.06 339 PHE A N 1
ATOM 2721 C CA . PHE A 1 339 ? -30.406 18.781 21.034 1.00 84.06 339 PHE A CA 1
ATOM 2722 C C . PHE A 1 339 ? -30.409 17.244 21.074 1.00 84.06 339 PHE A C 1
ATOM 2724 O O . PHE A 1 339 ? -29.358 16.608 21.095 1.00 84.06 339 PHE A O 1
ATOM 2731 N N . THR A 1 340 ? -31.601 16.644 21.047 1.00 85.12 340 THR A N 1
ATOM 2732 C CA . THR A 1 340 ? -31.782 15.188 20.943 1.00 85.12 340 THR A CA 1
ATOM 2733 C C . THR A 1 340 ? -32.392 14.850 19.590 1.00 85.12 340 THR A C 1
ATOM 2735 O O . THR A 1 340 ? -33.417 15.421 19.212 1.00 85.12 340 THR A O 1
ATOM 2738 N N . GLN A 1 341 ? -31.776 13.922 18.857 1.00 89.12 341 GLN A N 1
ATOM 2739 C CA . GLN A 1 341 ? -32.254 13.530 17.536 1.00 89.12 341 GLN A CA 1
ATOM 2740 C C . GLN A 1 341 ? -33.624 12.820 17.611 1.00 89.12 341 GLN A C 1
ATOM 2742 O O . GLN A 1 341 ? -33.824 11.962 18.473 1.00 89.12 341 GLN A O 1
ATOM 2747 N N . PRO A 1 342 ? -34.570 13.124 16.702 1.00 88.38 342 PRO A N 1
ATOM 2748 C CA . PRO A 1 342 ? -35.827 12.392 16.582 1.00 88.38 342 PRO A CA 1
ATOM 2749 C C . PRO A 1 342 ? -35.613 10.953 16.083 1.00 88.38 342 PRO A C 1
ATOM 2751 O O . PRO A 1 342 ? -34.613 10.638 15.447 1.00 88.38 342 PRO A O 1
ATOM 2754 N N . LEU A 1 343 ? -36.608 10.084 16.282 1.00 85.62 343 LEU A N 1
ATOM 2755 C CA . LEU A 1 343 ? -36.568 8.682 15.826 1.00 85.62 343 LEU A CA 1
ATOM 2756 C C . LEU A 1 343 ? -36.397 8.525 14.304 1.00 85.62 343 LEU A C 1
ATOM 2758 O O . LEU A 1 343 ? -35.873 7.514 13.849 1.00 85.62 343 LEU A O 1
ATOM 2762 N N . SER A 1 344 ? -36.844 9.507 13.518 1.00 87.44 344 SER A N 1
ATOM 2763 C CA . SER A 1 344 ? -36.729 9.514 12.054 1.00 87.44 344 SER A CA 1
ATOM 2764 C C . SER A 1 344 ? -35.384 10.036 11.535 1.00 87.44 344 SER A C 1
ATOM 2766 O O . SER A 1 344 ? -35.247 10.219 10.326 1.00 87.44 344 SER A O 1
ATOM 2768 N N . TRP A 1 345 ? -34.435 10.346 12.422 1.00 91.81 345 TRP A N 1
ATOM 2769 C CA . TRP A 1 345 ? -33.134 10.905 12.061 1.00 91.81 345 TRP A CA 1
ATOM 2770 C C . TRP A 1 345 ? -32.282 9.893 11.297 1.00 91.81 345 TRP A C 1
ATOM 2772 O O . TRP A 1 345 ? -32.074 8.768 11.761 1.00 91.81 345 TRP A O 1
ATOM 2782 N N . ASP A 1 346 ? -31.787 10.300 10.131 1.00 90.69 346 ASP A N 1
ATOM 2783 C CA . ASP A 1 346 ? -30.940 9.458 9.295 1.00 90.69 346 ASP A CA 1
ATOM 2784 C C . ASP A 1 346 ? -29.449 9.693 9.575 1.00 90.69 346 ASP A C 1
ATOM 2786 O O . ASP A 1 346 ? -29.005 10.827 9.773 1.00 90.69 346 ASP A O 1
ATOM 2790 N N . TYR A 1 347 ? -28.660 8.619 9.573 1.00 89.75 347 TYR A N 1
ATOM 2791 C CA . TYR A 1 347 ? -27.252 8.642 9.973 1.00 89.75 347 TYR A CA 1
ATOM 2792 C C . TYR A 1 347 ? -26.324 8.318 8.800 1.00 89.75 347 TYR A C 1
ATOM 2794 O O . TYR A 1 347 ? -26.594 7.418 8.013 1.00 89.75 347 TYR A O 1
ATOM 2802 N N . ALA A 1 348 ? -25.184 9.004 8.730 1.00 88.19 348 ALA A N 1
ATOM 2803 C CA . ALA A 1 348 ? -24.235 8.945 7.620 1.00 88.19 348 ALA A CA 1
ATOM 2804 C C . ALA A 1 348 ? -23.138 7.869 7.770 1.00 88.19 348 ALA A C 1
ATOM 2806 O O . ALA A 1 348 ? -22.164 7.876 7.009 1.00 88.19 348 ALA A O 1
ATOM 2807 N N . ASP A 1 349 ? -23.239 6.969 8.757 1.00 84.69 349 ASP A N 1
ATOM 2808 C CA . ASP A 1 349 ? -22.222 5.950 9.055 1.00 84.69 349 ASP A CA 1
ATOM 2809 C C . ASP A 1 349 ? -21.859 5.093 7.822 1.00 84.69 349 ASP A C 1
ATOM 2811 O O . ASP A 1 349 ? -20.690 4.770 7.605 1.00 84.69 349 ASP A O 1
ATOM 2815 N N . ASP A 1 350 ? -22.835 4.770 6.971 1.00 81.06 350 ASP A N 1
ATOM 2816 C CA . ASP A 1 350 ? -22.663 3.967 5.753 1.00 81.06 350 ASP A CA 1
ATOM 2817 C C . ASP A 1 350 ? -22.018 4.743 4.583 1.00 81.06 350 ASP A C 1
ATOM 2819 O O . ASP A 1 350 ? -21.522 4.139 3.626 1.00 81.06 350 ASP A O 1
ATOM 2823 N N . GLN A 1 351 ? -21.968 6.077 4.658 1.00 83.25 351 GLN A N 1
ATOM 2824 C CA . GLN A 1 351 ? -21.337 6.941 3.656 1.00 83.25 351 GLN A CA 1
ATOM 2825 C C . GLN A 1 351 ? -19.847 7.191 3.933 1.00 83.25 351 GLN A C 1
ATOM 2827 O O . GLN A 1 351 ? -19.121 7.637 3.038 1.00 83.25 351 GLN A O 1
ATOM 2832 N N . LEU A 1 352 ? -19.340 6.860 5.126 1.00 82.31 352 LEU A N 1
ATOM 2833 C CA . LEU A 1 352 ? -17.924 7.014 5.488 1.00 82.31 352 LEU A CA 1
ATOM 2834 C C . LEU A 1 352 ? -16.933 6.334 4.509 1.00 82.31 352 LEU A C 1
ATOM 2836 O O . LEU A 1 352 ? -15.922 6.968 4.173 1.00 82.31 352 LEU A O 1
ATOM 2840 N N . PRO A 1 353 ? -17.198 5.126 3.958 1.00 76.62 353 PRO A N 1
ATOM 2841 C CA . PRO A 1 353 ? -16.369 4.550 2.896 1.00 76.62 353 PRO A CA 1
ATOM 2842 C C . PRO A 1 353 ? -16.283 5.436 1.644 1.00 76.62 353 PRO A C 1
ATOM 2844 O O . PRO A 1 353 ? -15.211 5.584 1.048 1.00 76.62 353 PRO A O 1
ATOM 2847 N N . ARG A 1 354 ? -17.400 6.059 1.241 1.00 78.31 354 ARG A N 1
ATOM 2848 C CA . ARG A 1 354 ? -17.452 6.955 0.075 1.00 78.31 354 ARG A CA 1
ATOM 2849 C C . ARG A 1 354 ? -16.713 8.258 0.337 1.00 78.31 354 ARG A C 1
ATOM 2851 O O . ARG A 1 354 ? -16.010 8.726 -0.553 1.00 78.31 354 ARG A O 1
ATOM 2858 N N . CYS A 1 355 ? -16.796 8.798 1.551 1.00 73.38 355 CYS A N 1
ATOM 2859 C CA . CYS A 1 355 ? -15.981 9.936 1.979 1.00 73.38 355 CYS A CA 1
ATOM 2860 C C . CYS A 1 355 ? -14.482 9.640 1.810 1.00 73.38 355 CYS A C 1
ATOM 2862 O O . CYS A 1 355 ? -13.746 10.480 1.300 1.00 73.38 355 CYS A O 1
ATOM 2864 N N . HIS A 1 356 ? -14.031 8.427 2.144 1.00 69.25 356 HIS A N 1
ATOM 2865 C CA . HIS A 1 356 ? -12.641 7.999 1.933 1.00 69.25 356 HIS A CA 1
ATOM 2866 C C . HIS A 1 356 ? -12.216 8.061 0.463 1.00 69.25 356 HIS A C 1
ATOM 2868 O O . HIS A 1 356 ? -11.173 8.629 0.140 1.00 69.25 356 HIS A O 1
ATOM 2874 N N . LEU A 1 357 ? -13.036 7.501 -0.429 1.00 65.62 357 LEU A N 1
ATOM 2875 C CA . LEU A 1 357 ? -12.797 7.546 -1.873 1.00 65.62 357 LEU A CA 1
ATOM 2876 C C . LEU A 1 357 ? -12.812 8.987 -2.393 1.00 65.62 357 LEU A C 1
ATOM 2878 O O . LEU A 1 357 ? -11.925 9.381 -3.145 1.00 65.62 357 LEU A O 1
ATOM 2882 N N . ALA A 1 358 ? -13.773 9.791 -1.940 1.00 66.75 358 ALA A N 1
ATOM 2883 C CA . ALA A 1 358 ? -13.895 11.190 -2.314 1.00 66.75 358 ALA A CA 1
ATOM 2884 C C . ALA A 1 358 ? -12.694 12.026 -1.852 1.00 66.75 358 ALA A C 1
ATOM 2886 O O . ALA A 1 358 ? -12.259 12.888 -2.604 1.00 66.75 358 ALA A O 1
ATOM 2887 N N . GLN A 1 359 ? -12.096 11.755 -0.687 1.00 66.44 359 GLN A N 1
ATOM 2888 C CA . GLN A 1 359 ? -10.884 12.463 -0.267 1.00 66.44 359 GLN A CA 1
ATOM 2889 C C . GLN A 1 359 ? -9.667 12.080 -1.108 1.00 66.44 359 GLN A C 1
ATOM 2891 O O . GLN A 1 359 ? -8.872 12.947 -1.462 1.00 66.44 359 GLN A O 1
ATOM 2896 N N . ILE A 1 360 ? -9.533 10.806 -1.487 1.00 60.75 360 ILE A N 1
ATOM 2897 C CA . ILE A 1 360 ? -8.511 10.385 -2.459 1.00 60.75 360 ILE A CA 1
ATOM 2898 C C . ILE A 1 360 ? -8.711 11.143 -3.782 1.00 60.75 360 ILE A C 1
ATOM 2900 O O . ILE A 1 360 ? -7.736 11.571 -4.401 1.00 60.75 360 ILE A O 1
ATOM 2904 N N . CYS A 1 361 ? -9.964 11.364 -4.184 1.00 58.41 361 CYS A N 1
ATOM 2905 C CA . CYS A 1 361 ? -10.300 12.192 -5.336 1.00 58.41 361 CYS A CA 1
ATOM 2906 C C . CYS A 1 361 ? -10.049 13.693 -5.101 1.00 58.41 361 CYS A C 1
ATOM 2908 O O . CYS A 1 361 ? -9.578 14.353 -6.011 1.00 58.41 361 CYS A O 1
ATOM 2910 N N . GLU A 1 362 ? -10.264 14.263 -3.916 1.00 58.72 362 GLU A N 1
ATOM 2911 C CA . GLU A 1 362 ? -9.901 15.663 -3.633 1.00 58.72 362 GLU A CA 1
ATOM 2912 C C . GLU A 1 362 ? -8.383 15.871 -3.535 1.00 58.72 362 GLU A C 1
ATOM 2914 O O . GLU A 1 362 ? -7.886 16.949 -3.858 1.00 58.72 362 GLU A O 1
ATOM 2919 N N . CYS A 1 363 ? -7.596 14.842 -3.213 1.00 50.47 363 CYS A N 1
ATOM 2920 C CA . CYS A 1 363 ? -6.142 14.888 -3.397 1.00 50.47 363 CYS A CA 1
ATOM 2921 C C . CYS A 1 363 ? -5.728 15.054 -4.880 1.00 50.47 363 CYS A C 1
ATOM 2923 O O . CYS A 1 363 ? -4.559 15.343 -5.156 1.00 50.47 363 CYS A O 1
ATOM 2925 N N . LEU A 1 364 ? -6.663 14.944 -5.838 1.00 52.06 364 LEU A N 1
ATOM 2926 C CA . LEU A 1 364 ? -6.467 15.320 -7.244 1.00 52.06 364 LEU A CA 1
ATOM 2927 C C . LEU A 1 364 ? -6.392 16.845 -7.465 1.00 52.06 364 LEU A C 1
ATOM 2929 O O . LEU A 1 364 ? -6.037 17.262 -8.562 1.00 52.06 364 LEU A O 1
ATOM 2933 N N . HIS A 1 365 ? -6.604 17.704 -6.457 1.00 55.06 365 HIS A N 1
ATOM 2934 C CA . HIS A 1 365 ? -6.290 19.141 -6.579 1.00 55.06 365 HIS A CA 1
ATOM 2935 C C . HIS A 1 365 ? -4.790 19.415 -6.803 1.00 55.06 365 HIS A C 1
ATOM 2937 O O . HIS A 1 365 ? -4.405 20.501 -7.236 1.00 55.06 365 HIS A O 1
ATOM 2943 N N . ASN A 1 366 ? -3.916 18.434 -6.550 1.00 68.12 366 ASN A N 1
ATOM 2944 C CA . ASN A 1 366 ? -2.519 18.530 -6.945 1.00 68.12 366 ASN A CA 1
ATOM 2945 C C . ASN A 1 366 ? -2.388 18.351 -8.468 1.00 68.12 366 ASN A C 1
ATOM 2947 O O . ASN A 1 366 ? -2.396 17.228 -8.982 1.00 68.12 366 ASN A O 1
ATOM 2951 N N . LEU A 1 367 ? -2.200 19.469 -9.179 1.00 74.31 367 LEU A N 1
ATOM 2952 C CA . LEU A 1 367 ? -1.992 19.507 -10.631 1.00 74.31 367 LEU A CA 1
ATOM 2953 C C . LEU A 1 367 ? -0.885 18.552 -11.104 1.00 74.31 367 LEU A C 1
ATOM 2955 O O . LEU A 1 367 ? -1.014 17.957 -12.170 1.00 74.31 367 LEU A O 1
ATOM 2959 N N . GLN A 1 368 ? 0.173 18.339 -10.313 1.00 76.19 368 GLN A N 1
ATOM 2960 C CA . GLN A 1 368 ? 1.248 17.407 -10.662 1.00 76.19 368 GLN A CA 1
ATOM 2961 C C . GLN A 1 368 ? 0.785 15.944 -10.608 1.00 76.19 368 GLN A C 1
ATOM 2963 O O . GLN A 1 368 ? 1.202 15.133 -11.441 1.00 76.19 368 GLN A O 1
ATOM 2968 N N . THR A 1 369 ? -0.082 15.596 -9.655 1.00 75.44 369 THR A N 1
ATOM 2969 C CA . THR A 1 369 ? -0.711 14.270 -9.579 1.00 75.44 369 THR A CA 1
ATOM 2970 C C . THR A 1 369 ? -1.661 14.066 -10.754 1.00 75.44 369 THR A C 1
ATOM 2972 O O . THR A 1 369 ? -1.563 13.044 -11.434 1.00 75.44 369 THR A O 1
ATOM 2975 N N . CYS A 1 370 ? -2.506 15.056 -11.056 1.00 75.88 370 CYS A N 1
ATOM 2976 C CA . CYS A 1 370 ? -3.379 15.037 -12.231 1.00 75.88 370 CYS A CA 1
ATOM 2977 C C . CYS A 1 370 ? -2.594 14.894 -13.536 1.00 75.88 370 CYS A C 1
ATOM 2979 O O . CYS A 1 370 ? -2.942 14.050 -14.355 1.00 75.88 370 CYS A O 1
ATOM 2981 N N . ALA A 1 371 ? -1.496 15.635 -13.703 1.00 81.00 371 ALA A N 1
ATOM 2982 C CA . ALA A 1 371 ? -0.624 15.513 -14.866 1.00 81.00 371 ALA A CA 1
ATOM 2983 C C . ALA A 1 371 ? -0.060 14.089 -14.995 1.00 81.00 371 ALA A C 1
ATOM 2985 O O . ALA A 1 371 ? -0.145 13.490 -16.063 1.00 81.00 371 ALA A O 1
ATOM 2986 N N . ASN A 1 372 ? 0.438 13.499 -13.903 1.00 83.62 372 ASN A N 1
ATOM 2987 C CA . ASN A 1 372 ? 0.958 12.127 -13.917 1.00 83.62 372 ASN A CA 1
ATOM 2988 C C . ASN A 1 372 ? -0.128 11.085 -14.235 1.00 83.62 372 ASN A C 1
ATOM 2990 O O . ASN A 1 372 ? 0.145 10.111 -14.935 1.00 83.62 372 ASN A O 1
ATOM 2994 N N . ILE A 1 373 ? -1.357 11.274 -13.751 1.00 83.25 373 ILE A N 1
ATOM 2995 C CA . ILE A 1 373 ? -2.502 10.423 -14.106 1.00 83.25 373 ILE A CA 1
ATOM 2996 C C . ILE A 1 373 ? -2.862 10.606 -15.585 1.00 83.25 373 ILE A C 1
ATOM 2998 O O . ILE A 1 373 ? -3.045 9.615 -16.293 1.00 83.25 373 ILE A O 1
ATOM 3002 N N . GLY A 1 374 ? -2.886 11.850 -16.067 1.00 84.25 374 GLY A N 1
ATOM 3003 C CA . GLY A 1 374 ? -3.123 12.207 -17.464 1.00 84.25 374 GLY A CA 1
ATOM 3004 C C . GLY A 1 374 ? -2.125 11.547 -18.413 1.00 84.25 374 GLY A C 1
ATOM 3005 O O . GLY A 1 374 ? -2.538 10.978 -19.420 1.00 84.25 374 GLY A O 1
ATOM 3006 N N . LEU A 1 375 ? -0.837 11.498 -18.046 1.00 89.00 375 LEU A N 1
ATOM 3007 C CA . LEU A 1 375 ? 0.190 10.766 -18.797 1.00 89.00 375 LEU A CA 1
ATOM 3008 C C . LEU A 1 375 ? -0.199 9.291 -18.993 1.00 89.00 375 LEU A C 1
ATOM 3010 O O . LEU A 1 375 ? -0.113 8.761 -20.100 1.00 89.00 375 LEU A O 1
ATOM 3014 N N . LYS A 1 376 ? -0.660 8.616 -17.934 1.00 89.12 376 LYS A N 1
ATOM 3015 C CA . LYS A 1 376 ? -1.078 7.206 -18.009 1.00 89.12 376 LYS A CA 1
ATOM 3016 C C . LYS A 1 376 ? -2.346 7.034 -18.839 1.00 89.12 376 LYS A C 1
ATOM 3018 O O . LYS A 1 376 ? -2.456 6.072 -19.595 1.00 89.12 376 LYS A O 1
ATOM 3023 N N . TRP A 1 377 ? -3.303 7.944 -18.677 1.00 87.94 377 TRP A N 1
ATOM 3024 C CA . TRP A 1 377 ? -4.568 7.913 -19.400 1.00 87.94 377 TRP A CA 1
ATOM 3025 C C . TRP A 1 377 ? -4.357 8.102 -20.906 1.00 87.94 377 TRP A C 1
ATOM 3027 O O . TRP A 1 377 ? -4.871 7.304 -21.685 1.00 87.94 377 TRP A O 1
ATOM 3037 N N . ASN A 1 378 ? -3.533 9.068 -21.319 1.00 90.31 378 ASN A N 1
ATOM 3038 C CA . ASN A 1 378 ? -3.220 9.303 -22.729 1.00 90.31 378 ASN A CA 1
ATOM 3039 C C . ASN A 1 378 ? -2.619 8.051 -23.396 1.00 90.31 378 ASN A C 1
ATOM 3041 O O . ASN A 1 378 ? -3.080 7.630 -24.454 1.00 90.31 378 ASN A O 1
ATOM 3045 N N . LEU A 1 379 ? -1.670 7.379 -22.730 1.00 89.81 379 LEU A N 1
ATOM 3046 C CA . LEU A 1 379 ? -1.059 6.148 -23.249 1.00 89.81 379 LEU A CA 1
ATOM 3047 C C . LEU A 1 379 ? -2.053 4.993 -23.380 1.00 89.81 379 LEU A C 1
ATOM 3049 O O . LEU A 1 379 ? -1.998 4.251 -24.358 1.00 89.81 379 LEU A O 1
ATOM 3053 N N . LYS A 1 380 ? -2.975 4.833 -22.421 1.00 88.88 380 LYS A N 1
ATOM 3054 C CA . LYS A 1 380 ? -4.021 3.797 -22.490 1.00 88.88 380 LYS A CA 1
ATOM 3055 C C . LYS A 1 380 ? -4.975 4.008 -23.662 1.00 88.88 380 LYS A C 1
ATOM 3057 O O . LYS A 1 380 ? -5.470 3.027 -24.205 1.00 88.88 380 LYS A O 1
ATOM 3062 N N . ASN A 1 381 ? -5.177 5.260 -24.066 1.00 86.06 381 ASN A N 1
ATOM 3063 C CA . ASN A 1 381 ? -5.987 5.639 -25.222 1.00 86.06 381 ASN A CA 1
ATOM 3064 C C . ASN A 1 381 ? -5.181 5.703 -26.535 1.00 86.06 381 ASN A C 1
ATOM 3066 O O . ASN A 1 381 ? -5.691 6.176 -27.544 1.00 86.06 381 ASN A O 1
ATOM 3070 N N . GLY A 1 382 ? -3.932 5.221 -26.547 1.00 85.19 382 GLY A N 1
ATOM 3071 C CA . GLY A 1 382 ? -3.111 5.139 -27.757 1.00 85.19 382 GLY A CA 1
ATOM 3072 C C . GLY A 1 382 ? -2.311 6.402 -28.094 1.00 85.19 382 GLY A C 1
ATOM 3073 O O . GLY A 1 382 ? -1.624 6.411 -29.113 1.00 85.19 382 GLY A O 1
ATOM 3074 N N . GLY A 1 383 ? -2.365 7.443 -27.259 1.00 87.75 383 GLY A N 1
ATOM 3075 C CA . GLY A 1 383 ? -1.614 8.684 -27.452 1.00 87.75 383 GLY A CA 1
ATOM 3076 C C . GLY A 1 383 ? -0.128 8.565 -27.101 1.00 87.75 383 GLY A C 1
ATOM 3077 O O . GLY A 1 383 ? 0.308 7.596 -26.481 1.00 87.75 383 GLY A O 1
ATOM 3078 N N . THR A 1 384 ? 0.654 9.580 -27.462 1.00 90.44 384 THR A N 1
ATOM 3079 C CA . THR A 1 384 ? 2.097 9.663 -27.182 1.00 90.44 384 THR A CA 1
ATOM 3080 C C . THR A 1 384 ? 2.382 10.881 -26.309 1.00 90.44 384 THR A C 1
ATOM 3082 O O . THR A 1 384 ? 1.957 11.984 -26.636 1.00 90.44 384 THR A O 1
ATOM 3085 N N . ASN A 1 385 ? 3.098 10.691 -25.195 1.00 91.56 385 ASN A N 1
ATOM 3086 C CA . ASN A 1 385 ? 3.407 11.783 -24.260 1.00 91.56 385 ASN A CA 1
ATOM 3087 C C . ASN A 1 385 ? 4.696 12.525 -24.618 1.00 91.56 385 ASN A C 1
ATOM 3089 O O . ASN A 1 385 ? 4.740 13.751 -24.605 1.00 91.56 385 ASN A O 1
ATOM 3093 N N . HIS A 1 386 ? 5.761 11.776 -24.902 1.00 89.31 386 HIS A N 1
ATOM 3094 C CA . HIS A 1 386 ? 7.099 12.313 -25.123 1.00 89.31 386 HIS A CA 1
ATOM 3095 C C . HIS A 1 386 ? 7.746 11.568 -26.290 1.00 89.31 386 HIS A C 1
ATOM 3097 O O . HIS A 1 386 ? 7.603 10.351 -26.385 1.00 89.31 386 HIS A O 1
ATOM 3103 N N . ILE A 1 387 ? 8.476 12.291 -27.140 1.00 87.94 387 ILE A N 1
ATOM 3104 C CA . ILE A 1 387 ? 9.210 11.740 -28.285 1.00 87.94 387 ILE A CA 1
ATOM 3105 C C . ILE A 1 387 ? 10.670 12.169 -28.165 1.00 87.94 387 ILE A C 1
ATOM 3107 O O . ILE A 1 387 ? 10.965 13.318 -27.827 1.00 87.94 387 ILE A O 1
ATOM 3111 N N . VAL A 1 388 ? 11.588 11.247 -28.447 1.00 84.50 388 VAL A N 1
ATOM 3112 C CA . VAL A 1 388 ? 13.021 11.551 -28.515 1.00 84.50 388 VAL A CA 1
ATOM 3113 C C . VAL A 1 388 ? 13.325 12.167 -29.873 1.00 84.50 388 VAL A C 1
ATOM 3115 O O . VAL A 1 388 ? 13.139 11.516 -30.895 1.00 84.50 388 VAL A O 1
ATOM 3118 N N . LYS A 1 389 ? 13.804 13.415 -29.884 1.00 79.94 389 LYS A N 1
ATOM 3119 C CA . LYS A 1 389 ? 14.183 14.114 -31.122 1.00 79.94 389 LYS A CA 1
ATOM 3120 C C . LYS A 1 389 ? 15.531 13.632 -31.666 1.00 79.94 389 LYS A C 1
ATOM 3122 O O . LYS A 1 389 ? 15.633 13.314 -32.844 1.00 79.94 389 LYS A O 1
ATOM 3127 N N . ASP A 1 390 ? 16.527 13.512 -30.789 1.00 77.88 390 ASP A N 1
ATOM 3128 C CA . ASP A 1 390 ? 17.901 13.179 -31.167 1.00 77.88 390 ASP A CA 1
ATOM 3129 C C . ASP A 1 390 ? 18.209 11.717 -30.850 1.00 77.88 390 ASP A C 1
ATOM 3131 O O . ASP A 1 390 ? 18.637 11.380 -29.746 1.00 77.88 390 ASP A O 1
ATOM 3135 N N . THR A 1 391 ? 17.985 10.828 -31.816 1.00 79.75 391 THR A N 1
ATOM 3136 C CA . THR A 1 391 ? 18.296 9.400 -31.671 1.00 79.75 391 THR A CA 1
ATOM 3137 C C . THR A 1 391 ? 19.094 8.853 -32.851 1.00 79.75 391 THR A C 1
ATOM 3139 O O . THR A 1 391 ? 19.397 9.576 -33.799 1.00 79.75 391 THR A O 1
ATOM 3142 N N . ILE A 1 392 ? 19.499 7.587 -32.762 1.00 84.50 392 ILE A N 1
ATOM 3143 C CA . ILE A 1 392 ? 20.303 6.927 -33.791 1.00 84.50 392 ILE A CA 1
ATOM 3144 C C . ILE A 1 392 ? 19.476 6.642 -35.050 1.00 84.50 392 ILE A C 1
ATOM 3146 O O . ILE A 1 392 ? 18.260 6.426 -34.992 1.00 84.50 392 ILE A O 1
ATOM 3150 N N . ASP A 1 393 ? 20.151 6.589 -36.193 1.00 86.31 393 ASP A N 1
ATOM 3151 C CA . ASP A 1 393 ? 19.521 6.468 -37.510 1.00 86.31 393 ASP A CA 1
ATOM 3152 C C . ASP A 1 393 ? 18.720 5.159 -37.697 1.00 86.31 393 ASP A C 1
ATOM 3154 O O . ASP A 1 393 ? 17.740 5.112 -38.442 1.00 86.31 393 ASP A O 1
ATOM 3158 N N . ILE A 1 394 ? 19.082 4.090 -36.975 1.00 87.00 394 ILE A N 1
ATOM 3159 C CA . ILE A 1 394 ? 18.321 2.832 -36.938 1.00 87.00 394 ILE A CA 1
ATOM 3160 C C . ILE A 1 394 ? 16.877 3.082 -36.484 1.00 87.00 394 ILE A C 1
ATOM 3162 O O . ILE A 1 394 ? 15.947 2.601 -37.136 1.00 87.00 394 ILE A O 1
ATOM 3166 N N . LEU A 1 395 ? 16.675 3.862 -35.418 1.00 85.25 395 LEU A N 1
ATOM 3167 C CA . LEU A 1 395 ? 15.338 4.175 -34.912 1.00 85.25 395 LEU A CA 1
ATOM 3168 C C . LEU A 1 395 ? 14.617 5.194 -35.794 1.00 85.25 395 LEU A C 1
ATOM 3170 O O . LEU A 1 395 ? 13.453 4.978 -36.135 1.00 85.25 395 LEU A O 1
ATOM 3174 N N . THR A 1 396 ? 15.297 6.272 -36.205 1.00 84.25 396 THR A N 1
ATOM 3175 C CA . THR A 1 396 ? 14.658 7.332 -37.007 1.00 84.25 396 THR A CA 1
ATOM 3176 C C . THR A 1 396 ? 14.225 6.842 -38.387 1.00 84.25 396 THR A C 1
ATOM 3178 O O . THR A 1 396 ? 13.229 7.334 -38.918 1.00 84.25 396 THR A O 1
ATOM 3181 N N . SER A 1 397 ? 14.896 5.821 -38.937 1.00 84.00 397 SER A N 1
ATOM 3182 C CA . SER A 1 397 ? 14.502 5.194 -40.203 1.00 84.00 397 SER A CA 1
ATOM 3183 C C . SER A 1 397 ? 13.159 4.454 -40.146 1.00 84.00 397 SER A C 1
ATOM 3185 O O . SER A 1 397 ? 12.623 4.093 -41.189 1.00 84.00 397 SER A O 1
ATOM 3187 N N . GLY A 1 398 ? 12.618 4.178 -38.951 1.00 83.56 398 GLY A N 1
ATOM 3188 C CA . GLY A 1 398 ? 11.370 3.426 -38.765 1.00 83.56 398 GLY A CA 1
ATOM 3189 C C . GLY A 1 398 ? 11.457 1.934 -39.111 1.00 83.56 398 GLY A C 1
ATOM 3190 O O . GLY A 1 398 ? 10.464 1.213 -38.978 1.00 83.56 398 GLY A O 1
ATOM 3191 N N . ARG A 1 399 ? 12.643 1.453 -39.504 1.00 88.12 399 ARG A N 1
ATOM 3192 C CA . ARG A 1 399 ? 12.910 0.054 -39.877 1.00 88.12 399 ARG A CA 1
ATOM 3193 C C . ARG A 1 399 ? 13.206 -0.851 -38.685 1.00 88.12 399 ARG A C 1
ATOM 3195 O O . ARG A 1 399 ? 13.243 -2.067 -38.842 1.00 88.12 399 ARG A O 1
ATOM 3202 N N . ALA A 1 400 ? 13.416 -0.270 -37.507 1.00 90.81 400 ALA A N 1
ATOM 3203 C CA . ALA A 1 400 ? 13.694 -1.008 -36.288 1.00 90.81 400 ALA A CA 1
ATOM 3204 C C . ALA A 1 400 ? 12.455 -1.189 -35.415 1.00 90.81 400 ALA A C 1
ATOM 3206 O O . ALA A 1 400 ? 11.632 -0.280 -35.270 1.00 90.81 400 ALA A O 1
ATOM 3207 N N . MET A 1 401 ? 12.376 -2.354 -34.781 1.00 92.56 401 MET A N 1
ATOM 3208 C CA . MET A 1 401 ? 11.466 -2.626 -33.681 1.00 92.56 401 MET A CA 1
ATOM 3209 C C . MET A 1 401 ? 12.283 -2.893 -32.421 1.00 92.56 401 MET A C 1
ATOM 3211 O O . MET A 1 401 ? 13.226 -3.686 -32.431 1.00 92.56 401 MET A O 1
ATOM 3215 N N . VAL A 1 402 ? 11.914 -2.224 -31.333 1.00 94.31 402 VAL A N 1
ATOM 3216 C CA . VAL A 1 402 ? 12.519 -2.441 -30.020 1.00 94.31 402 VAL A CA 1
ATOM 3217 C C . VAL A 1 402 ? 11.567 -3.305 -29.210 1.00 94.31 402 VAL A C 1
ATOM 3219 O O . VAL A 1 402 ? 10.366 -3.038 -29.166 1.00 94.31 402 VAL A O 1
ATOM 3222 N N . VAL A 1 403 ? 12.098 -4.338 -28.573 1.00 95.06 403 VAL A N 1
ATOM 3223 C CA . VAL A 1 403 ? 11.336 -5.298 -27.776 1.00 95.06 403 VAL A CA 1
ATOM 3224 C C . VAL A 1 403 ? 11.904 -5.336 -26.373 1.00 95.06 403 VAL A C 1
ATOM 3226 O O . VAL A 1 403 ? 13.116 -5.342 -26.184 1.00 95.06 403 VAL A O 1
ATOM 3229 N N . GLY A 1 404 ? 11.023 -5.373 -25.386 1.00 95.19 404 GLY A N 1
ATOM 3230 C CA . GLY A 1 404 ? 11.372 -5.706 -24.016 1.00 95.19 404 GLY A CA 1
ATOM 3231 C C . GLY A 1 404 ? 10.673 -6.991 -23.624 1.00 95.19 404 GLY A C 1
ATOM 3232 O O . GLY A 1 404 ? 9.484 -7.134 -23.907 1.00 95.19 404 GLY A O 1
ATOM 3233 N N . TYR A 1 405 ? 11.366 -7.912 -22.965 1.00 94.12 405 TYR A N 1
ATOM 3234 C CA . TYR A 1 405 ? 10.689 -9.019 -22.298 1.00 94.12 405 TYR A CA 1
ATOM 3235 C C . TYR A 1 405 ? 11.351 -9.395 -20.978 1.00 94.12 405 TYR A C 1
ATOM 3237 O O . TYR A 1 405 ? 12.548 -9.186 -20.758 1.00 94.12 405 TYR A O 1
ATOM 3245 N N . ASP A 1 406 ? 10.527 -9.946 -20.101 1.00 92.31 406 ASP A N 1
ATOM 3246 C CA . ASP A 1 406 ? 10.899 -10.415 -18.784 1.00 92.31 406 ASP A CA 1
ATOM 3247 C C . ASP A 1 406 ? 10.226 -11.759 -18.525 1.00 92.31 406 ASP A C 1
ATOM 3249 O O . ASP A 1 406 ? 9.140 -12.049 -19.039 1.00 92.31 406 ASP A O 1
ATOM 3253 N N . VAL A 1 407 ? 10.888 -12.579 -17.722 1.00 87.25 407 VAL A N 1
ATOM 3254 C CA . VAL A 1 407 ? 10.375 -13.863 -17.274 1.00 87.25 407 VAL A CA 1
ATOM 3255 C C . VAL A 1 407 ? 10.338 -13.834 -15.770 1.00 87.25 407 VAL A C 1
ATOM 3257 O O . VAL A 1 407 ? 11.341 -13.682 -15.080 1.00 87.25 407 VAL A O 1
ATOM 3260 N N . THR A 1 408 ? 9.136 -13.998 -15.264 1.00 78.38 408 THR A N 1
ATOM 3261 C CA . THR A 1 408 ? 8.853 -13.898 -13.859 1.00 78.38 408 THR A CA 1
ATOM 3262 C C . THR A 1 408 ? 8.476 -15.270 -13.331 1.00 78.38 408 THR A C 1
ATOM 3264 O O . THR A 1 408 ? 7.450 -15.850 -13.692 1.00 78.38 408 THR A O 1
ATOM 3267 N N . HIS A 1 409 ? 9.328 -15.789 -12.453 1.00 74.56 409 HIS A N 1
ATOM 3268 C CA . HIS A 1 409 ? 9.125 -17.074 -11.801 1.00 74.56 409 HIS A CA 1
ATOM 3269 C C . HIS A 1 409 ? 8.292 -16.909 -10.518 1.00 74.56 409 HIS A C 1
ATOM 3271 O O . HIS A 1 409 ? 8.337 -15.851 -9.876 1.00 74.56 409 HIS A O 1
ATOM 3277 N N . PRO A 1 410 ? 7.521 -17.927 -10.111 1.00 63.03 410 PRO A N 1
ATOM 3278 C CA . PRO A 1 410 ? 6.947 -17.985 -8.772 1.00 63.03 410 PRO A CA 1
ATOM 3279 C C . PRO A 1 410 ? 8.064 -18.260 -7.751 1.00 63.03 410 PRO A C 1
ATOM 3281 O O . PRO A 1 410 ? 8.405 -19.399 -7.448 1.00 63.03 410 PRO A O 1
ATOM 3284 N N . THR A 1 411 ? 8.685 -17.204 -7.239 1.00 49.56 411 THR A N 1
ATOM 3285 C CA . THR A 1 411 ? 9.649 -17.298 -6.138 1.00 49.56 411 THR A CA 1
ATOM 3286 C C . THR A 1 411 ? 8.880 -17.524 -4.834 1.00 49.56 411 THR A C 1
ATOM 3288 O O . THR A 1 411 ? 8.054 -16.679 -4.503 1.00 49.56 411 THR A O 1
ATOM 3291 N N . ASN A 1 412 ? 9.156 -18.642 -4.140 1.00 46.03 412 ASN A N 1
ATOM 3292 C CA . ASN A 1 412 ? 8.567 -19.143 -2.871 1.00 46.03 412 ASN A CA 1
ATOM 3293 C C . ASN A 1 412 ? 7.658 -20.390 -2.968 1.00 46.03 412 ASN A C 1
ATOM 3295 O O . ASN A 1 412 ? 6.962 -20.707 -2.005 1.00 46.03 412 ASN A O 1
ATOM 3299 N N . MET A 1 413 ? 7.680 -21.142 -4.074 1.00 47.88 413 MET A N 1
ATOM 3300 C CA . MET A 1 413 ? 6.977 -22.434 -4.154 1.00 47.88 413 MET A CA 1
ATOM 3301 C C . MET A 1 413 ? 7.942 -23.610 -3.952 1.00 47.88 413 MET A C 1
ATOM 3303 O O . MET A 1 413 ? 9.034 -23.626 -4.513 1.00 47.88 413 MET A O 1
ATOM 3307 N N . SER A 1 414 ? 7.554 -24.576 -3.112 1.00 43.34 414 SER A N 1
ATOM 3308 C CA . SER A 1 414 ? 8.337 -25.783 -2.810 1.00 43.34 414 SER A CA 1
ATOM 3309 C C . SER A 1 414 ? 8.647 -26.587 -4.078 1.00 43.34 414 SER A C 1
ATOM 3311 O O . SER A 1 414 ? 7.787 -26.701 -4.947 1.00 43.34 414 SER A O 1
ATOM 3313 N N . ASN A 1 415 ? 9.844 -27.183 -4.139 1.00 43.03 415 ASN A N 1
ATOM 3314 C CA . ASN A 1 415 ? 10.470 -27.881 -5.280 1.00 43.03 415 ASN A CA 1
ATOM 3315 C C . ASN A 1 415 ? 9.718 -29.100 -5.880 1.00 43.03 415 ASN A C 1
ATOM 3317 O O . ASN A 1 415 ? 10.318 -29.890 -6.611 1.00 43.03 415 ASN A O 1
ATOM 3321 N N . GLU A 1 416 ? 8.427 -29.294 -5.620 1.00 42.25 416 GLU A N 1
ATOM 3322 C CA . GLU A 1 416 ? 7.653 -30.331 -6.304 1.00 42.25 416 GLU A CA 1
ATOM 3323 C C . GLU A 1 416 ? 7.165 -29.838 -7.673 1.00 42.25 416 GLU A C 1
ATOM 3325 O O . GLU A 1 416 ? 6.765 -28.688 -7.844 1.00 42.25 416 GLU A O 1
ATOM 3330 N N . LYS A 1 417 ? 7.206 -30.743 -8.658 1.00 39.97 417 LYS A N 1
ATOM 3331 C CA . LYS A 1 417 ? 6.966 -30.569 -10.105 1.00 39.97 417 LYS A CA 1
ATOM 3332 C C . LYS A 1 417 ? 5.527 -30.152 -10.493 1.00 39.97 417 LYS A C 1
ATOM 3334 O O . LYS A 1 417 ? 4.983 -30.608 -11.493 1.00 39.97 417 LYS A O 1
ATOM 3339 N N . SER A 1 418 ? 4.897 -29.272 -9.724 1.00 49.12 418 SER A N 1
ATOM 3340 C CA . SER A 1 418 ? 3.648 -28.568 -10.045 1.00 49.12 418 SER A CA 1
ATOM 3341 C C . SER A 1 418 ? 3.790 -27.066 -9.773 1.00 49.12 418 SER A C 1
ATOM 3343 O O . SER A 1 418 ? 2.890 -26.424 -9.236 1.00 49.12 418 SER A O 1
ATOM 3345 N N . ALA A 1 419 ? 4.953 -26.509 -10.125 1.00 55.34 419 ALA A N 1
ATOM 3346 C CA . ALA A 1 419 ? 5.211 -25.077 -10.068 1.00 55.34 419 ALA A CA 1
ATOM 3347 C C . ALA A 1 419 ? 4.237 -24.327 -10.990 1.00 55.34 419 ALA A C 1
ATOM 3349 O O . ALA A 1 419 ? 4.023 -24.734 -12.135 1.00 55.34 419 ALA A O 1
ATOM 3350 N N . ALA A 1 420 ? 3.666 -23.220 -10.505 1.00 58.00 420 ALA A N 1
ATOM 3351 C CA . ALA A 1 420 ? 2.959 -22.282 -11.366 1.00 58.00 420 ALA A CA 1
ATOM 3352 C C . ALA A 1 420 ? 3.872 -21.929 -12.555 1.00 58.00 420 ALA A C 1
ATOM 3354 O O . ALA A 1 420 ? 5.084 -21.760 -12.373 1.00 58.00 420 ALA A O 1
ATOM 3355 N N . PRO A 1 421 ? 3.335 -21.863 -13.781 1.00 69.00 421 PRO A N 1
ATOM 3356 C CA . PRO A 1 421 ? 4.161 -21.599 -14.943 1.00 69.00 421 PRO A CA 1
ATOM 3357 C C . PRO A 1 421 ? 4.838 -20.235 -14.795 1.00 69.00 421 PRO A C 1
ATOM 3359 O O . PRO A 1 421 ? 4.228 -19.267 -14.333 1.00 69.00 421 PRO A O 1
ATOM 3362 N N . SER A 1 422 ? 6.102 -20.159 -15.206 1.00 76.69 422 SER A N 1
ATOM 3363 C CA . SER A 1 422 ? 6.792 -18.881 -15.367 1.00 76.69 422 SER A CA 1
ATOM 3364 C C . SER A 1 422 ? 5.974 -17.995 -16.303 1.00 76.69 422 SER A C 1
ATOM 3366 O O . SER A 1 422 ? 5.558 -18.437 -17.376 1.00 76.69 422 SER A O 1
ATOM 3368 N N . LEU A 1 423 ? 5.731 -16.751 -15.900 1.00 82.69 423 LEU A N 1
ATOM 3369 C CA . LEU A 1 423 ? 5.028 -15.789 -16.737 1.00 82.69 423 LEU A CA 1
ATOM 3370 C C . LEU A 1 423 ? 6.029 -15.025 -17.586 1.00 82.69 423 LEU A C 1
ATOM 3372 O O . LEU A 1 423 ? 7.071 -14.607 -17.090 1.00 82.69 423 LEU A O 1
ATOM 3376 N N . ILE A 1 424 ? 5.679 -14.827 -18.852 1.00 86.94 424 ILE A N 1
ATOM 3377 C CA . ILE A 1 424 ? 6.456 -14.012 -19.778 1.00 86.94 424 ILE A CA 1
ATOM 3378 C C . ILE A 1 424 ? 5.656 -12.751 -20.069 1.00 86.94 424 ILE A C 1
ATOM 3380 O O . ILE A 1 424 ? 4.524 -12.819 -20.551 1.00 86.94 424 ILE A O 1
ATOM 3384 N N . GLY A 1 425 ? 6.254 -11.607 -19.778 1.00 89.62 425 GLY A N 1
ATOM 3385 C CA . GLY A 1 425 ? 5.770 -10.297 -20.175 1.00 89.62 425 GLY A CA 1
ATOM 3386 C C . GLY A 1 425 ? 6.638 -9.812 -21.316 1.00 89.62 425 GLY A C 1
ATOM 3387 O O . GLY A 1 425 ? 7.857 -9.813 -21.200 1.00 89.62 425 GLY A O 1
ATOM 3388 N N . MET A 1 426 ? 6.024 -9.430 -22.430 1.00 92.19 426 MET A N 1
ATOM 3389 C CA . MET A 1 426 ? 6.730 -8.904 -23.592 1.00 92.19 426 MET A CA 1
ATOM 3390 C C . MET A 1 426 ? 6.001 -7.671 -24.097 1.00 92.19 426 MET A C 1
ATOM 3392 O O . MET A 1 426 ? 4.775 -7.658 -24.140 1.00 92.19 426 MET A O 1
ATOM 3396 N N . VAL A 1 427 ? 6.763 -6.664 -24.500 1.00 93.38 427 VAL A N 1
ATOM 3397 C CA . VAL A 1 427 ? 6.278 -5.436 -25.126 1.00 93.38 427 VAL A CA 1
ATOM 3398 C C . VAL A 1 427 ? 7.106 -5.133 -26.363 1.00 93.38 427 VAL A C 1
ATOM 3400 O O . VAL A 1 427 ? 8.294 -5.456 -26.414 1.00 93.38 427 VAL A O 1
ATOM 3403 N N . ALA A 1 428 ? 6.502 -4.488 -27.352 1.00 93.12 428 ALA A N 1
ATOM 3404 C CA . ALA A 1 428 ? 7.197 -4.097 -28.572 1.00 93.12 428 ALA A CA 1
ATOM 3405 C C . ALA A 1 428 ? 6.776 -2.698 -29.021 1.00 93.12 428 ALA A C 1
ATOM 3407 O O . ALA A 1 428 ? 5.608 -2.327 -28.897 1.00 93.12 428 ALA A O 1
ATOM 3408 N N . SER A 1 429 ? 7.719 -1.928 -29.563 1.00 91.88 429 SER A N 1
ATOM 3409 C CA . SER A 1 429 ? 7.414 -0.624 -30.142 1.00 91.88 429 SER A CA 1
ATOM 3410 C C . SER A 1 429 ? 6.669 -0.757 -31.472 1.00 91.88 429 SER A C 1
ATOM 3412 O O . SER A 1 429 ? 7.025 -1.548 -32.348 1.00 91.88 429 SER A O 1
ATOM 3414 N N . VAL A 1 430 ? 5.638 0.061 -31.669 1.00 88.69 430 VAL A N 1
ATOM 3415 C CA . VAL A 1 430 ? 4.768 -0.020 -32.862 1.00 88.69 430 VAL A CA 1
ATOM 3416 C C . VAL A 1 430 ? 5.109 0.977 -33.965 1.00 88.69 430 VAL A C 1
ATOM 3418 O O . VAL A 1 430 ? 4.716 0.764 -35.106 1.00 88.69 430 VAL A O 1
ATOM 3421 N N . ASP A 1 431 ? 5.891 2.007 -33.659 1.00 86.94 431 ASP A N 1
ATOM 3422 C CA . ASP A 1 431 ? 6.361 3.011 -34.615 1.00 86.94 431 ASP A CA 1
ATOM 3423 C C . ASP A 1 431 ? 7.782 3.500 -34.260 1.00 86.94 431 ASP A C 1
ATOM 3425 O O . ASP A 1 431 ? 8.479 2.888 -33.440 1.00 86.94 431 ASP A O 1
ATOM 3429 N N . LYS A 1 432 ? 8.241 4.549 -34.952 1.00 86.50 432 LYS A N 1
ATOM 3430 C CA . LYS A 1 432 ? 9.524 5.229 -34.712 1.00 86.50 432 LYS A CA 1
ATOM 3431 C C . LYS A 1 432 ? 9.472 6.240 -33.560 1.00 86.50 432 LYS A C 1
ATOM 3433 O O . LYS A 1 432 ? 10.524 6.641 -33.072 1.00 86.50 432 LYS A O 1
ATOM 3438 N N . ASP A 1 433 ? 8.273 6.645 -33.146 1.00 87.12 433 ASP A N 1
ATOM 3439 C CA . ASP A 1 433 ? 8.068 7.666 -32.116 1.00 87.12 433 ASP A CA 1
ATOM 3440 C C . ASP A 1 433 ? 8.221 7.070 -30.712 1.00 87.12 433 ASP A C 1
ATOM 3442 O O . ASP A 1 433 ? 8.475 7.795 -29.751 1.00 87.12 433 ASP A O 1
ATOM 3446 N N . LEU A 1 434 ? 8.118 5.736 -30.602 1.00 88.94 434 LEU A N 1
ATOM 3447 C CA . LEU A 1 434 ? 8.350 4.969 -29.376 1.00 88.94 434 LEU A CA 1
ATOM 3448 C C . LEU A 1 434 ? 7.413 5.379 -28.229 1.00 88.94 434 LEU A C 1
ATOM 3450 O O . LEU A 1 434 ? 7.742 5.202 -27.054 1.00 88.94 434 LEU A O 1
ATOM 3454 N N . GLY A 1 435 ? 6.233 5.906 -28.563 1.00 88.50 435 GLY A N 1
ATOM 3455 C CA . GLY A 1 435 ? 5.211 6.282 -27.589 1.00 88.50 435 GLY A CA 1
ATOM 3456 C C . GLY A 1 435 ? 4.413 5.087 -27.071 1.00 88.50 435 GLY A C 1
ATOM 3457 O O . GLY A 1 435 ? 4.107 5.012 -25.882 1.00 88.50 435 GLY A O 1
ATOM 3458 N N . GLN A 1 436 ? 4.113 4.135 -27.956 1.00 90.62 436 GLN A N 1
ATOM 3459 C CA . GLN A 1 436 ? 3.217 3.009 -27.693 1.00 90.62 436 GLN A CA 1
ATOM 3460 C C . GLN A 1 436 ? 3.963 1.670 -27.653 1.00 90.62 436 GLN A C 1
ATOM 3462 O O . GLN A 1 436 ? 4.774 1.365 -28.531 1.00 90.62 436 GLN A O 1
ATOM 3467 N N . TRP A 1 437 ? 3.653 0.870 -26.629 1.00 92.69 437 TRP A N 1
ATOM 3468 C CA . TRP A 1 437 ? 4.339 -0.388 -26.303 1.00 92.69 437 TRP A CA 1
ATOM 3469 C C . TRP A 1 437 ? 3.356 -1.512 -25.938 1.00 92.69 437 TRP A C 1
ATOM 3471 O O . TRP A 1 437 ? 3.412 -2.052 -24.843 1.00 92.69 437 TRP A O 1
ATOM 3481 N N . PRO A 1 438 ? 2.390 -1.869 -26.789 1.00 89.69 438 PRO A N 1
ATOM 3482 C CA . PRO A 1 438 ? 1.433 -2.921 -26.463 1.00 89.69 438 PRO A CA 1
ATOM 3483 C C . PRO A 1 438 ? 2.125 -4.241 -26.103 1.00 89.69 438 PRO A C 1
ATOM 3485 O O . PRO A 1 438 ? 3.222 -4.551 -26.575 1.00 89.69 438 PRO A O 1
ATOM 3488 N N . ALA A 1 439 ? 1.440 -5.059 -25.302 1.00 80.94 439 ALA A N 1
ATOM 3489 C CA . ALA A 1 439 ? 1.917 -6.389 -24.918 1.00 80.94 439 ALA A CA 1
ATOM 3490 C C . ALA A 1 439 ? 1.768 -7.438 -26.049 1.00 80.94 439 ALA A C 1
ATOM 3492 O O . ALA A 1 439 ? 1.745 -8.647 -25.804 1.00 80.94 439 ALA A O 1
ATOM 3493 N N . SER A 1 440 ? 1.595 -6.982 -27.296 1.00 63.34 440 SER A N 1
ATOM 3494 C CA . SER A 1 440 ? 1.288 -7.794 -28.472 1.00 63.34 440 SER A CA 1
ATOM 3495 C C . SER A 1 440 ? 2.438 -7.803 -29.494 1.00 63.34 440 SER A C 1
ATOM 3497 O O . SER A 1 440 ? 3.435 -7.096 -29.370 1.00 63.34 440 SER A O 1
ATOM 3499 N N . ARG A 1 441 ? 2.360 -8.738 -30.451 1.00 68.38 441 ARG A N 1
ATOM 3500 C CA . ARG A 1 441 ? 3.488 -9.224 -31.272 1.00 68.38 441 ARG A CA 1
ATOM 3501 C C . ARG A 1 441 ? 3.641 -8.454 -32.597 1.00 68.38 441 ARG A C 1
ATOM 3503 O O . ARG A 1 441 ? 2.743 -7.726 -33.005 1.00 68.38 441 ARG A O 1
ATOM 3510 N N . LEU A 1 442 ? 4.740 -8.740 -33.308 1.00 60.12 442 LEU A N 1
ATOM 3511 C CA . LEU A 1 442 ? 5.149 -8.306 -34.667 1.00 60.12 442 LEU A CA 1
ATOM 3512 C C . LEU A 1 442 ? 4.030 -7.983 -35.687 1.00 60.12 442 LEU A C 1
ATOM 3514 O O . LEU A 1 442 ? 4.207 -7.108 -36.530 1.00 60.12 442 LEU A O 1
ATOM 3518 N N . LEU A 1 443 ? 2.882 -8.664 -35.630 1.00 63.28 443 LEU A N 1
ATOM 3519 C CA . LEU A 1 443 ? 1.751 -8.449 -36.540 1.00 63.28 443 LEU A CA 1
ATOM 3520 C C . LEU A 1 443 ? 1.110 -7.059 -36.399 1.00 63.28 443 LEU A C 1
ATOM 3522 O O . LEU A 1 443 ? 0.746 -6.461 -37.407 1.00 63.28 443 LEU A O 1
ATOM 3526 N N . LEU A 1 444 ? 1.026 -6.509 -35.184 1.00 65.69 444 LEU A N 1
ATOM 3527 C CA . LEU A 1 444 ? 0.505 -5.152 -34.984 1.00 65.69 444 LEU A CA 1
ATOM 3528 C C . LEU A 1 444 ? 1.466 -4.098 -35.556 1.00 65.69 444 LEU A C 1
ATOM 3530 O O . LEU A 1 444 ? 1.034 -3.116 -36.158 1.00 65.69 444 LEU A O 1
ATOM 3534 N N . ARG A 1 445 ? 2.781 -4.328 -35.418 1.00 69.00 445 ARG A N 1
ATOM 3535 C CA . ARG A 1 445 ? 3.814 -3.488 -36.042 1.00 69.00 445 ARG A CA 1
ATOM 3536 C C . ARG A 1 445 ? 3.673 -3.494 -37.563 1.00 69.00 445 ARG A C 1
ATOM 3538 O O . ARG A 1 445 ? 3.729 -2.429 -38.166 1.00 69.00 445 ARG A O 1
ATOM 3545 N N . ARG A 1 446 ? 3.444 -4.665 -38.166 1.00 69.00 446 ARG A N 1
ATOM 3546 C CA . ARG A 1 446 ? 3.194 -4.806 -39.608 1.00 69.00 446 ARG A CA 1
ATOM 3547 C C . ARG A 1 446 ? 1.984 -3.978 -40.049 1.00 69.00 446 ARG A C 1
ATOM 3549 O O . ARG A 1 446 ? 2.122 -3.147 -40.939 1.00 69.00 446 ARG A O 1
ATOM 3556 N N . GLN A 1 447 ? 0.847 -4.122 -39.368 1.00 68.00 447 GLN A N 1
ATOM 3557 C CA . GLN A 1 447 ? -0.376 -3.371 -39.683 1.00 68.00 447 GLN A CA 1
ATOM 3558 C C . GLN A 1 447 ? -0.184 -1.850 -39.591 1.00 68.00 447 GLN A C 1
ATOM 3560 O O . GLN A 1 447 ? -0.648 -1.110 -40.453 1.00 68.00 447 GLN A O 1
ATOM 3565 N N . ARG A 1 448 ? 0.525 -1.366 -38.563 1.00 69.94 448 ARG A N 1
ATOM 3566 C CA . ARG A 1 448 ? 0.766 0.075 -38.369 1.00 69.94 448 ARG A CA 1
ATOM 3567 C C . ARG A 1 448 ? 1.836 0.659 -39.288 1.00 69.94 448 ARG A C 1
ATOM 3569 O O . ARG A 1 448 ? 1.862 1.869 -39.480 1.00 69.94 448 ARG A O 1
ATOM 3576 N N . ASN A 1 449 ? 2.694 -0.177 -39.867 1.00 74.00 449 ASN A N 1
ATOM 3577 C CA . ASN A 1 449 ? 3.813 0.249 -40.703 1.00 74.00 449 ASN A CA 1
ATOM 3578 C C . ASN A 1 449 ? 3.618 -0.136 -42.178 1.00 74.00 449 ASN A C 1
ATOM 3580 O O . ASN A 1 449 ? 4.543 -0.638 -42.816 1.00 74.00 449 ASN A O 1
ATOM 3584 N N . GLN A 1 450 ? 2.407 0.076 -42.709 1.00 74.44 450 GLN A N 1
ATOM 3585 C CA . GLN A 1 450 ? 2.070 -0.156 -44.125 1.00 74.44 450 GLN A CA 1
ATOM 3586 C C . GLN A 1 450 ? 2.419 -1.578 -44.604 1.00 74.44 450 GLN A C 1
ATOM 3588 O O . GLN A 1 450 ? 3.023 -1.768 -45.658 1.00 74.44 450 GLN A O 1
ATOM 3593 N N . ASP A 1 451 ? 2.109 -2.577 -43.779 1.00 75.25 451 ASP A N 1
ATOM 3594 C CA . ASP A 1 451 ? 2.396 -3.995 -44.004 1.00 75.25 451 ASP A CA 1
ATOM 3595 C C . ASP A 1 451 ? 3.878 -4.383 -44.130 1.00 75.25 451 ASP A C 1
ATOM 3597 O O . ASP A 1 451 ? 4.194 -5.513 -44.520 1.00 75.25 451 ASP A O 1
ATOM 3601 N N . ARG A 1 452 ? 4.796 -3.506 -43.701 1.00 80.56 452 ARG A N 1
ATOM 3602 C CA . ARG A 1 452 ? 6.238 -3.781 -43.660 1.00 80.56 452 ARG A CA 1
ATOM 3603 C C . ARG A 1 452 ? 6.675 -4.345 -42.314 1.00 80.56 452 ARG A C 1
ATOM 3605 O O . ARG A 1 452 ? 6.402 -3.783 -41.251 1.00 80.56 452 ARG A O 1
ATOM 3612 N N . LEU A 1 453 ? 7.410 -5.449 -42.375 1.00 86.88 453 LEU A N 1
ATOM 3613 C CA . LEU A 1 453 ? 8.079 -6.032 -41.219 1.00 86.88 453 LEU A CA 1
ATOM 3614 C C . LEU A 1 453 ? 9.393 -5.284 -40.911 1.00 86.88 453 LEU A C 1
ATOM 3616 O O . LEU A 1 453 ? 10.006 -4.737 -41.829 1.00 86.88 453 LEU A O 1
ATOM 3620 N N . PRO A 1 454 ? 9.819 -5.215 -39.636 1.00 90.31 454 PRO A N 1
ATOM 3621 C CA . PRO A 1 454 ? 11.068 -4.555 -39.268 1.00 90.31 454 PRO A CA 1
ATOM 3622 C C . PRO A 1 454 ? 12.294 -5.301 -39.814 1.00 90.31 454 PRO A C 1
ATOM 3624 O O . PRO A 1 454 ? 12.360 -6.522 -39.763 1.00 90.31 454 PRO A O 1
ATOM 3627 N N . GLU A 1 455 ? 13.298 -4.561 -40.282 1.00 92.38 455 GLU A N 1
ATOM 3628 C CA . GLU A 1 455 ? 14.594 -5.110 -40.723 1.00 92.38 455 GLU A CA 1
ATOM 3629 C C . GLU A 1 455 ? 15.553 -5.339 -39.546 1.00 92.38 455 GLU A C 1
ATOM 3631 O O . GLU A 1 455 ? 16.492 -6.131 -39.636 1.00 92.38 455 GLU A O 1
ATOM 3636 N N . PHE A 1 456 ? 15.321 -4.625 -38.443 1.00 94.06 456 PHE A N 1
ATOM 3637 C CA . PHE A 1 456 ? 16.163 -4.633 -37.253 1.00 94.06 456 PHE A CA 1
ATOM 3638 C C . PHE A 1 456 ? 15.317 -4.928 -36.021 1.00 94.06 456 PHE A C 1
ATOM 3640 O O . PHE A 1 456 ? 14.303 -4.263 -35.783 1.00 94.06 456 PHE A O 1
ATOM 3647 N N . LEU A 1 457 ? 15.751 -5.888 -35.211 1.00 94.25 457 LEU A N 1
ATOM 3648 C CA . LEU A 1 457 ? 15.080 -6.265 -33.977 1.00 94.25 457 LEU A CA 1
ATOM 3649 C C . LEU A 1 457 ? 16.044 -6.139 -32.790 1.00 94.25 457 LEU A C 1
ATOM 3651 O O . LEU A 1 457 ? 16.963 -6.938 -32.621 1.00 94.25 457 LEU A O 1
ATOM 3655 N N . ILE A 1 458 ? 15.813 -5.116 -31.965 1.00 96.44 458 ILE A N 1
ATOM 3656 C CA . ILE A 1 458 ? 16.637 -4.793 -30.792 1.00 96.44 458 ILE A CA 1
ATOM 3657 C C . ILE A 1 458 ? 15.891 -5.256 -29.546 1.00 96.44 458 ILE A C 1
ATOM 3659 O O . ILE A 1 458 ? 14.805 -4.756 -29.248 1.00 96.44 458 ILE A O 1
ATOM 3663 N N . ILE A 1 459 ? 16.456 -6.209 -28.814 1.00 96.81 459 ILE A N 1
ATOM 3664 C CA . ILE A 1 459 ? 15.764 -6.912 -27.736 1.00 96.81 459 ILE A CA 1
ATOM 3665 C C . ILE A 1 459 ? 16.446 -6.630 -26.398 1.00 96.81 459 ILE A C 1
ATOM 3667 O O . ILE A 1 459 ? 17.593 -7.012 -26.194 1.00 96.81 459 ILE A O 1
ATOM 3671 N N . TYR A 1 460 ? 15.712 -6.029 -25.463 1.00 97.31 460 TYR A N 1
ATOM 3672 C CA . TYR A 1 460 ? 16.114 -5.865 -24.069 1.00 97.31 460 TYR A CA 1
ATOM 3673 C C . TYR A 1 460 ? 15.498 -6.971 -23.202 1.00 97.31 460 TYR A C 1
ATOM 3675 O O . TYR A 1 460 ? 14.285 -7.009 -22.980 1.00 97.31 460 TYR A O 1
ATOM 3683 N N . ARG A 1 461 ? 16.340 -7.869 -22.691 1.00 95.50 461 ARG A N 1
ATOM 3684 C CA . ARG A 1 461 ? 15.957 -8.980 -21.810 1.00 95.50 461 ARG A CA 1
ATOM 3685 C C . ARG A 1 461 ? 16.221 -8.614 -20.349 1.00 95.50 461 ARG A C 1
ATOM 3687 O O . ARG A 1 461 ? 17.374 -8.485 -19.947 1.00 95.50 461 ARG A O 1
ATOM 3694 N N . ASN A 1 462 ? 15.172 -8.445 -19.546 1.00 91.38 462 ASN A N 1
ATOM 3695 C CA . ASN A 1 462 ? 15.296 -8.173 -18.106 1.00 91.38 462 ASN A CA 1
ATOM 3696 C C . ASN A 1 462 ? 15.419 -9.474 -17.298 1.00 91.38 462 ASN A C 1
ATOM 3698 O O . ASN A 1 462 ? 14.942 -10.499 -17.755 1.00 91.38 462 ASN A O 1
ATOM 3702 N N . GLY A 1 463 ? 15.995 -9.448 -16.094 1.00 78.94 463 GLY A N 1
ATOM 3703 C CA . GLY A 1 463 ? 15.775 -10.521 -15.107 1.00 78.94 463 GLY A CA 1
ATOM 3704 C C . GLY A 1 463 ? 16.563 -11.825 -15.296 1.00 78.94 463 GLY A C 1
ATOM 3705 O O . GLY A 1 463 ? 16.175 -12.839 -14.722 1.00 78.94 463 GLY A O 1
ATOM 3706 N N . VAL A 1 464 ? 17.662 -11.816 -16.056 1.00 87.00 464 VAL A N 1
ATOM 3707 C CA . VAL A 1 464 ? 18.576 -12.971 -16.180 1.00 87.00 464 VAL A CA 1
ATOM 3708 C C . VAL A 1 464 ? 19.908 -12.699 -15.488 1.00 87.00 464 VAL A C 1
ATOM 3710 O O . VAL A 1 464 ? 20.422 -11.582 -15.541 1.00 87.00 464 VAL A O 1
ATOM 3713 N N . SER A 1 465 ? 20.462 -13.713 -14.825 1.00 85.44 465 SER A N 1
ATOM 3714 C CA . SER A 1 465 ? 21.827 -13.678 -14.288 1.00 85.44 465 SER A CA 1
ATOM 3715 C C . SER A 1 465 ? 22.840 -14.195 -15.313 1.00 85.44 465 SER A C 1
ATOM 3717 O O . SER A 1 465 ? 22.464 -14.837 -16.294 1.00 85.44 465 SER A O 1
ATOM 3719 N N . GLU A 1 466 ? 24.133 -13.956 -15.072 1.00 86.62 466 GLU A N 1
ATOM 3720 C CA . GLU A 1 466 ? 25.214 -14.407 -15.963 1.00 86.62 466 GLU A CA 1
ATOM 3721 C C . GLU A 1 466 ? 25.157 -15.919 -16.243 1.00 86.62 466 GLU A C 1
ATOM 3723 O O . GLU A 1 466 ? 25.257 -16.346 -17.391 1.00 86.62 466 GLU A O 1
ATOM 3728 N N . GLY A 1 467 ? 24.869 -16.733 -15.221 1.00 87.50 467 GLY A N 1
ATOM 3729 C CA . GLY A 1 467 ? 24.732 -18.188 -15.367 1.00 87.50 467 GLY A CA 1
ATOM 3730 C C . GLY A 1 467 ? 23.592 -18.638 -16.293 1.00 87.50 467 GLY A C 1
ATOM 3731 O O . GLY A 1 467 ? 23.538 -19.803 -16.674 1.00 87.50 467 GLY A O 1
ATOM 3732 N N . GLN A 1 468 ? 22.685 -17.734 -16.675 1.00 88.81 468 GLN A N 1
ATOM 3733 C CA . GLN A 1 468 ? 21.568 -18.004 -17.581 1.00 88.81 468 GLN A CA 1
ATOM 3734 C C . GLN A 1 468 ? 21.804 -17.466 -19.000 1.00 88.81 468 GLN A C 1
ATOM 3736 O O . GLN A 1 468 ? 20.978 -17.707 -19.879 1.00 88.81 468 GLN A O 1
ATOM 3741 N N . PHE A 1 469 ? 22.918 -16.775 -19.275 1.00 93.44 469 PHE A N 1
ATOM 3742 C CA . PHE A 1 469 ? 23.192 -16.204 -20.602 1.00 93.44 469 PHE A CA 1
ATOM 3743 C C . PHE A 1 469 ? 23.217 -17.271 -21.696 1.00 93.44 469 PHE A C 1
ATOM 3745 O O . PHE A 1 469 ? 22.626 -17.087 -22.762 1.00 93.44 469 PHE A O 1
ATOM 3752 N N . THR A 1 470 ? 23.820 -18.427 -21.411 1.00 93.19 470 THR A N 1
ATOM 3753 C CA . THR A 1 470 ? 23.819 -19.565 -22.334 1.00 93.19 470 THR A CA 1
ATOM 3754 C C . THR A 1 470 ? 22.400 -20.015 -22.661 1.00 93.19 470 THR A C 1
ATOM 3756 O O . THR A 1 470 ? 22.110 -20.251 -23.825 1.00 93.19 470 THR A O 1
ATOM 3759 N N . GLN A 1 471 ? 21.494 -20.071 -21.679 1.00 91.69 471 GLN A N 1
ATOM 3760 C CA . GLN A 1 471 ? 20.098 -20.457 -21.908 1.00 91.69 471 GLN A CA 1
ATOM 3761 C C . GLN A 1 471 ? 19.378 -19.471 -22.840 1.00 91.69 471 GLN A C 1
ATOM 3763 O O . GLN A 1 471 ? 18.621 -19.900 -23.713 1.00 91.69 471 GLN A O 1
ATOM 3768 N N . VAL A 1 472 ? 19.633 -18.165 -22.709 1.00 94.00 472 VAL A N 1
ATOM 3769 C CA . VAL A 1 472 ? 19.071 -17.157 -23.626 1.00 94.00 472 VAL A CA 1
ATOM 3770 C C . VAL A 1 472 ? 19.519 -17.440 -25.066 1.00 94.00 472 VAL A C 1
ATOM 3772 O O . VAL A 1 472 ? 18.701 -17.447 -25.984 1.00 94.00 472 VAL A O 1
ATOM 3775 N N . LEU A 1 473 ? 20.802 -17.744 -25.272 1.00 94.75 473 LEU A N 1
ATOM 3776 C CA . LEU A 1 473 ? 21.363 -17.997 -26.603 1.00 94.75 473 LEU A CA 1
ATOM 3777 C C . LEU A 1 473 ? 20.985 -19.363 -27.192 1.00 94.75 473 LEU A C 1
ATOM 3779 O O . LEU A 1 473 ? 20.782 -19.464 -28.398 1.00 94.75 473 LEU A O 1
ATOM 3783 N N . THR A 1 474 ? 20.888 -20.413 -26.377 1.00 95.19 474 THR A N 1
ATOM 3784 C CA . THR A 1 474 ? 20.632 -21.783 -26.857 1.00 95.19 474 THR A CA 1
ATOM 3785 C C . THR A 1 474 ? 19.155 -22.152 -26.876 1.00 95.19 474 THR A C 1
ATOM 3787 O O . THR A 1 474 ? 18.772 -23.064 -27.602 1.00 95.19 474 THR A O 1
ATOM 3790 N N . THR A 1 475 ? 18.316 -21.459 -26.101 1.00 92.88 475 THR A N 1
ATOM 3791 C CA . THR A 1 475 ? 16.883 -21.763 -25.977 1.00 92.88 475 THR A CA 1
ATOM 3792 C C . THR A 1 475 ? 16.016 -20.626 -26.508 1.00 92.88 475 THR A C 1
ATOM 3794 O O . THR A 1 475 ? 15.189 -20.849 -27.389 1.00 92.88 475 THR A O 1
ATOM 3797 N N . GLU A 1 476 ? 16.198 -19.397 -26.014 1.00 94.25 476 GLU A N 1
ATOM 3798 C CA . GLU A 1 476 ? 15.310 -18.271 -26.349 1.00 94.25 476 GLU A CA 1
ATOM 3799 C C . GLU A 1 476 ? 15.566 -17.743 -27.778 1.00 94.25 476 GLU A C 1
ATOM 3801 O O . GLU A 1 476 ? 14.622 -17.589 -28.558 1.00 94.25 476 GLU A O 1
ATOM 3806 N N . LEU A 1 477 ? 16.828 -17.551 -28.179 1.00 94.44 477 LEU A N 1
ATOM 3807 C CA . LEU A 1 477 ? 17.201 -17.069 -29.517 1.00 94.44 477 LEU A CA 1
ATOM 3808 C C . LEU A 1 477 ? 16.713 -17.985 -30.665 1.00 94.44 477 LEU A C 1
ATOM 3810 O O . LEU A 1 477 ? 16.122 -17.457 -31.612 1.00 94.44 477 LEU A O 1
ATOM 3814 N N . PRO A 1 478 ? 16.870 -19.325 -30.624 1.00 95.81 478 PRO A N 1
ATOM 3815 C CA . PRO A 1 478 ? 16.328 -20.196 -31.668 1.00 95.81 478 PRO A CA 1
ATOM 3816 C C . PRO A 1 478 ? 14.806 -20.108 -31.800 1.00 95.81 478 PRO A C 1
ATOM 3818 O O . PRO A 1 478 ? 14.287 -20.158 -32.913 1.00 95.81 478 PRO A O 1
ATOM 3821 N N . MET A 1 479 ? 14.077 -19.916 -30.693 1.00 92.44 479 MET A N 1
ATOM 3822 C CA . MET A 1 479 ? 12.626 -19.703 -30.743 1.00 92.44 479 MET A CA 1
ATOM 3823 C C . MET A 1 479 ? 12.263 -18.374 -31.413 1.00 92.44 479 MET A C 1
ATOM 3825 O O . MET A 1 479 ? 11.304 -18.324 -32.183 1.00 92.44 479 MET A O 1
ATOM 3829 N N . ILE A 1 480 ? 13.041 -17.314 -31.169 1.00 91.62 480 ILE A N 1
ATOM 3830 C CA . ILE A 1 480 ? 12.873 -16.019 -31.845 1.00 91.62 480 ILE A CA 1
ATOM 3831 C C . ILE A 1 480 ? 13.123 -16.168 -33.350 1.00 91.62 480 ILE A C 1
ATOM 3833 O O . ILE A 1 480 ? 12.313 -15.695 -34.148 1.00 91.62 480 ILE A O 1
ATOM 3837 N N . ARG A 1 481 ? 14.189 -16.873 -33.755 1.00 92.81 481 ARG A N 1
ATOM 3838 C CA . ARG A 1 481 ? 14.460 -17.141 -35.177 1.00 92.81 481 ARG A CA 1
ATOM 3839 C C . ARG A 1 481 ? 13.358 -17.974 -35.821 1.00 92.81 481 ARG A C 1
ATOM 3841 O O . ARG A 1 481 ? 12.846 -17.569 -36.853 1.00 92.81 481 ARG A O 1
ATOM 3848 N N . LYS A 1 482 ? 12.886 -19.029 -35.154 1.00 91.88 482 LYS A N 1
ATOM 3849 C CA . LYS A 1 482 ? 11.757 -19.843 -35.629 1.00 91.88 482 LYS A CA 1
ATOM 3850 C C . LYS A 1 482 ? 10.477 -19.025 -35.824 1.00 91.88 482 LYS A C 1
ATOM 3852 O O . LYS A 1 482 ? 9.720 -19.270 -36.757 1.00 91.88 482 LYS A O 1
ATOM 3857 N N . ALA A 1 483 ? 10.218 -18.047 -34.956 1.00 89.06 483 ALA A N 1
ATOM 3858 C CA . ALA A 1 483 ? 9.100 -17.125 -35.138 1.00 89.06 483 ALA A CA 1
ATOM 3859 C C . ALA A 1 483 ? 9.308 -16.189 -36.343 1.00 89.06 483 ALA A C 1
ATOM 3861 O O . ALA A 1 483 ? 8.336 -15.818 -36.999 1.00 89.06 483 ALA A O 1
ATOM 3862 N N . CYS A 1 484 ? 10.556 -15.828 -36.658 1.00 90.31 484 CYS A N 1
ATOM 3863 C CA . CYS A 1 484 ? 10.880 -15.092 -37.879 1.00 90.31 484 CYS A CA 1
ATOM 3864 C C . CYS A 1 484 ? 10.671 -15.961 -39.127 1.00 90.31 484 CYS A C 1
ATOM 3866 O O . CYS A 1 484 ? 10.063 -15.472 -40.072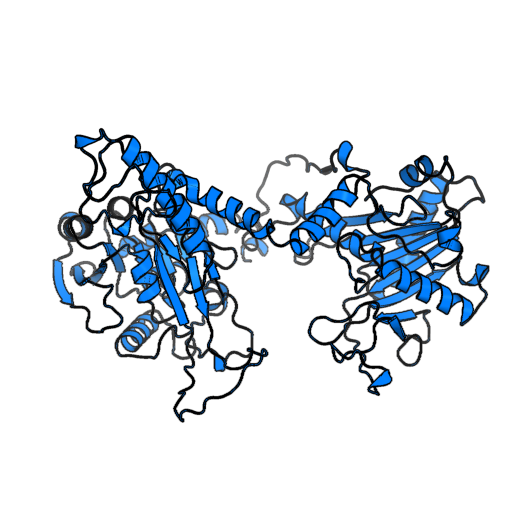 1.00 90.31 484 CYS A O 1
ATOM 3868 N N . ASP A 1 485 ? 11.044 -17.245 -39.101 1.00 90.38 485 ASP A N 1
ATOM 3869 C CA . ASP A 1 485 ? 10.832 -18.184 -40.220 1.00 90.38 485 ASP A CA 1
ATOM 3870 C C . ASP A 1 485 ? 9.350 -18.286 -40.629 1.00 90.38 485 ASP A C 1
ATOM 3872 O O . ASP A 1 485 ? 9.022 -18.511 -41.789 1.00 90.38 485 ASP A O 1
ATOM 3876 N N . GLN A 1 486 ? 8.434 -18.120 -39.667 1.00 88.50 486 GLN A N 1
ATOM 3877 C CA . GLN A 1 486 ? 6.986 -18.164 -39.900 1.00 88.50 486 GLN A CA 1
ATOM 3878 C C . GLN A 1 486 ? 6.416 -16.875 -40.505 1.00 88.50 486 GLN A C 1
ATOM 3880 O O . GLN A 1 486 ? 5.308 -16.892 -41.040 1.00 88.50 486 GLN A O 1
ATOM 3885 N N . LEU A 1 487 ? 7.114 -15.746 -40.360 1.00 85.75 487 LEU A N 1
ATOM 3886 C CA . LEU A 1 487 ? 6.592 -14.415 -40.686 1.00 85.75 487 LEU A CA 1
ATOM 3887 C C . LEU A 1 487 ? 7.311 -13.755 -41.864 1.00 85.75 487 LEU A C 1
ATOM 3889 O O . LEU A 1 487 ? 6.677 -13.015 -42.615 1.00 85.75 487 LEU A O 1
ATOM 3893 N N . TYR A 1 488 ? 8.613 -13.987 -42.002 1.00 88.94 488 TYR A N 1
ATOM 3894 C CA . TYR A 1 488 ? 9.456 -13.396 -43.034 1.00 88.94 488 TYR A CA 1
ATOM 3895 C C . TYR A 1 488 ? 9.630 -14.365 -44.198 1.00 88.94 488 TYR A C 1
ATOM 3897 O O . TYR A 1 488 ? 9.647 -15.582 -44.022 1.00 88.94 488 TYR A O 1
ATOM 3905 N N . ALA A 1 489 ? 9.797 -13.820 -45.402 1.00 88.19 489 ALA A N 1
ATOM 3906 C CA . ALA A 1 489 ? 10.189 -14.634 -46.541 1.00 88.19 489 ALA A CA 1
ATOM 3907 C C . ALA A 1 489 ? 11.625 -15.172 -46.351 1.00 88.19 489 ALA A C 1
ATOM 3909 O O . ALA A 1 489 ? 12.439 -14.540 -45.660 1.00 88.19 489 ALA A O 1
ATOM 3910 N N . PRO A 1 490 ? 11.978 -16.302 -46.994 1.00 85.50 490 PRO A N 1
ATOM 3911 C CA . PRO A 1 490 ? 13.336 -16.833 -46.947 1.00 85.50 490 PRO A CA 1
ATOM 3912 C C . PRO A 1 490 ? 14.378 -15.763 -47.303 1.00 85.50 490 PRO A C 1
ATOM 3914 O O . PRO A 1 490 ? 14.202 -15.017 -48.266 1.00 85.50 490 PRO A O 1
ATOM 3917 N N . LYS A 1 491 ? 15.474 -15.701 -46.533 1.00 82.12 491 LYS A N 1
ATOM 3918 C CA . LYS A 1 491 ? 16.569 -14.709 -46.659 1.00 82.12 491 LYS A CA 1
ATOM 3919 C C . LYS A 1 491 ? 16.196 -13.250 -46.347 1.00 82.12 491 LYS A C 1
ATOM 3921 O O . LYS A 1 491 ? 17.039 -12.377 -46.516 1.00 82.12 491 LYS A O 1
ATOM 3926 N N . GLN A 1 492 ? 14.988 -12.975 -45.854 1.00 87.44 492 GLN A N 1
ATOM 3927 C CA . GLN A 1 492 ? 14.568 -11.637 -45.409 1.00 87.44 492 GLN A CA 1
ATOM 3928 C C . GLN A 1 492 ? 14.474 -11.526 -43.883 1.00 87.44 492 GLN A C 1
ATOM 3930 O O . GLN A 1 492 ? 13.719 -10.710 -43.366 1.00 87.44 492 GLN A O 1
ATOM 3935 N N . HIS A 1 493 ? 15.197 -12.373 -43.146 1.00 89.25 493 HIS A N 1
ATOM 3936 C CA . HIS A 1 493 ? 15.140 -12.354 -41.687 1.00 89.25 493 HIS A CA 1
ATOM 3937 C C . HIS A 1 493 ? 15.675 -11.026 -41.139 1.00 89.25 493 HIS A C 1
ATOM 3939 O O . HIS A 1 493 ? 16.638 -10.483 -41.689 1.00 89.25 493 HIS A O 1
ATOM 3945 N N . PRO A 1 494 ? 15.087 -10.512 -40.045 1.00 93.00 494 PRO A N 1
ATOM 3946 C CA . PRO A 1 494 ? 15.600 -9.318 -39.405 1.00 93.00 494 PRO A CA 1
ATOM 3947 C C . PRO A 1 494 ? 16.956 -9.612 -38.768 1.00 93.00 494 PRO A C 1
ATOM 3949 O O . PRO A 1 494 ? 17.188 -10.706 -38.247 1.00 93.00 494 PRO A O 1
ATOM 3952 N N . ARG A 1 495 ? 17.822 -8.601 -38.750 1.00 95.06 495 ARG A N 1
ATOM 3953 C CA . ARG A 1 495 ? 19.052 -8.626 -37.954 1.00 95.06 495 ARG A CA 1
ATOM 3954 C C . ARG A 1 495 ? 18.717 -8.405 -36.485 1.00 95.06 495 ARG A C 1
ATOM 3956 O O . ARG A 1 495 ? 17.860 -7.573 -36.170 1.00 95.06 495 ARG A O 1
ATOM 3963 N N . LEU A 1 496 ? 19.374 -9.150 -35.601 1.00 95.69 496 LEU A N 1
ATOM 3964 C CA . LEU A 1 496 ? 19.059 -9.210 -34.175 1.00 95.69 496 LEU A CA 1
ATOM 3965 C C . LEU A 1 496 ? 20.188 -8.650 -33.306 1.00 95.69 496 LEU A C 1
ATOM 3967 O O . LEU A 1 496 ? 21.350 -9.002 -33.490 1.00 95.69 496 LEU A O 1
ATOM 3971 N N . SER A 1 497 ? 19.827 -7.889 -32.273 1.00 97.31 497 SER A N 1
ATOM 3972 C CA . SER A 1 497 ? 20.720 -7.634 -31.135 1.00 97.31 497 SER A CA 1
ATOM 3973 C C . SER A 1 497 ? 19.993 -7.935 -29.829 1.00 97.31 497 SER A C 1
ATOM 3975 O O . SER A 1 497 ? 18.893 -7.427 -29.598 1.00 97.31 497 SER A O 1
ATOM 3977 N N . ILE A 1 498 ? 20.594 -8.764 -28.973 1.00 97.62 498 ILE A N 1
ATOM 3978 C CA . ILE A 1 498 ? 20.048 -9.150 -27.666 1.00 97.62 498 ILE A CA 1
ATOM 3979 C C . ILE A 1 498 ? 20.908 -8.528 -26.572 1.00 97.62 498 ILE A C 1
ATOM 3981 O O . ILE A 1 498 ? 22.078 -8.879 -26.409 1.00 97.62 498 ILE A O 1
ATOM 3985 N N . ILE A 1 499 ? 20.294 -7.635 -25.799 1.00 97.88 499 ILE A N 1
ATOM 3986 C CA . ILE A 1 499 ? 20.903 -6.911 -24.691 1.00 97.88 499 ILE A CA 1
ATOM 3987 C C . ILE A 1 499 ? 20.210 -7.326 -23.397 1.00 97.88 499 ILE A C 1
ATOM 3989 O O . ILE A 1 499 ? 19.022 -7.078 -23.185 1.00 97.88 499 ILE A O 1
ATOM 3993 N N . VAL A 1 500 ? 20.954 -7.943 -22.493 1.00 96.75 500 VAL A N 1
ATOM 3994 C CA . VAL A 1 500 ? 20.485 -8.219 -21.138 1.00 96.75 500 VAL A CA 1
ATOM 3995 C C . VAL A 1 500 ? 20.550 -6.942 -20.312 1.00 96.75 500 VAL A C 1
ATOM 3997 O O . VAL A 1 500 ? 21.536 -6.219 -20.375 1.00 96.75 500 VAL A O 1
ATOM 4000 N N . SER A 1 501 ? 19.503 -6.662 -19.538 1.00 95.12 501 SER A N 1
ATOM 4001 C CA . SER A 1 501 ? 19.419 -5.509 -18.638 1.00 95.12 501 SER A CA 1
ATOM 4002 C C . SER A 1 501 ? 19.307 -5.974 -17.189 1.00 95.12 501 SER A C 1
ATOM 4004 O O . SER A 1 501 ? 18.345 -6.647 -16.820 1.00 95.12 501 SER A O 1
ATOM 4006 N N . ILE A 1 502 ? 20.260 -5.582 -16.343 1.00 91.38 502 ILE A N 1
ATOM 4007 C CA . ILE A 1 502 ? 20.296 -5.944 -14.924 1.00 91.38 502 ILE A CA 1
ATOM 4008 C C . ILE A 1 502 ? 20.369 -4.671 -14.090 1.00 91.38 502 ILE A C 1
ATOM 4010 O O . ILE A 1 502 ? 21.365 -3.957 -14.077 1.00 91.38 502 ILE A O 1
ATOM 4014 N N . LYS A 1 503 ? 19.319 -4.401 -13.312 1.00 85.12 503 LYS A N 1
ATOM 4015 C CA . LYS A 1 503 ? 19.324 -3.301 -12.330 1.00 85.12 503 LYS A CA 1
ATOM 4016 C C . LYS A 1 503 ? 19.701 -3.761 -10.921 1.00 85.12 503 LYS A C 1
ATOM 4018 O O . LYS A 1 503 ? 20.176 -2.972 -10.109 1.00 85.12 503 LYS A O 1
ATOM 4023 N N . ARG A 1 504 ? 19.456 -5.025 -10.567 1.00 85.06 504 ARG A N 1
ATOM 4024 C CA . ARG A 1 504 ? 19.633 -5.528 -9.194 1.00 85.06 504 ARG A CA 1
ATOM 4025 C C . ARG A 1 504 ? 21.021 -6.165 -8.990 1.00 85.06 504 ARG A C 1
ATOM 4027 O O . ARG A 1 504 ? 21.109 -7.364 -8.798 1.00 85.06 504 ARG A O 1
ATOM 4034 N N . HIS A 1 505 ? 22.088 -5.357 -8.960 1.00 88.56 505 HIS A N 1
ATOM 4035 C CA . HIS A 1 505 ? 23.476 -5.796 -8.673 1.00 88.56 505 HIS A CA 1
ATOM 4036 C C . HIS A 1 505 ? 24.195 -4.923 -7.612 1.00 88.56 505 HIS A C 1
ATOM 4038 O O . HIS A 1 505 ? 23.691 -3.871 -7.202 1.00 88.56 505 HIS A O 1
ATOM 4044 N N . GLN A 1 506 ? 25.344 -5.351 -7.091 1.00 88.69 506 GLN A N 1
ATOM 4045 C CA . GLN A 1 506 ? 25.997 -4.692 -5.943 1.00 88.69 506 GLN A CA 1
ATOM 4046 C C . GLN A 1 506 ? 26.870 -3.477 -6.313 1.00 88.69 506 GLN A C 1
ATOM 4048 O O . GLN A 1 506 ? 27.074 -2.612 -5.470 1.00 88.69 506 GLN A O 1
ATOM 4053 N N . THR A 1 507 ? 27.284 -3.338 -7.574 1.00 91.31 507 THR A N 1
ATOM 4054 C CA . THR A 1 507 ? 28.127 -2.230 -8.071 1.00 91.31 507 THR A CA 1
ATOM 4055 C C . THR A 1 507 ? 27.522 -0.844 -7.825 1.00 91.31 507 THR A C 1
ATOM 4057 O O . THR A 1 507 ? 26.339 -0.610 -8.101 1.00 91.31 507 THR A O 1
ATOM 4060 N N . ARG A 1 508 ? 28.330 0.090 -7.316 1.00 93.56 508 ARG A N 1
ATOM 4061 C CA . ARG A 1 508 ? 28.001 1.512 -7.122 1.00 93.56 508 ARG A CA 1
ATOM 4062 C C . ARG A 1 508 ? 29.167 2.364 -7.609 1.00 93.56 508 ARG A C 1
ATOM 4064 O O . ARG A 1 508 ? 30.312 1.951 -7.473 1.00 93.56 508 ARG A O 1
ATOM 4071 N N . PHE A 1 509 ? 28.860 3.550 -8.124 1.00 93.44 509 PHE A N 1
ATOM 4072 C CA . PHE A 1 509 ? 29.856 4.513 -8.586 1.00 93.44 509 PHE A CA 1
ATOM 4073 C C . PHE A 1 509 ? 29.726 5.818 -7.813 1.00 93.44 509 PHE A C 1
ATOM 4075 O O . PHE A 1 509 ? 28.614 6.275 -7.536 1.00 93.44 509 PHE A O 1
ATOM 4082 N N . TYR A 1 510 ? 30.871 6.413 -7.493 1.00 93.38 510 TYR A N 1
ATOM 4083 C CA . TYR A 1 510 ? 30.969 7.645 -6.723 1.00 93.38 510 TYR A CA 1
ATOM 4084 C C . TYR A 1 510 ? 31.735 8.694 -7.533 1.00 93.38 510 TYR A C 1
ATOM 4086 O O . TYR A 1 510 ? 32.705 8.347 -8.211 1.00 93.38 510 TYR A O 1
ATOM 4094 N N . PRO A 1 511 ? 31.312 9.967 -7.501 1.00 92.50 511 PRO A N 1
ATOM 4095 C CA . PRO A 1 511 ? 32.017 11.024 -8.208 1.00 92.50 511 PRO A CA 1
ATOM 4096 C C . PRO A 1 511 ? 33.383 11.274 -7.556 1.00 92.50 511 PRO A C 1
ATOM 4098 O O . PRO A 1 511 ? 33.479 11.446 -6.345 1.00 92.50 511 PRO A O 1
ATOM 4101 N N . THR A 1 512 ? 34.437 11.332 -8.367 1.00 90.25 512 THR A N 1
ATOM 4102 C CA . THR A 1 512 ? 35.808 11.639 -7.915 1.00 90.25 512 THR A CA 1
ATOM 4103 C C . THR A 1 512 ? 36.076 13.139 -7.791 1.00 90.25 512 THR A C 1
ATOM 4105 O O . THR A 1 512 ? 37.045 13.550 -7.161 1.00 90.25 512 THR A O 1
ATOM 4108 N N . SER A 1 513 ? 35.222 13.973 -8.386 1.00 90.81 513 SER A N 1
ATOM 4109 C CA . SER A 1 513 ? 35.329 15.430 -8.359 1.00 90.81 513 SER A CA 1
ATOM 4110 C C . SER A 1 513 ? 33.946 16.079 -8.349 1.00 90.81 513 SER A C 1
ATOM 4112 O O . SER A 1 513 ? 32.959 15.487 -8.797 1.00 90.81 513 SER A O 1
ATOM 4114 N N . GLY A 1 514 ? 33.874 17.336 -7.898 1.00 87.69 514 GLY A N 1
ATOM 4115 C CA . GLY A 1 514 ? 32.632 18.118 -7.923 1.00 87.69 514 GLY A CA 1
ATOM 4116 C C . GLY A 1 514 ? 32.067 18.332 -9.333 1.00 87.69 514 GLY A C 1
ATOM 4117 O O . GLY A 1 514 ? 30.860 18.499 -9.492 1.00 87.69 514 GLY A O 1
ATOM 4118 N N . VAL A 1 515 ? 32.913 18.257 -10.368 1.00 88.88 515 VAL A N 1
ATOM 4119 C CA . VAL A 1 515 ? 32.498 18.355 -11.775 1.00 88.88 515 VAL A CA 1
ATOM 4120 C C . VAL A 1 515 ? 31.721 17.117 -12.212 1.00 88.88 515 VAL A C 1
ATOM 4122 O O . VAL A 1 515 ? 30.787 17.246 -12.994 1.00 88.88 515 VAL A O 1
ATOM 4125 N N . ASN A 1 516 ? 32.037 15.933 -11.691 1.00 88.06 516 ASN A N 1
ATOM 4126 C CA . ASN A 1 516 ? 31.358 14.678 -12.043 1.00 88.06 516 ASN A CA 1
ATOM 4127 C C . ASN A 1 516 ? 30.158 14.370 -11.136 1.00 88.06 516 ASN A C 1
ATOM 4129 O O . ASN A 1 516 ? 29.515 13.328 -11.279 1.00 88.06 516 ASN A O 1
ATOM 4133 N N . MET A 1 517 ? 29.845 15.287 -10.219 1.00 91.62 517 MET A N 1
ATOM 4134 C CA . MET A 1 517 ? 28.788 15.147 -9.233 1.00 91.62 517 MET A CA 1
ATOM 4135 C C . MET A 1 517 ? 27.538 15.932 -9.638 1.00 91.62 517 MET A C 1
ATOM 4137 O O . MET A 1 517 ? 27.596 17.104 -10.017 1.00 91.62 517 MET A O 1
ATOM 4141 N N . ASP A 1 518 ? 26.379 15.293 -9.521 1.00 88.12 518 ASP A N 1
ATOM 4142 C CA . ASP A 1 518 ? 25.094 15.978 -9.546 1.00 88.12 518 ASP A CA 1
ATOM 4143 C C . ASP A 1 518 ? 24.923 16.786 -8.252 1.00 88.12 518 ASP A C 1
ATOM 4145 O O . ASP A 1 518 ? 24.959 16.246 -7.146 1.00 88.12 518 ASP A O 1
ATOM 4149 N N . GLN A 1 519 ? 24.725 18.097 -8.393 1.00 84.38 519 GLN A N 1
ATOM 4150 C CA . GLN A 1 519 ? 24.728 19.039 -7.268 1.00 84.38 519 GLN A CA 1
ATOM 4151 C C . GLN A 1 519 ? 23.617 18.765 -6.245 1.00 84.38 519 GLN A C 1
ATOM 4153 O O . GLN A 1 519 ? 23.776 19.041 -5.057 1.00 84.38 519 GLN A O 1
ATOM 4158 N N . LYS A 1 520 ? 22.487 18.206 -6.691 1.00 82.06 520 LYS A N 1
ATOM 4159 C CA . LYS A 1 520 ? 21.321 17.971 -5.837 1.00 82.06 520 LYS A CA 1
ATOM 4160 C C . LYS A 1 520 ? 21.415 16.642 -5.097 1.00 82.06 520 LYS A C 1
ATOM 4162 O O . LYS A 1 520 ? 21.156 16.580 -3.900 1.00 82.06 520 LYS A O 1
ATOM 4167 N N . SER A 1 521 ? 21.746 15.578 -5.816 1.00 85.06 521 SER A N 1
ATOM 4168 C CA . SER A 1 521 ? 21.754 14.211 -5.291 1.00 85.06 521 SER A CA 1
ATOM 4169 C C . SER A 1 521 ? 23.096 13.784 -4.707 1.00 85.06 521 SER A C 1
ATOM 4171 O O . SER A 1 521 ? 23.146 12.746 -4.051 1.00 85.06 521 SER A O 1
ATOM 4173 N N . ARG A 1 522 ? 24.174 14.540 -4.961 1.00 89.81 522 ARG A N 1
ATOM 4174 C CA . ARG A 1 522 ? 25.565 14.189 -4.617 1.00 89.81 522 ARG A CA 1
ATOM 4175 C C . ARG A 1 522 ? 26.021 12.835 -5.185 1.00 89.81 522 ARG A C 1
ATOM 4177 O O . ARG A 1 522 ? 26.971 12.236 -4.696 1.00 89.81 522 ARG A O 1
ATOM 4184 N N . ASN A 1 523 ? 25.331 12.344 -6.214 1.00 93.25 523 ASN A N 1
ATOM 4185 C CA . ASN A 1 523 ? 25.678 11.130 -6.946 1.00 93.25 523 ASN A CA 1
ATOM 4186 C C . ASN A 1 523 ? 26.473 11.466 -8.213 1.00 93.25 523 ASN A C 1
ATOM 4188 O O . ASN A 1 523 ? 26.636 12.637 -8.556 1.00 93.25 523 ASN A O 1
ATOM 4192 N N . ILE A 1 524 ? 26.937 10.437 -8.929 1.00 93.38 524 ILE A N 1
ATOM 4193 C CA . ILE A 1 524 ? 27.443 10.607 -10.296 1.00 93.38 524 ILE A CA 1
ATOM 4194 C C . ILE A 1 524 ? 26.395 11.290 -11.186 1.00 93.38 524 ILE A C 1
ATOM 4196 O O . ILE A 1 524 ? 25.185 11.116 -10.995 1.00 93.38 524 ILE A O 1
ATOM 4200 N N . LYS A 1 525 ? 26.857 12.095 -12.145 1.00 92.94 525 LYS A N 1
ATOM 4201 C CA . LYS A 1 525 ? 25.979 12.783 -13.097 1.00 92.94 525 LYS A CA 1
ATOM 4202 C C . LYS A 1 525 ? 25.089 11.789 -13.857 1.00 92.94 525 LYS A C 1
ATOM 4204 O O . LYS A 1 525 ? 25.499 10.694 -14.232 1.00 92.94 525 LYS A O 1
ATOM 4209 N N . LYS A 1 526 ? 23.843 12.192 -14.119 1.00 92.25 526 LYS A N 1
ATOM 4210 C CA . LYS A 1 526 ? 22.973 11.442 -15.035 1.00 92.25 526 LYS A CA 1
ATOM 4211 C C . LYS A 1 526 ? 23.618 11.400 -16.428 1.00 92.25 526 LYS A C 1
ATOM 4213 O O . LYS A 1 526 ? 24.184 12.397 -16.867 1.00 92.25 526 LYS A O 1
ATOM 4218 N N . GLY A 1 527 ? 23.508 10.267 -17.108 1.00 92.88 527 GLY A N 1
ATOM 4219 C CA . GLY A 1 527 ? 24.158 10.004 -18.391 1.00 92.88 527 GLY A CA 1
ATOM 4220 C C . GLY A 1 527 ? 25.569 9.428 -18.286 1.00 92.88 527 GLY A C 1
ATOM 4221 O O . GLY A 1 527 ? 26.137 9.104 -19.318 1.00 92.88 527 GLY A O 1
ATOM 4222 N N . THR A 1 528 ? 26.133 9.248 -17.085 1.00 94.88 528 THR A N 1
ATOM 4223 C CA . THR A 1 528 ? 27.431 8.574 -16.943 1.00 94.88 528 THR A CA 1
ATOM 4224 C C . THR A 1 528 ? 27.344 7.123 -17.420 1.00 94.88 528 THR A C 1
ATOM 4226 O O . THR A 1 528 ? 26.499 6.357 -16.934 1.00 94.88 528 THR A O 1
ATOM 4229 N N . VAL A 1 529 ? 28.250 6.780 -18.336 1.00 96.12 529 VAL A N 1
ATOM 4230 C CA . VAL A 1 529 ? 28.517 5.430 -18.832 1.00 96.12 529 VAL A CA 1
ATOM 4231 C C . VAL A 1 529 ? 29.861 4.948 -18.283 1.00 96.12 529 VAL A C 1
ATOM 4233 O O . VAL A 1 529 ? 30.782 5.748 -18.120 1.00 96.12 529 VAL A O 1
ATOM 4236 N N . ILE A 1 530 ? 29.938 3.665 -17.929 1.00 95.00 530 ILE A N 1
ATOM 4237 C CA . ILE A 1 530 ? 31.166 2.980 -17.523 1.00 95.00 530 ILE A CA 1
ATOM 4238 C C . ILE A 1 530 ? 31.244 1.662 -18.295 1.00 95.00 530 ILE A C 1
ATOM 4240 O O . ILE A 1 530 ? 30.525 0.715 -17.977 1.00 95.00 530 ILE A O 1
ATOM 4244 N N . ASP A 1 531 ? 32.118 1.614 -19.285 1.00 93.56 531 ASP A N 1
ATOM 4245 C CA . ASP A 1 531 ? 32.361 0.506 -20.217 1.00 93.56 531 ASP A CA 1
ATOM 4246 C C . ASP A 1 531 ? 33.797 -0.050 -20.115 1.00 93.56 531 ASP A C 1
ATOM 4248 O O . ASP A 1 531 ? 34.133 -1.058 -20.733 1.00 93.56 531 ASP A O 1
ATOM 4252 N N . CYS A 1 532 ? 34.645 0.559 -19.278 1.00 89.06 532 CYS A N 1
ATOM 4253 C CA . CYS A 1 532 ? 36.029 0.158 -19.039 1.00 89.06 532 CYS A CA 1
ATOM 4254 C C . CYS A 1 532 ? 36.350 -0.051 -17.545 1.00 89.06 532 CYS A C 1
ATOM 4256 O O . CYS A 1 532 ? 35.653 0.419 -16.639 1.00 89.06 532 CYS A O 1
ATOM 4258 N N . GLY A 1 533 ? 37.438 -0.782 -17.279 1.00 89.38 533 GLY A N 1
ATOM 4259 C CA . GLY A 1 533 ? 38.003 -1.018 -15.945 1.00 89.38 533 GLY A CA 1
ATOM 4260 C C . GLY A 1 533 ? 37.255 -2.059 -15.107 1.00 89.38 533 GLY A C 1
ATOM 4261 O O . GLY A 1 533 ? 37.855 -3.041 -14.681 1.00 89.38 533 GLY A O 1
ATOM 4262 N N . VAL A 1 534 ? 35.957 -1.851 -14.868 1.00 88.94 534 VAL A N 1
ATOM 4263 C CA . VAL A 1 534 ? 35.089 -2.768 -14.095 1.00 88.94 534 VAL A CA 1
ATOM 4264 C C . VAL A 1 534 ? 34.112 -3.566 -14.966 1.00 88.94 534 VAL A C 1
ATOM 4266 O O . VAL A 1 534 ? 33.327 -4.351 -14.432 1.00 88.94 534 VAL A O 1
ATOM 4269 N N . SER A 1 535 ? 34.134 -3.336 -16.281 1.00 85.81 535 SER A N 1
ATOM 4270 C CA . SER A 1 535 ? 33.446 -4.152 -17.283 1.00 85.81 535 SER A CA 1
ATOM 4271 C C . SER A 1 535 ? 34.121 -5.515 -17.431 1.00 85.81 535 SER A C 1
ATOM 4273 O O . SER A 1 535 ? 35.256 -5.735 -16.992 1.00 85.81 535 SER A O 1
ATOM 4275 N N . GLN A 1 536 ? 33.409 -6.473 -18.012 1.00 84.12 536 GLN A N 1
ATOM 4276 C CA . GLN A 1 536 ? 33.928 -7.818 -18.189 1.00 84.12 536 GLN A CA 1
ATOM 4277 C C . GLN A 1 536 ? 34.821 -7.904 -19.428 1.00 84.12 536 GLN A C 1
ATOM 4279 O O . GLN A 1 536 ? 34.397 -7.618 -20.537 1.00 84.12 536 GLN A O 1
ATOM 4284 N N . ALA A 1 537 ? 36.036 -8.440 -19.281 1.00 81.62 537 ALA A N 1
ATOM 4285 C CA . ALA A 1 537 ? 36.977 -8.564 -20.402 1.00 81.62 537 ALA A CA 1
ATOM 4286 C C . ALA A 1 537 ? 36.471 -9.436 -21.573 1.00 81.62 537 ALA A C 1
ATOM 4288 O O . ALA A 1 537 ? 36.971 -9.326 -22.689 1.00 81.62 537 ALA A O 1
ATOM 4289 N N . ARG A 1 538 ? 35.526 -10.354 -21.314 1.00 83.44 538 ARG A N 1
ATOM 4290 C CA . ARG A 1 538 ? 35.018 -11.321 -22.304 1.00 83.44 538 ARG A CA 1
ATOM 4291 C C . ARG A 1 538 ? 33.696 -10.916 -22.945 1.00 83.44 538 ARG A C 1
ATOM 4293 O O . ARG A 1 538 ? 33.364 -11.462 -23.996 1.00 83.44 538 ARG A O 1
ATOM 4300 N N . TYR A 1 539 ? 32.938 -10.022 -22.320 1.00 85.88 539 TYR A N 1
ATOM 4301 C CA . TYR A 1 539 ? 31.627 -9.623 -22.813 1.00 85.88 539 TYR A CA 1
ATOM 4302 C C . TYR A 1 539 ? 31.670 -8.187 -23.309 1.00 85.88 539 TYR A C 1
ATOM 4304 O O . TYR A 1 539 ? 32.501 -7.389 -22.899 1.00 85.88 539 TYR A O 1
ATOM 4312 N N . TRP A 1 540 ? 30.756 -7.862 -24.215 1.00 93.00 540 TRP A N 1
ATOM 4313 C CA . TRP A 1 540 ? 30.480 -6.471 -24.521 1.00 93.00 540 TRP A CA 1
ATOM 4314 C C . TRP A 1 540 ? 29.429 -5.981 -23.527 1.00 93.00 540 TRP A C 1
ATOM 4316 O O . TRP A 1 540 ? 28.244 -6.293 -23.666 1.00 93.00 540 TRP A O 1
ATOM 4326 N N . ASP A 1 541 ? 29.869 -5.279 -22.488 1.00 94.75 541 ASP A N 1
ATOM 4327 C CA . ASP A 1 541 ? 29.015 -4.791 -21.413 1.00 94.75 541 ASP A CA 1
ATOM 4328 C C . ASP A 1 541 ? 29.345 -3.358 -20.988 1.00 94.75 541 ASP A C 1
ATOM 4330 O O . ASP A 1 541 ? 30.461 -2.878 -21.150 1.00 94.75 541 ASP A O 1
ATOM 4334 N N . PHE A 1 542 ? 28.348 -2.674 -20.432 1.00 96.56 542 PHE A N 1
ATOM 4335 C CA . PHE A 1 542 ? 28.496 -1.318 -19.916 1.00 96.56 542 PHE A CA 1
ATOM 4336 C C . PHE A 1 542 ? 27.494 -1.039 -18.793 1.00 96.56 542 PHE A C 1
ATOM 4338 O O . PHE A 1 542 ? 26.388 -1.588 -18.739 1.00 96.56 542 PHE A O 1
ATOM 4345 N N . PHE A 1 543 ? 27.860 -0.146 -17.882 1.00 96.69 543 PHE A N 1
ATOM 4346 C CA . PHE A 1 543 ? 26.968 0.406 -16.871 1.00 96.69 543 PHE A CA 1
ATOM 4347 C C . PHE A 1 543 ? 26.480 1.784 -17.300 1.00 96.69 543 PHE A C 1
ATOM 4349 O O . PHE A 1 543 ? 27.267 2.615 -17.733 1.00 96.69 543 PHE A O 1
ATOM 4356 N N . LEU A 1 544 ? 25.197 2.071 -17.095 1.00 96.94 544 LEU A N 1
ATOM 4357 C CA . LEU A 1 544 ? 24.607 3.367 -17.420 1.00 96.94 544 LEU A CA 1
ATOM 4358 C C . LEU A 1 544 ? 23.744 3.887 -16.267 1.00 96.94 544 LEU A C 1
ATOM 4360 O O . LEU A 1 544 ? 22.809 3.228 -15.801 1.00 96.94 544 LEU A O 1
ATOM 4364 N N . THR A 1 545 ? 23.999 5.131 -15.858 1.00 95.25 545 THR A N 1
ATOM 4365 C CA . THR A 1 545 ? 23.163 5.869 -14.898 1.00 95.25 545 THR A CA 1
ATOM 4366 C C . THR A 1 545 ? 22.333 6.921 -15.621 1.00 95.25 545 THR A C 1
ATOM 4368 O O . THR A 1 545 ? 22.668 8.097 -15.633 1.00 95.25 545 THR A O 1
ATOM 4371 N N . ALA A 1 546 ? 21.212 6.528 -16.227 1.00 93.12 546 ALA A N 1
ATOM 4372 C CA . ALA A 1 546 ? 20.412 7.442 -17.056 1.00 93.12 546 ALA A CA 1
ATOM 4373 C C . ALA A 1 546 ? 19.618 8.520 -16.281 1.00 93.12 546 ALA A C 1
ATOM 4375 O O . ALA A 1 546 ? 19.096 9.455 -16.882 1.00 93.12 546 ALA A O 1
ATOM 4376 N N . HIS A 1 547 ? 19.511 8.408 -14.956 1.00 90.06 547 HIS A N 1
ATOM 4377 C CA . HIS A 1 547 ? 18.585 9.186 -14.130 1.00 90.06 547 HIS A CA 1
ATOM 4378 C C . HIS A 1 547 ? 19.302 9.911 -12.988 1.00 90.06 547 HIS A C 1
ATOM 4380 O O . HIS A 1 547 ? 20.358 9.482 -12.533 1.00 90.06 547 HIS A O 1
ATOM 4386 N N . THR A 1 548 ? 18.687 10.977 -12.473 1.00 89.62 548 THR A N 1
ATOM 4387 C CA . THR A 1 548 ? 19.103 11.589 -11.202 1.00 89.62 548 THR A CA 1
ATOM 4388 C C . THR A 1 548 ? 18.524 10.784 -10.038 1.00 89.62 548 THR A C 1
ATOM 4390 O O . THR A 1 548 ? 17.304 10.608 -9.953 1.00 89.62 548 THR A O 1
ATOM 4393 N N . ALA A 1 549 ? 19.372 10.326 -9.117 1.00 86.56 549 ALA A N 1
ATOM 4394 C CA . ALA A 1 549 ? 18.921 9.654 -7.902 1.00 86.56 549 ALA A CA 1
ATOM 4395 C C . ALA A 1 549 ? 18.221 10.654 -6.968 1.00 86.56 549 ALA A C 1
ATOM 4397 O O . ALA A 1 549 ? 18.811 11.636 -6.532 1.00 86.56 549 ALA A O 1
ATOM 4398 N N . LEU A 1 550 ? 16.942 10.425 -6.659 1.00 83.69 550 LEU A N 1
ATOM 4399 C CA . LEU A 1 550 ? 16.183 11.328 -5.782 1.00 83.69 550 LEU A CA 1
ATOM 4400 C C . LEU A 1 550 ? 16.523 11.135 -4.299 1.00 83.69 550 LEU A C 1
ATOM 4402 O O . LEU A 1 550 ? 16.380 12.068 -3.514 1.00 83.69 550 LEU A O 1
ATOM 4406 N N . LYS A 1 551 ? 16.939 9.924 -3.916 1.00 84.19 551 LYS A N 1
ATOM 4407 C CA . LYS A 1 551 ? 17.283 9.551 -2.543 1.00 84.19 551 LYS A CA 1
ATOM 4408 C C . LYS A 1 551 ? 18.321 8.430 -2.556 1.00 84.19 551 LYS A C 1
ATOM 4410 O O . LYS A 1 551 ? 18.198 7.497 -3.347 1.00 84.19 551 LYS A O 1
ATOM 4415 N N . GLY A 1 552 ? 19.286 8.509 -1.640 1.00 89.19 552 GLY A N 1
ATOM 4416 C CA . GLY A 1 552 ? 20.342 7.508 -1.477 1.00 89.19 552 GLY A CA 1
ATOM 4417 C C . GLY A 1 552 ? 21.350 7.485 -2.629 1.00 89.19 552 GLY A C 1
ATOM 4418 O O . GLY A 1 552 ? 21.450 8.433 -3.409 1.00 89.19 552 GLY A O 1
ATOM 4419 N N . THR A 1 553 ? 22.105 6.391 -2.721 1.00 89.88 553 THR A N 1
ATOM 4420 C CA . THR A 1 553 ? 23.122 6.187 -3.761 1.00 89.88 553 THR A CA 1
ATOM 4421 C C . THR A 1 553 ? 22.503 5.614 -5.034 1.00 89.88 553 THR A C 1
ATOM 4423 O O . THR A 1 553 ? 21.752 4.634 -4.989 1.00 89.88 553 THR A O 1
ATOM 4426 N N . ALA A 1 554 ? 22.844 6.202 -6.180 1.00 89.19 554 ALA A N 1
ATOM 4427 C CA . ALA A 1 554 ? 22.410 5.769 -7.496 1.00 89.19 554 ALA A CA 1
ATOM 4428 C C . ALA A 1 554 ? 22.855 4.328 -7.763 1.00 89.19 554 ALA A C 1
ATOM 4430 O O . ALA A 1 554 ? 23.999 3.943 -7.513 1.00 89.19 554 ALA A O 1
ATOM 4431 N N . ARG A 1 555 ? 21.934 3.530 -8.304 1.00 92.31 555 ARG A N 1
ATOM 4432 C CA . ARG A 1 555 ? 22.234 2.197 -8.821 1.00 92.31 555 ARG A CA 1
ATOM 4433 C C . ARG A 1 555 ? 22.236 2.288 -10.348 1.00 92.31 555 ARG A C 1
ATOM 4435 O O . ARG A 1 555 ? 21.151 2.501 -10.902 1.00 92.31 555 ARG A O 1
ATOM 4442 N N . PRO A 1 556 ? 23.404 2.199 -11.009 1.00 94.38 556 PRO A N 1
ATOM 4443 C CA . PRO A 1 556 ? 23.457 2.127 -12.468 1.00 94.38 556 PRO A CA 1
ATOM 4444 C C . PRO A 1 556 ? 22.715 0.868 -12.937 1.00 94.38 556 PRO A C 1
ATOM 4446 O O . PRO A 1 556 ? 22.559 -0.075 -12.166 1.00 94.38 556 PRO A O 1
ATOM 4449 N N . ALA A 1 557 ? 22.238 0.852 -14.177 1.00 95.38 557 ALA A N 1
ATOM 4450 C CA . ALA A 1 557 ? 21.821 -0.386 -14.825 1.00 95.38 557 ALA A CA 1
ATOM 4451 C C . ALA A 1 557 ? 23.018 -0.972 -15.580 1.00 95.38 557 ALA A C 1
ATOM 4453 O O . ALA A 1 557 ? 23.745 -0.227 -16.234 1.00 95.38 557 ALA A O 1
ATOM 4454 N N . HIS A 1 558 ? 23.216 -2.282 -15.475 1.00 95.56 558 HIS A N 1
ATOM 4455 C CA . HIS A 1 558 ? 24.238 -3.031 -16.200 1.00 95.56 558 HIS A CA 1
ATOM 4456 C C . HIS A 1 558 ? 23.616 -3.654 -17.446 1.00 95.56 558 HIS A C 1
ATOM 4458 O O . HIS A 1 558 ? 22.569 -4.301 -17.353 1.00 95.56 558 HIS A O 1
ATOM 4464 N N . TYR A 1 559 ? 24.237 -3.427 -18.596 1.00 96.94 559 TYR A N 1
ATOM 4465 C CA . TYR A 1 559 ? 23.801 -3.947 -19.881 1.00 96.94 559 TYR A CA 1
ATOM 4466 C C . TYR A 1 559 ? 24.874 -4.863 -20.448 1.00 96.94 559 TYR A C 1
ATOM 4468 O O . TYR A 1 559 ? 26.040 -4.488 -20.476 1.00 96.94 559 TYR A O 1
ATOM 4476 N N . THR A 1 560 ? 24.480 -6.042 -20.920 1.00 96.25 560 THR A N 1
ATOM 4477 C CA . THR A 1 560 ? 25.397 -7.014 -21.529 1.00 96.25 560 THR A CA 1
ATOM 4478 C C . THR A 1 560 ? 24.849 -7.463 -22.874 1.00 96.25 560 THR A C 1
ATOM 4480 O O . THR A 1 560 ? 23.725 -7.961 -22.959 1.00 96.25 560 THR A O 1
ATOM 4483 N N . VAL A 1 561 ? 25.631 -7.290 -23.934 1.00 96.50 561 VAL A N 1
ATOM 4484 C CA . VAL A 1 561 ? 25.279 -7.705 -25.292 1.00 96.50 561 VAL A CA 1
ATOM 4485 C C . VAL A 1 561 ? 25.635 -9.177 -25.465 1.00 96.50 561 VAL A C 1
ATOM 4487 O O . VAL A 1 561 ? 26.807 -9.547 -25.463 1.00 96.50 561 VAL A O 1
ATOM 4490 N N . LEU A 1 562 ? 24.618 -10.027 -25.615 1.00 95.44 562 LEU A N 1
ATOM 4491 C CA . LEU A 1 562 ? 24.806 -11.468 -25.818 1.00 95.44 562 LEU A CA 1
ATOM 4492 C C . LEU A 1 562 ? 24.933 -11.841 -27.296 1.00 95.44 562 LEU A C 1
ATOM 4494 O O . LEU A 1 562 ? 25.585 -12.824 -27.638 1.00 95.44 562 LEU A O 1
ATOM 4498 N N . MET A 1 563 ? 24.276 -11.078 -28.166 1.00 94.88 563 MET A N 1
ATOM 4499 C CA . MET A 1 563 ? 24.273 -11.275 -29.612 1.00 94.88 563 MET A CA 1
ATOM 4500 C C . MET A 1 563 ? 24.123 -9.917 -30.286 1.00 94.88 563 MET A C 1
ATOM 4502 O O . MET A 1 563 ? 23.302 -9.113 -29.842 1.00 94.88 563 MET A O 1
ATOM 4506 N N . ASP A 1 564 ? 24.875 -9.684 -31.356 1.00 95.62 564 ASP A N 1
ATOM 4507 C CA . ASP A 1 564 ? 24.745 -8.489 -32.180 1.00 95.62 564 ASP A CA 1
ATOM 4508 C C . ASP A 1 564 ? 25.002 -8.797 -33.657 1.00 95.62 564 ASP A C 1
ATOM 4510 O O . ASP A 1 564 ? 26.096 -9.204 -34.038 1.00 95.62 564 ASP A O 1
ATOM 4514 N N . GLU A 1 565 ? 23.986 -8.548 -34.474 1.00 95.38 565 GLU A N 1
ATOM 4515 C CA . GLU A 1 565 ? 24.037 -8.564 -35.937 1.00 95.38 565 GLU A CA 1
ATOM 4516 C C . GLU A 1 565 ? 23.760 -7.171 -36.518 1.00 95.38 565 GLU A C 1
ATOM 4518 O O . GLU A 1 565 ? 23.605 -7.031 -37.723 1.00 95.38 565 GLU A O 1
ATOM 4523 N N . ILE A 1 566 ? 23.614 -6.138 -35.682 1.00 94.62 566 ILE A N 1
ATOM 4524 C CA . ILE A 1 566 ? 23.135 -4.821 -36.111 1.00 94.62 566 ILE A CA 1
ATOM 4525 C C . ILE A 1 566 ? 24.234 -3.775 -35.966 1.00 94.62 566 ILE A C 1
ATOM 4527 O O . ILE A 1 566 ? 24.597 -3.117 -36.941 1.00 94.62 566 ILE A O 1
ATOM 4531 N N . PHE A 1 567 ? 24.736 -3.577 -34.748 1.00 94.38 567 PHE A N 1
ATOM 4532 C CA . PHE A 1 567 ? 25.547 -2.409 -34.417 1.00 94.38 567 PHE A CA 1
ATOM 4533 C C . PHE A 1 567 ? 26.952 -2.522 -35.002 1.00 94.38 567 PHE A C 1
ATOM 4535 O O . PHE A 1 567 ? 27.401 -1.592 -35.667 1.00 94.38 567 PHE A O 1
ATOM 4542 N N . ARG A 1 568 ? 27.613 -3.671 -34.834 1.00 92.56 568 ARG A N 1
ATOM 4543 C CA . ARG A 1 568 ? 28.956 -3.915 -35.384 1.00 92.56 568 ARG A CA 1
ATOM 4544 C C . ARG A 1 568 ? 28.982 -3.919 -36.906 1.00 92.56 568 ARG A C 1
ATOM 4546 O O . ARG A 1 568 ? 29.930 -3.423 -37.503 1.00 92.56 568 ARG A O 1
ATOM 4553 N N . GLU A 1 569 ? 27.944 -4.468 -37.533 1.00 90.19 569 GLU A N 1
ATOM 4554 C CA . GLU A 1 569 ? 27.845 -4.498 -38.995 1.00 90.19 569 GLU A CA 1
ATOM 4555 C C . GLU A 1 569 ? 27.629 -3.089 -39.561 1.00 90.19 569 GLU A C 1
ATOM 4557 O O . GLU A 1 569 ? 28.251 -2.708 -40.548 1.00 90.19 569 GLU A O 1
ATOM 4562 N N . LYS A 1 570 ? 26.754 -2.298 -38.929 1.00 89.38 570 LYS A N 1
ATOM 4563 C CA . LYS A 1 570 ? 26.348 -0.994 -39.457 1.00 89.38 570 LYS A CA 1
ATOM 4564 C C . LYS A 1 570 ? 27.311 0.142 -39.114 1.00 89.38 570 LYS A C 1
ATOM 4566 O O . LYS A 1 570 ? 27.506 1.029 -39.940 1.00 89.38 570 LYS A O 1
ATOM 4571 N N . TYR A 1 571 ? 27.859 0.147 -37.902 1.00 89.75 571 TYR A N 1
ATOM 4572 C CA . TYR A 1 571 ? 28.679 1.246 -37.381 1.00 89.75 571 TYR A CA 1
ATOM 4573 C C . TYR A 1 571 ? 30.167 0.889 -37.265 1.00 89.75 571 TYR A C 1
ATOM 4575 O O . TYR A 1 571 ? 30.969 1.735 -36.886 1.00 89.75 571 TYR A O 1
ATOM 4583 N N . GLY A 1 572 ? 30.553 -0.335 -37.629 1.00 86.50 572 GLY A N 1
ATOM 4584 C CA . GLY A 1 572 ? 31.925 -0.822 -37.515 1.00 86.50 572 GLY A CA 1
ATOM 4585 C C . GLY A 1 572 ? 32.230 -1.448 -36.153 1.00 86.50 572 GLY A C 1
ATOM 4586 O O . GLY A 1 572 ? 31.389 -1.515 -35.260 1.00 86.50 572 GLY A O 1
ATOM 4587 N N . VAL A 1 573 ? 33.451 -1.960 -35.999 1.00 75.25 573 VAL A N 1
ATOM 4588 C CA . VAL A 1 573 ? 33.896 -2.658 -34.782 1.00 75.25 573 VAL A CA 1
ATOM 4589 C C . VAL A 1 573 ? 34.593 -1.677 -33.835 1.00 75.25 573 VAL A C 1
ATOM 4591 O O . VAL A 1 573 ? 35.310 -0.789 -34.289 1.00 75.25 573 VAL A O 1
ATOM 4594 N N . GLY A 1 574 ? 34.416 -1.862 -32.524 1.00 73.75 574 GLY A N 1
ATOM 4595 C CA . GLY A 1 574 ? 35.039 -1.039 -31.481 1.00 73.75 574 GLY A CA 1
ATOM 4596 C C . GLY A 1 574 ? 34.124 0.082 -30.988 1.00 73.75 574 GLY A C 1
ATOM 4597 O O . GLY A 1 574 ? 32.899 -0.074 -30.991 1.00 73.75 574 GLY A O 1
ATOM 4598 N N . ASP A 1 575 ? 34.727 1.200 -30.583 1.00 76.50 575 ASP A N 1
ATOM 4599 C CA . ASP A 1 575 ? 34.069 2.304 -29.866 1.00 76.50 575 ASP A CA 1
ATOM 4600 C C . ASP A 1 575 ? 32.855 2.864 -30.619 1.00 76.50 575 ASP A C 1
ATOM 4602 O O . ASP A 1 575 ? 31.832 3.167 -30.015 1.00 76.50 575 ASP A O 1
ATOM 4606 N N . SER A 1 576 ? 32.882 2.871 -31.957 1.00 84.00 576 SER A N 1
ATOM 4607 C CA . SER A 1 576 ? 31.759 3.388 -32.747 1.00 84.00 576 SER A CA 1
ATOM 4608 C C . SER A 1 576 ? 30.452 2.612 -32.529 1.00 84.00 576 SER A C 1
ATOM 4610 O O . SER A 1 576 ? 29.396 3.224 -32.387 1.00 84.00 576 SER A O 1
ATOM 4612 N N . ALA A 1 577 ? 30.484 1.277 -32.449 1.00 92.00 577 ALA A N 1
ATOM 4613 C CA . ALA A 1 577 ? 29.276 0.491 -32.185 1.00 92.00 577 ALA A CA 1
ATOM 4614 C C . ALA A 1 577 ? 28.829 0.576 -30.716 1.00 92.00 577 ALA A C 1
ATOM 4616 O O . ALA A 1 577 ? 27.621 0.605 -30.456 1.00 92.00 577 ALA A O 1
ATOM 4617 N N . ALA A 1 578 ? 29.781 0.632 -29.776 1.00 93.06 578 ALA A N 1
ATOM 4618 C CA . ALA A 1 578 ? 29.515 0.831 -28.350 1.00 93.06 578 ALA A CA 1
ATOM 4619 C C . ALA A 1 578 ? 28.802 2.167 -28.108 1.00 93.06 578 ALA A C 1
ATOM 4621 O O . ALA A 1 578 ? 27.674 2.167 -27.610 1.00 93.06 578 ALA A O 1
ATOM 4622 N N . ASP A 1 579 ? 29.363 3.263 -28.618 1.00 93.19 579 ASP A N 1
ATOM 4623 C CA . ASP A 1 579 ? 28.808 4.612 -28.509 1.00 93.19 579 ASP A CA 1
ATOM 4624 C C . ASP A 1 579 ? 27.364 4.687 -29.026 1.00 93.19 579 ASP A C 1
ATOM 4626 O O . ASP A 1 579 ? 26.491 5.294 -28.398 1.00 93.19 579 ASP A O 1
ATOM 4630 N N . GLN A 1 580 ? 27.069 4.059 -30.175 1.00 93.81 580 GLN A N 1
ATOM 4631 C CA . GLN A 1 580 ? 25.711 4.075 -30.734 1.00 93.81 580 GLN A CA 1
ATOM 4632 C C . GLN A 1 580 ? 24.721 3.283 -29.875 1.00 93.81 580 GLN A C 1
ATOM 4634 O O . GLN A 1 580 ? 23.584 3.732 -29.688 1.00 93.81 580 GLN A O 1
ATOM 4639 N N . LEU A 1 581 ? 25.120 2.126 -29.340 1.00 95.50 581 LEU A N 1
ATOM 4640 C CA . LEU A 1 581 ? 24.264 1.316 -28.472 1.00 95.50 581 LEU A CA 1
ATOM 4641 C C . LEU A 1 581 ? 24.027 1.991 -27.113 1.00 95.50 581 LEU A C 1
ATOM 4643 O O . LEU A 1 581 ? 22.907 1.979 -26.590 1.00 95.50 581 LEU A O 1
ATOM 4647 N N . GLU A 1 582 ? 25.056 2.602 -26.542 1.00 95.75 582 GLU A N 1
ATOM 4648 C CA . GLU A 1 582 ? 24.983 3.335 -25.281 1.00 95.75 582 GLU A CA 1
ATOM 4649 C C . GLU A 1 582 ? 24.110 4.576 -25.422 1.00 95.75 582 GLU A C 1
ATOM 4651 O O . GLU A 1 582 ? 23.187 4.780 -24.626 1.00 95.75 582 GLU A O 1
ATOM 4656 N N . LYS A 1 583 ? 24.317 5.352 -26.493 1.00 94.00 583 LYS A N 1
ATOM 4657 C CA . LYS A 1 583 ? 23.479 6.502 -26.845 1.00 94.00 583 LYS A CA 1
ATOM 4658 C C . LYS A 1 583 ? 22.029 6.086 -27.054 1.00 94.00 583 LYS A C 1
ATOM 4660 O O . LYS A 1 583 ? 21.133 6.716 -26.493 1.00 94.00 583 LYS A O 1
ATOM 4665 N N . LEU A 1 584 ? 21.780 5.009 -27.801 1.00 94.50 584 LEU A N 1
ATOM 4666 C CA . LEU A 1 584 ? 20.443 4.439 -27.971 1.00 94.50 584 LEU A CA 1
ATOM 4667 C C . LEU A 1 584 ? 19.806 4.108 -26.617 1.00 94.50 584 LEU A C 1
ATOM 4669 O O . LEU A 1 584 ? 18.692 4.546 -26.333 1.00 94.50 584 LEU A O 1
ATOM 4673 N N . THR A 1 585 ? 20.510 3.349 -25.779 1.00 95.75 585 THR A N 1
ATOM 4674 C CA . THR A 1 585 ? 19.994 2.876 -24.489 1.00 95.75 585 THR A CA 1
ATOM 4675 C C . THR A 1 585 ? 19.737 4.043 -23.534 1.00 95.75 585 THR A C 1
ATOM 4677 O O . THR A 1 585 ? 18.720 4.063 -22.839 1.00 95.75 585 THR A O 1
ATOM 4680 N N . HIS A 1 586 ? 20.605 5.058 -23.531 1.00 94.94 586 HIS A N 1
ATOM 4681 C CA . HIS A 1 586 ? 20.401 6.288 -22.771 1.00 94.94 586 HIS A CA 1
ATOM 4682 C C . HIS A 1 586 ? 19.171 7.054 -23.249 1.00 94.94 586 HIS A C 1
ATOM 4684 O O . HIS A 1 586 ? 18.317 7.413 -22.438 1.00 94.94 586 HIS A O 1
ATOM 4690 N N . ASN A 1 587 ? 19.043 7.247 -24.559 1.00 93.31 587 ASN A N 1
ATOM 4691 C CA . ASN A 1 587 ? 17.926 7.954 -25.170 1.00 93.31 587 ASN A CA 1
ATOM 4692 C C . ASN A 1 587 ? 16.587 7.278 -24.886 1.00 93.31 587 ASN A C 1
ATOM 4694 O O . ASN A 1 587 ? 15.613 7.963 -24.575 1.00 93.31 587 ASN A O 1
ATOM 4698 N N . LEU A 1 588 ? 16.544 5.944 -24.912 1.00 93.12 588 LEU A N 1
ATOM 4699 C CA . LEU A 1 588 ? 15.346 5.178 -24.584 1.00 93.12 588 LEU A CA 1
ATOM 4700 C C . LEU A 1 588 ? 14.861 5.418 -23.151 1.00 93.12 588 LEU A C 1
ATOM 4702 O O . LEU A 1 588 ? 13.670 5.270 -22.916 1.00 93.12 588 LEU A O 1
ATOM 4706 N N . CYS A 1 589 ? 15.707 5.851 -22.209 1.00 93.81 589 CYS A N 1
ATOM 4707 C CA . CYS A 1 589 ? 15.303 6.142 -20.826 1.00 93.81 589 CYS A CA 1
ATOM 4708 C C . CYS A 1 589 ? 14.466 7.417 -20.647 1.00 93.81 589 CYS A C 1
ATOM 4710 O O . CYS A 1 589 ? 13.808 7.550 -19.612 1.00 93.81 589 CYS A O 1
ATOM 4712 N N . TYR A 1 590 ? 14.472 8.341 -21.611 1.00 90.38 590 TYR A N 1
ATOM 4713 C CA . TYR A 1 590 ? 13.743 9.614 -21.546 1.00 90.38 590 TYR A CA 1
ATOM 4714 C C . TYR A 1 590 ? 12.263 9.556 -21.955 1.00 90.38 590 TYR A C 1
ATOM 4716 O O . TYR A 1 590 ? 11.465 10.183 -21.255 1.00 90.38 590 TYR A O 1
ATOM 4724 N N . PRO A 1 591 ? 11.835 8.817 -23.001 1.00 87.56 591 PRO A N 1
ATOM 4725 C CA . PRO A 1 591 ? 10.425 8.668 -23.371 1.00 87.56 591 PRO A CA 1
ATOM 4726 C C . PRO A 1 591 ? 9.698 7.685 -22.436 1.00 87.56 591 PRO A C 1
ATOM 4728 O O . PRO A 1 591 ? 8.900 6.847 -22.855 1.00 87.56 591 PRO A O 1
ATOM 4731 N N . PHE A 1 592 ? 9.967 7.767 -21.132 1.00 87.69 592 PHE A N 1
ATOM 4732 C CA . PHE A 1 592 ? 9.250 6.986 -20.143 1.00 87.69 592 PHE A CA 1
ATOM 4733 C C . PHE A 1 592 ? 7.839 7.549 -19.981 1.00 87.69 592 PHE A C 1
ATOM 4735 O O . PHE A 1 592 ? 7.625 8.662 -19.508 1.00 87.69 592 PHE A O 1
ATOM 4742 N N . GLY A 1 593 ? 6.848 6.770 -20.392 1.00 84.00 593 GLY A N 1
ATOM 4743 C CA . GLY A 1 593 ? 5.511 7.273 -20.658 1.00 84.00 593 GLY A CA 1
ATOM 4744 C C . GLY A 1 593 ? 4.755 7.767 -19.422 1.00 84.00 593 GLY A C 1
ATOM 4745 O O . GLY A 1 593 ? 3.891 8.623 -19.546 1.00 84.00 593 GLY A O 1
ATOM 4746 N N . ARG A 1 594 ? 5.076 7.277 -18.220 1.00 87.75 594 ARG A N 1
ATOM 4747 C CA . ARG A 1 594 ? 4.309 7.574 -16.994 1.00 87.75 594 ARG A CA 1
ATOM 4748 C C . ARG A 1 594 ? 4.911 8.658 -16.093 1.00 87.75 594 ARG A C 1
ATOM 4750 O O . ARG A 1 594 ? 4.397 8.874 -14.998 1.00 87.75 594 ARG A O 1
ATOM 4757 N N . ALA A 1 595 ? 6.029 9.268 -16.482 1.00 87.75 595 ALA A N 1
ATOM 4758 C CA . ALA A 1 595 ? 6.674 10.314 -15.693 1.00 87.75 595 ALA A CA 1
ATOM 4759 C C . ALA A 1 595 ? 7.459 11.287 -16.578 1.00 87.75 595 ALA A C 1
ATOM 4761 O O . ALA A 1 595 ? 7.945 10.927 -17.641 1.00 87.75 595 ALA A O 1
ATOM 4762 N N . THR A 1 596 ? 7.664 12.508 -16.091 1.00 86.94 596 THR A N 1
ATOM 4763 C CA . THR A 1 596 ? 8.435 13.564 -16.772 1.00 86.94 596 THR A CA 1
ATOM 4764 C C . THR A 1 596 ? 9.936 13.517 -16.449 1.00 86.94 596 THR A C 1
ATOM 4766 O O . THR A 1 596 ? 10.629 14.534 -16.452 1.00 86.94 596 THR A O 1
ATOM 4769 N N . LYS A 1 597 ? 10.456 12.337 -16.093 1.00 86.56 597 LYS A N 1
ATOM 4770 C CA . LYS A 1 597 ? 11.859 12.123 -15.712 1.00 86.56 597 LYS A CA 1
ATOM 4771 C C . LYS A 1 597 ? 12.378 10.838 -16.336 1.00 86.56 597 LYS A C 1
ATOM 4773 O O . LYS A 1 597 ? 11.641 9.858 -16.418 1.00 86.56 597 LYS A O 1
ATOM 4778 N N . ALA A 1 598 ? 13.664 10.842 -16.686 1.00 87.69 598 ALA A N 1
ATOM 4779 C CA . ALA A 1 598 ? 14.335 9.654 -17.184 1.00 87.69 598 ALA A CA 1
ATOM 4780 C C . ALA A 1 598 ? 14.271 8.516 -16.158 1.00 87.69 598 ALA A C 1
ATOM 4782 O O . ALA A 1 598 ? 14.457 8.733 -14.952 1.00 87.69 598 ALA A O 1
ATOM 4783 N N . PHE A 1 599 ? 14.007 7.305 -16.639 1.00 90.00 599 PHE A N 1
ATOM 4784 C CA . PHE A 1 599 ? 13.960 6.121 -15.795 1.00 90.00 599 PHE A CA 1
ATOM 4785 C C . PHE A 1 599 ? 15.345 5.480 -15.644 1.00 90.00 599 PHE A C 1
ATOM 4787 O O . PHE A 1 599 ? 16.252 5.685 -16.441 1.00 90.00 599 PHE A O 1
ATOM 4794 N N . SER A 1 600 ? 15.526 4.713 -14.572 1.00 89.88 600 SER A N 1
ATOM 4795 C CA . SER A 1 600 ? 16.833 4.160 -14.186 1.00 89.88 600 SER A CA 1
ATOM 4796 C C . SER A 1 600 ? 17.321 2.971 -15.018 1.00 89.88 600 SER A C 1
ATOM 4798 O O . SER A 1 600 ? 18.483 2.602 -14.922 1.00 89.88 600 SER A O 1
ATOM 4800 N N . ILE A 1 601 ? 16.415 2.334 -15.752 1.00 92.75 601 ILE A N 1
ATOM 4801 C CA . ILE A 1 601 ? 16.660 1.197 -16.645 1.00 92.75 601 ILE A CA 1
ATOM 4802 C C . ILE A 1 601 ? 15.882 1.480 -17.932 1.00 92.75 601 ILE A C 1
ATOM 4804 O O . ILE A 1 601 ? 14.874 2.190 -17.887 1.00 92.75 601 ILE A O 1
ATOM 4808 N N . CYS A 1 602 ? 16.339 0.937 -19.055 1.00 93.19 602 CYS A N 1
ATOM 4809 C CA . CYS A 1 602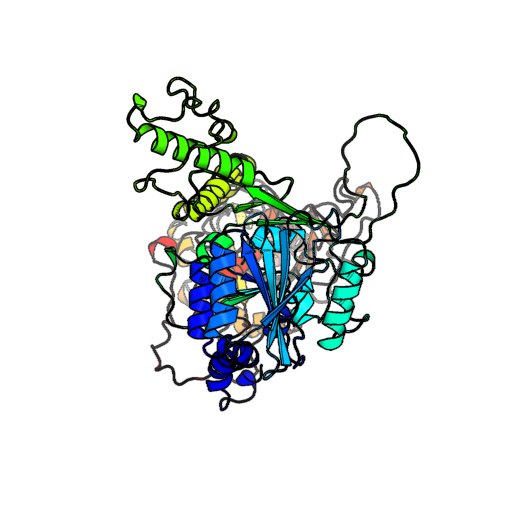 ? 15.699 1.099 -20.352 1.00 93.19 602 CYS A CA 1
ATOM 4810 C C . CYS A 1 602 ? 14.191 0.733 -20.279 1.00 93.19 602 CYS A C 1
ATOM 4812 O O . CYS A 1 602 ? 13.851 -0.366 -19.827 1.00 93.19 602 CYS A O 1
ATOM 4814 N N . PRO A 1 603 ? 13.263 1.619 -20.697 1.00 93.81 603 PRO A N 1
ATOM 4815 C CA . PRO A 1 603 ? 11.821 1.413 -20.602 1.00 93.81 603 PRO A CA 1
ATOM 4816 C C . PRO A 1 603 ? 11.260 0.133 -21.218 1.00 93.81 603 PRO A C 1
ATOM 4818 O O . PRO A 1 603 ? 10.347 -0.396 -20.599 1.00 93.81 603 PRO A O 1
ATOM 4821 N N . PRO A 1 604 ? 11.771 -0.432 -22.330 1.00 93.88 604 PRO A N 1
ATOM 4822 C CA . PRO A 1 604 ? 11.306 -1.728 -22.823 1.00 93.88 604 PRO A CA 1
ATOM 4823 C C . PRO A 1 604 ? 11.436 -2.825 -21.757 1.00 93.88 604 PRO A C 1
ATOM 4825 O O . PRO A 1 604 ? 10.472 -3.537 -21.484 1.00 93.88 604 PRO A O 1
ATOM 4828 N N . ALA A 1 605 ? 12.593 -2.911 -21.089 1.00 93.56 605 ALA A N 1
ATOM 4829 C CA . ALA A 1 605 ? 12.825 -3.866 -20.003 1.00 93.56 605 ALA A CA 1
ATOM 4830 C C . ALA A 1 605 ? 11.876 -3.617 -18.819 1.00 93.56 605 ALA A C 1
ATOM 4832 O O . ALA A 1 605 ? 11.317 -4.554 -18.256 1.00 93.56 605 ALA A O 1
ATOM 4833 N N . TYR A 1 606 ? 11.643 -2.348 -18.470 1.00 93.25 606 TYR A N 1
ATOM 4834 C CA . TYR A 1 606 ? 10.723 -1.996 -17.388 1.00 93.25 606 TYR A CA 1
ATOM 4835 C C . TYR A 1 606 ? 9.251 -2.264 -17.725 1.00 93.25 606 TYR A C 1
ATOM 4837 O O . TYR A 1 606 ? 8.481 -2.699 -16.875 1.00 93.25 606 TYR A O 1
ATOM 4845 N N . TYR A 1 607 ? 8.838 -1.987 -18.957 1.00 94.31 607 TYR A N 1
ATOM 4846 C CA . TYR A 1 607 ? 7.487 -2.241 -19.434 1.00 94.31 607 TYR A CA 1
ATOM 4847 C C . TYR A 1 607 ? 7.178 -3.737 -19.457 1.00 94.31 607 TYR A C 1
ATOM 4849 O O . TYR A 1 607 ? 6.077 -4.132 -19.086 1.00 94.31 607 TYR A O 1
ATOM 4857 N N . ALA A 1 608 ? 8.154 -4.572 -19.808 1.00 92.75 608 ALA A N 1
ATOM 4858 C CA . ALA A 1 608 ? 8.021 -6.016 -19.693 1.00 92.75 608 ALA A CA 1
ATOM 4859 C C . ALA A 1 608 ? 7.806 -6.485 -18.242 1.00 92.75 608 ALA A C 1
ATOM 4861 O O . ALA A 1 608 ? 6.911 -7.294 -18.000 1.00 92.75 608 ALA A O 1
ATOM 4862 N N . ASP A 1 609 ? 8.558 -5.927 -17.286 1.00 90.12 609 ASP A N 1
ATOM 4863 C CA . ASP A 1 609 ? 8.408 -6.203 -15.846 1.00 90.12 609 ASP A CA 1
ATOM 4864 C C . ASP A 1 609 ? 6.982 -5.874 -15.363 1.00 90.12 609 ASP A C 1
ATOM 4866 O O . ASP A 1 609 ? 6.284 -6.721 -14.809 1.00 90.12 609 ASP A O 1
ATOM 4870 N N . ILE A 1 610 ? 6.448 -4.693 -15.696 1.00 91.81 610 ILE A N 1
ATOM 4871 C CA . ILE A 1 610 ? 5.072 -4.336 -15.297 1.00 91.81 610 ILE A CA 1
ATOM 4872 C C . ILE A 1 610 ? 3.985 -5.130 -16.044 1.00 91.81 610 ILE A C 1
ATOM 4874 O O . ILE A 1 610 ? 2.891 -5.316 -15.505 1.00 91.81 610 ILE A O 1
ATOM 4878 N N . VAL A 1 611 ? 4.253 -5.638 -17.256 1.00 91.75 611 VAL A N 1
ATOM 4879 C CA . VAL A 1 611 ? 3.366 -6.613 -17.918 1.00 91.75 611 VAL A CA 1
ATOM 4880 C C . VAL A 1 611 ? 3.365 -7.930 -17.147 1.00 91.75 611 VAL A C 1
ATOM 4882 O O . VAL A 1 611 ? 2.287 -8.480 -16.915 1.00 91.75 611 VAL A O 1
ATOM 4885 N N . CYS A 1 612 ? 4.526 -8.414 -16.698 1.00 87.81 612 CYS A N 1
ATOM 4886 C CA . CYS A 1 612 ? 4.629 -9.578 -15.816 1.00 87.81 612 CYS A CA 1
ATOM 4887 C C . CYS A 1 612 ? 3.870 -9.365 -14.500 1.00 87.81 612 CYS A C 1
ATOM 4889 O O . CYS A 1 612 ? 3.060 -10.212 -14.115 1.00 87.81 612 CYS A O 1
ATOM 4891 N N . GLU A 1 613 ? 4.068 -8.226 -13.830 1.00 86.19 613 GLU A N 1
ATOM 4892 C CA . GLU A 1 613 ? 3.343 -7.864 -12.605 1.00 86.19 613 GLU A CA 1
ATOM 4893 C C . GLU A 1 613 ? 1.830 -7.834 -12.847 1.00 86.19 613 GLU A C 1
ATOM 4895 O O . GLU A 1 613 ? 1.056 -8.405 -12.078 1.00 86.19 613 GLU A O 1
ATOM 4900 N N . ARG A 1 614 ? 1.379 -7.247 -13.959 1.00 88.25 614 ARG A N 1
ATOM 4901 C CA . ARG A 1 614 ? -0.043 -7.232 -14.307 1.00 88.25 614 ARG A CA 1
ATOM 4902 C C . ARG A 1 614 ? -0.581 -8.628 -14.619 1.00 88.25 614 ARG A C 1
ATOM 4904 O O . ARG A 1 614 ? -1.698 -8.953 -14.224 1.00 88.25 614 ARG A O 1
ATOM 4911 N N . ALA A 1 615 ? 0.195 -9.461 -15.307 1.00 84.75 615 ALA A N 1
ATOM 4912 C CA . ALA A 1 615 ? -0.174 -10.839 -15.611 1.00 84.75 615 ALA A CA 1
ATOM 4913 C C . ALA A 1 615 ? -0.306 -11.702 -14.346 1.00 84.75 615 ALA A C 1
ATOM 4915 O O . ALA A 1 615 ? -1.156 -12.600 -14.340 1.00 84.75 615 ALA A O 1
ATOM 4916 N N . ARG A 1 616 ? 0.472 -11.406 -13.292 1.00 81.50 616 ARG A N 1
ATOM 4917 C CA . ARG A 1 616 ? 0.303 -11.977 -11.944 1.00 81.50 616 ARG A CA 1
ATOM 4918 C C . ARG A 1 616 ? -1.013 -11.532 -11.311 1.00 81.50 616 ARG A C 1
ATOM 4920 O O . ARG A 1 616 ? -1.782 -12.386 -10.892 1.00 81.50 616 ARG A O 1
ATOM 4927 N N . VAL A 1 617 ? -1.319 -10.230 -11.334 1.00 83.06 617 VAL A N 1
ATOM 4928 C CA . VAL A 1 617 ? -2.580 -9.676 -10.790 1.00 83.06 617 VAL A CA 1
ATOM 4929 C C . VAL A 1 617 ? -3.819 -10.244 -11.492 1.00 83.06 617 VAL A C 1
ATOM 4931 O O . VAL A 1 617 ? -4.848 -10.444 -10.862 1.00 83.06 617 VAL A O 1
ATOM 4934 N N . HIS A 1 618 ? -3.746 -10.546 -12.790 1.00 81.56 618 HIS A N 1
ATOM 4935 C CA . HIS A 1 618 ? -4.838 -11.215 -13.515 1.00 81.56 618 HIS A CA 1
ATOM 4936 C C . HIS A 1 618 ? -5.025 -12.687 -13.137 1.00 81.56 618 HIS A C 1
ATOM 4938 O O . HIS A 1 618 ? -6.025 -13.300 -13.503 1.00 81.56 618 HIS A O 1
ATOM 4944 N N . ARG A 1 619 ? -4.059 -13.267 -12.428 1.00 74.75 619 ARG A N 1
ATOM 4945 C CA . ARG A 1 619 ? -4.042 -14.669 -12.027 1.00 74.75 619 ARG A CA 1
ATOM 4946 C C . ARG A 1 619 ? -3.868 -14.772 -10.509 1.00 74.75 619 ARG A C 1
ATOM 4948 O O . ARG A 1 619 ? -2.939 -15.448 -10.063 1.00 74.75 619 ARG A O 1
ATOM 4955 N N . PRO A 1 620 ? -4.763 -14.162 -9.706 1.00 68.75 620 PRO A N 1
ATOM 4956 C CA . PRO A 1 620 ? -4.648 -14.218 -8.253 1.00 68.75 620 PRO A CA 1
ATOM 4957 C C . PRO A 1 620 ? -4.696 -15.676 -7.768 1.00 68.75 620 PRO A C 1
ATOM 4959 O O . PRO A 1 620 ? -3.911 -16.070 -6.926 1.00 68.75 620 PRO A O 1
ATOM 4962 N N . ALA A 1 621 ? -5.469 -16.551 -8.418 1.00 63.72 621 ALA A N 1
ATOM 4963 C CA . ALA A 1 621 ? -5.488 -17.983 -8.099 1.00 63.72 621 ALA A CA 1
ATOM 4964 C C . ALA A 1 621 ? -4.133 -18.716 -8.277 1.00 63.72 621 ALA A C 1
ATOM 4966 O O . ALA A 1 621 ? -3.960 -19.799 -7.725 1.00 63.72 621 ALA A O 1
ATOM 4967 N N . LEU A 1 622 ? -3.188 -18.162 -9.053 1.00 63.84 622 LEU A N 1
ATOM 4968 C CA . LEU A 1 622 ? -1.850 -18.732 -9.277 1.00 63.84 622 LEU A CA 1
ATOM 4969 C C . LEU A 1 622 ? -0.746 -18.021 -8.474 1.00 63.84 622 LEU A C 1
ATOM 4971 O O . LEU A 1 622 ? 0.317 -18.610 -8.286 1.00 63.84 622 LEU A O 1
ATOM 4975 N N . PHE A 1 623 ? -0.971 -16.772 -8.041 1.00 59.59 623 PHE A N 1
ATOM 4976 C CA . PHE A 1 623 ? 0.055 -15.911 -7.428 1.00 59.59 623 PHE A CA 1
ATOM 4977 C C . PHE A 1 623 ? -0.374 -15.234 -6.111 1.00 59.59 623 PHE A C 1
ATOM 4979 O O . PHE A 1 623 ? 0.487 -15.037 -5.261 1.00 59.59 623 PHE A O 1
ATOM 4986 N N . ASP A 1 624 ? -1.665 -14.951 -5.899 1.00 48.78 624 ASP A N 1
ATOM 4987 C CA . ASP A 1 624 ? -2.265 -14.588 -4.600 1.00 48.78 624 ASP A CA 1
ATOM 4988 C C . ASP A 1 624 ? -2.682 -15.861 -3.855 1.00 48.78 624 ASP A C 1
ATOM 4990 O O . ASP A 1 624 ? -3.846 -16.115 -3.533 1.00 48.78 624 ASP A O 1
ATOM 4994 N N . ILE A 1 625 ? -1.693 -16.691 -3.550 1.00 42.88 625 ILE A N 1
ATOM 4995 C CA . ILE A 1 625 ? -1.807 -17.519 -2.361 1.00 42.88 625 ILE A CA 1
ATOM 4996 C C . ILE A 1 625 ? -1.526 -16.541 -1.226 1.00 42.88 625 ILE A C 1
ATOM 4998 O O . ILE A 1 625 ? -0.407 -16.043 -1.127 1.00 42.88 625 ILE A O 1
ATOM 5002 N N . SER A 1 626 ? -2.539 -16.202 -0.419 1.00 36.72 626 SER A N 1
ATOM 5003 C CA . SER A 1 626 ? -2.308 -15.395 0.782 1.00 36.72 626 SER A CA 1
ATOM 5004 C C . SER A 1 626 ? -1.122 -15.983 1.550 1.00 36.72 626 SER A C 1
ATOM 5006 O O . SER A 1 626 ? -0.965 -17.205 1.583 1.00 36.72 626 SER A O 1
ATOM 5008 N N . ASP A 1 627 ? -0.299 -15.160 2.202 1.00 37.12 627 ASP A N 1
ATOM 5009 C CA . ASP A 1 627 ? 0.827 -15.659 3.014 1.00 37.12 627 ASP A CA 1
ATOM 5010 C C . ASP A 1 627 ? 0.374 -16.681 4.094 1.00 37.12 627 ASP A C 1
ATOM 5012 O O . ASP A 1 627 ? 1.181 -17.416 4.661 1.00 37.12 627 ASP A O 1
ATOM 5016 N N . ALA A 1 628 ? -0.942 -16.791 4.331 1.00 39.59 628 ALA A N 1
ATOM 5017 C CA . ALA A 1 628 ? -1.603 -17.774 5.184 1.00 39.59 628 ALA A CA 1
ATOM 5018 C C . ALA A 1 628 ? -2.029 -19.101 4.498 1.00 39.59 628 ALA A C 1
ATOM 5020 O O . ALA A 1 628 ? -2.533 -19.988 5.189 1.00 39.59 628 ALA A O 1
ATOM 5021 N N . ALA A 1 629 ? -1.874 -19.268 3.179 1.00 36.84 629 ALA A N 1
ATOM 5022 C CA . ALA A 1 629 ? -2.499 -20.342 2.392 1.00 36.84 629 ALA A CA 1
ATOM 5023 C C . ALA A 1 629 ? -1.547 -21.179 1.518 1.00 36.84 629 ALA A C 1
ATOM 5025 O O . ALA A 1 629 ? -1.992 -21.845 0.589 1.00 36.84 629 ALA A O 1
ATOM 5026 N N . SER A 1 630 ? -0.252 -21.236 1.807 1.00 36.75 630 SER A N 1
ATOM 5027 C CA . SER A 1 630 ? 0.571 -22.358 1.339 1.00 36.75 630 SER A CA 1
ATOM 5028 C C . SER A 1 630 ? 0.524 -23.433 2.443 1.00 36.75 630 SER A C 1
ATOM 5030 O O . SER A 1 630 ? 0.923 -23.193 3.583 1.00 36.75 630 SER A O 1
ATOM 5032 N N . THR A 1 631 ? -0.034 -24.634 2.280 1.00 44.62 631 THR A N 1
ATOM 5033 C CA . THR A 1 631 ? -0.310 -25.455 1.099 1.00 44.62 631 THR A CA 1
ATOM 5034 C C . THR A 1 631 ? -1.423 -26.436 1.463 1.00 44.62 631 THR A C 1
ATOM 5036 O O . THR A 1 631 ? -1.228 -27.312 2.288 1.00 44.62 631 THR A O 1
ATOM 5039 N N . THR A 1 632 ? -2.593 -26.367 0.846 1.00 31.45 632 THR A N 1
ATOM 5040 C CA . THR A 1 632 ? -3.505 -27.512 0.734 1.00 31.45 632 THR A CA 1
ATOM 5041 C C . THR A 1 632 ? -3.624 -27.768 -0.756 1.00 31.45 632 THR A C 1
ATOM 5043 O O . THR A 1 632 ? -4.492 -27.201 -1.407 1.00 31.45 632 THR A O 1
ATOM 5046 N N . THR A 1 633 ? -2.925 -28.770 -1.302 1.00 49.38 633 THR A N 1
ATOM 5047 C CA . THR A 1 633 ? -3.741 -29.721 -2.075 1.00 49.38 633 THR A CA 1
ATOM 5048 C C . THR A 1 633 ? -4.839 -30.070 -1.072 1.00 49.38 633 THR A C 1
ATOM 5050 O O . THR A 1 633 ? -4.355 -30.512 -0.038 1.00 49.38 633 THR A O 1
ATOM 5053 N N . SER A 1 634 ? -6.140 -29.670 -1.238 1.00 31.30 634 SER A N 1
ATOM 5054 C CA . SER A 1 634 ? -7.576 -30.214 -1.313 1.00 31.30 634 SER A CA 1
ATOM 5055 C C . SER A 1 634 ? -7.967 -30.797 -2.649 1.00 31.30 634 SER A C 1
ATOM 5057 O O . SER A 1 634 ? -7.480 -30.243 -3.610 1.00 31.30 634 SER A O 1
ATOM 5059 N N . ALA A 1 635 ? -8.797 -31.835 -2.766 1.00 34.31 635 ALA A N 1
ATOM 5060 C CA . ALA A 1 635 ? -9.498 -32.114 -4.013 1.00 34.31 635 ALA A CA 1
ATOM 5061 C C . ALA A 1 635 ? -10.490 -30.970 -4.263 1.00 34.31 635 ALA A C 1
ATOM 5063 O O . ALA A 1 635 ? -11.667 -31.064 -3.935 1.00 34.31 635 ALA A O 1
ATOM 5064 N N . TYR A 1 636 ? -9.982 -29.854 -4.778 1.00 30.98 636 TYR A N 1
ATOM 5065 C CA . TYR A 1 636 ? -10.805 -29.003 -5.606 1.00 30.98 636 TYR A CA 1
ATOM 5066 C C . TYR A 1 636 ? -11.052 -29.838 -6.853 1.00 30.98 636 TYR A C 1
ATOM 5068 O O . TYR A 1 636 ? -10.094 -30.317 -7.471 1.00 30.98 636 TYR A O 1
ATOM 5076 N N . GLN A 1 637 ? -12.320 -30.082 -7.175 1.00 27.75 637 GLN A N 1
ATOM 5077 C CA . GLN A 1 637 ? -12.638 -30.546 -8.514 1.00 27.75 637 GLN A CA 1
ATOM 5078 C C . GLN A 1 637 ? -11.894 -29.636 -9.493 1.00 27.75 637 GLN A C 1
ATOM 5080 O O . GLN A 1 637 ? -11.865 -28.422 -9.260 1.00 27.75 637 GLN A O 1
ATOM 5085 N N . PRO A 1 638 ? -11.236 -30.184 -10.526 1.00 33.19 638 PRO A N 1
ATOM 5086 C CA . PRO A 1 638 ? -10.625 -29.355 -11.536 1.00 33.19 638 PRO A CA 1
ATOM 5087 C C . PRO A 1 638 ? -11.769 -28.615 -12.227 1.00 33.19 638 PRO A C 1
ATOM 5089 O O . PRO A 1 638 ? -12.331 -29.082 -13.211 1.00 33.19 638 PRO A O 1
ATOM 5092 N N . VAL A 1 639 ? -12.105 -27.424 -11.729 1.00 34.12 639 VAL A N 1
ATOM 5093 C CA . VAL A 1 639 ? -12.463 -26.349 -12.634 1.00 34.12 639 VAL A CA 1
ATOM 5094 C C . VAL A 1 639 ? -11.237 -26.286 -13.519 1.00 34.12 639 VAL A C 1
ATOM 5096 O O . VAL A 1 639 ? -10.153 -25.954 -13.028 1.00 34.12 639 VAL A O 1
ATOM 5099 N N . ALA A 1 640 ? -11.375 -26.784 -14.753 1.00 35.84 640 ALA A N 1
ATOM 5100 C CA . ALA A 1 640 ? -10.322 -26.726 -15.748 1.00 35.84 640 ALA A CA 1
ATOM 5101 C C . ALA A 1 640 ? -9.679 -25.349 -15.588 1.00 35.84 640 ALA A C 1
ATOM 5103 O O . ALA A 1 640 ? -10.434 -24.367 -15.587 1.00 35.84 640 ALA A O 1
ATOM 5104 N N . PRO A 1 641 ? -8.360 -25.257 -15.317 1.00 41.53 641 PRO A N 1
ATOM 5105 C CA . PRO A 1 641 ? -7.737 -23.963 -15.134 1.00 41.53 641 PRO A CA 1
ATOM 5106 C C . PRO A 1 641 ? -8.214 -23.131 -16.310 1.00 41.53 641 PRO A C 1
ATOM 5108 O O . PRO A 1 641 ? -8.101 -23.585 -17.452 1.00 41.53 641 PRO A O 1
ATOM 5111 N N . SER A 1 642 ? -8.823 -21.971 -16.063 1.00 43.00 642 SER A N 1
ATOM 5112 C CA . SER A 1 642 ? -8.998 -21.000 -17.131 1.00 43.00 642 SER A CA 1
ATOM 5113 C C . SER A 1 642 ? -7.586 -20.522 -17.473 1.00 43.00 642 SER A C 1
ATOM 5115 O O . SER A 1 642 ? -7.111 -19.460 -17.089 1.00 43.00 642 SER A O 1
ATOM 5117 N N . THR A 1 643 ? -6.861 -21.388 -18.179 1.00 48.28 643 THR A N 1
ATOM 5118 C CA . THR A 1 643 ? -5.500 -21.243 -18.690 1.00 48.28 643 THR A CA 1
ATOM 5119 C C . THR A 1 643 ? -5.391 -19.996 -19.560 1.00 48.28 643 THR A C 1
ATOM 5121 O O . THR A 1 643 ? -4.308 -19.445 -19.730 1.00 48.28 643 THR A O 1
ATOM 5124 N N . ASN A 1 644 ? -6.535 -19.488 -20.017 1.00 53.91 644 ASN A N 1
ATOM 5125 C CA . ASN A 1 644 ? -6.704 -18.292 -20.812 1.00 53.91 644 ASN A CA 1
ATOM 5126 C C . ASN A 1 644 ? -7.435 -17.174 -20.052 1.00 53.91 644 ASN A C 1
ATOM 5128 O O . ASN A 1 644 ? -8.436 -16.656 -20.539 1.00 53.91 644 ASN A O 1
ATOM 5132 N N . VAL A 1 645 ? -6.906 -16.704 -18.914 1.00 63.88 645 VAL A N 1
ATOM 5133 C CA . VAL A 1 645 ? -7.138 -15.289 -18.559 1.00 63.88 645 VAL A CA 1
ATOM 5134 C C . VAL A 1 645 ? -6.350 -14.444 -19.558 1.00 63.88 645 VAL A C 1
ATOM 5136 O O . VAL A 1 645 ? -5.183 -14.090 -19.350 1.00 63.88 645 VAL A O 1
ATOM 5139 N N . GLN A 1 646 ? -6.967 -14.235 -20.716 1.00 73.38 646 GLN A N 1
ATOM 5140 C CA . GLN A 1 646 ? -6.482 -13.347 -21.753 1.00 73.38 646 GLN A CA 1
ATOM 5141 C C . GLN A 1 646 ? -7.038 -11.954 -21.500 1.00 73.38 646 GLN A C 1
ATOM 5143 O O . GLN A 1 646 ? -8.153 -11.774 -21.012 1.00 73.38 646 GLN A O 1
ATOM 5148 N N . VAL A 1 647 ? -6.228 -10.958 -21.831 1.00 83.81 647 VAL A N 1
ATOM 5149 C CA . VAL A 1 647 ? -6.680 -9.572 -21.860 1.00 83.81 647 VAL A CA 1
ATOM 5150 C C . VAL A 1 647 ? -7.823 -9.478 -22.866 1.00 83.81 647 VAL A C 1
ATOM 5152 O O . VAL A 1 647 ? -7.729 -10.039 -23.958 1.00 83.81 647 VAL A O 1
ATOM 5155 N N . HIS A 1 648 ? -8.899 -8.785 -22.492 1.00 87.31 648 HIS A N 1
ATOM 5156 C CA . HIS A 1 648 ? -10.045 -8.582 -23.374 1.00 87.31 648 HIS A CA 1
ATOM 5157 C C . HIS A 1 648 ? -9.579 -8.039 -24.742 1.00 87.31 648 HIS A C 1
ATOM 5159 O O . HIS A 1 648 ? -8.722 -7.150 -24.750 1.00 87.31 648 HIS A O 1
ATOM 5165 N N . PRO A 1 649 ? -10.132 -8.496 -25.885 1.00 85.94 649 PRO A N 1
ATOM 5166 C CA . PRO A 1 649 ? -9.676 -8.090 -27.220 1.00 85.94 649 PRO A CA 1
ATOM 5167 C C . PRO A 1 649 ? -9.522 -6.573 -27.402 1.00 85.94 649 PRO A C 1
ATOM 5169 O O . PRO A 1 649 ? -8.508 -6.124 -27.926 1.00 85.94 649 PRO A O 1
ATOM 5172 N N . ASN A 1 650 ? -10.451 -5.778 -26.859 1.00 85.94 650 ASN A N 1
ATOM 5173 C CA . ASN A 1 650 ? -10.405 -4.305 -26.909 1.00 85.94 650 ASN A CA 1
ATOM 5174 C C . ASN A 1 650 ? -9.168 -3.678 -26.238 1.00 85.94 650 ASN A C 1
ATOM 5176 O O . ASN A 1 650 ? -8.828 -2.534 -26.518 1.00 85.94 650 ASN A O 1
ATOM 5180 N N . LEU A 1 651 ? -8.516 -4.393 -25.320 1.00 87.19 651 LEU A N 1
ATOM 5181 C CA . LEU A 1 651 ? -7.339 -3.930 -24.583 1.00 87.19 651 LEU A CA 1
ATOM 5182 C C . LEU A 1 651 ? -6.048 -4.619 -25.043 1.00 87.19 651 LEU A C 1
ATOM 5184 O O . LEU A 1 651 ? -4.972 -4.282 -24.555 1.00 87.19 651 LEU A O 1
ATOM 5188 N N . ARG A 1 652 ? -6.138 -5.584 -25.965 1.00 84.88 652 ARG A N 1
ATOM 5189 C CA . ARG A 1 652 ? -5.007 -6.408 -26.413 1.00 84.88 652 ARG A CA 1
ATOM 5190 C C . ARG A 1 652 ? -3.854 -5.572 -26.966 1.00 84.88 652 ARG A C 1
ATOM 5192 O O . ARG A 1 652 ? -2.697 -5.858 -26.672 1.00 84.88 652 ARG A O 1
ATOM 5199 N N . ASP A 1 653 ? -4.192 -4.557 -27.753 1.00 86.06 653 ASP A N 1
ATOM 5200 C CA . ASP A 1 653 ? -3.238 -3.702 -28.462 1.00 86.06 653 ASP A CA 1
ATOM 5201 C C . ASP A 1 653 ? -3.068 -2.331 -27.787 1.00 86.06 653 ASP A C 1
ATOM 5203 O O . ASP A 1 653 ? -2.585 -1.381 -28.400 1.00 86.06 653 ASP A O 1
ATOM 5207 N N . THR A 1 654 ? -3.445 -2.223 -26.508 1.00 89.75 654 THR A N 1
ATOM 5208 C CA . THR A 1 654 ? -3.259 -1.014 -25.699 1.00 89.75 654 THR A CA 1
ATOM 5209 C C . THR A 1 654 ? -2.195 -1.227 -24.627 1.00 89.75 654 THR A C 1
ATOM 5211 O O . THR A 1 654 ? -1.862 -2.350 -24.240 1.00 89.75 654 THR A O 1
ATOM 5214 N N . MET A 1 655 ? -1.679 -0.131 -24.071 1.00 91.88 655 MET A N 1
ATOM 5215 C CA . MET A 1 655 ? -0.819 -0.167 -22.886 1.00 91.88 655 MET A CA 1
ATOM 5216 C C . MET A 1 655 ? -1.644 -0.330 -21.594 1.00 91.88 655 MET A C 1
ATOM 5218 O O . MET A 1 655 ? -1.465 0.414 -20.634 1.00 91.88 655 MET A O 1
ATOM 5222 N N . TYR A 1 656 ? -2.573 -1.294 -21.531 1.00 91.44 656 TYR A N 1
ATOM 5223 C CA . TYR A 1 656 ? -3.475 -1.504 -20.380 1.00 91.44 656 TYR A CA 1
ATOM 5224 C C . TYR A 1 656 ? -2.731 -1.672 -19.041 1.00 91.44 656 TYR A C 1
ATOM 5226 O O . TYR A 1 656 ? -3.257 -1.357 -17.966 1.00 91.44 656 TYR A O 1
ATOM 5234 N N . TYR A 1 657 ? -1.499 -2.171 -19.108 1.00 91.81 657 TYR A N 1
ATOM 5235 C CA . TYR A 1 657 ? -0.627 -2.453 -17.978 1.00 91.81 657 TYR A CA 1
ATOM 5236 C C . TYR A 1 657 ? -0.009 -1.193 -17.335 1.00 91.81 657 TYR A C 1
ATOM 5238 O O . TYR A 1 657 ? 0.460 -1.286 -16.202 1.00 91.81 657 TYR A O 1
ATOM 5246 N N . ILE A 1 658 ? -0.032 -0.028 -18.003 1.00 87.81 658 ILE A N 1
ATOM 5247 C CA . ILE A 1 658 ? 0.684 1.188 -17.563 1.00 87.81 658 ILE A CA 1
ATOM 5248 C C . ILE A 1 658 ? 0.092 1.858 -16.318 1.00 87.81 658 ILE A C 1
ATOM 5250 O O . ILE A 1 658 ? -1.157 1.946 -16.144 1.00 87.81 658 ILE A O 1
#

Foldseek 3Di:
DVCQVDQVCQCVLVVCCCPLLAVQVLCVLQADGSLVLLVLCQVQVKKWFAPSLLPSQAPDQPDQQEGEIEGADDPSLVVNVCCCCPVRVWDWDDKAADPDPQQVQFGIWIWTADPVSRHIYIYGHGNFNRVLSQLSVDQKLSRQWMDHSWKTKRLACCLCHVVVAMFTQDDDDPVNVVSQVSVVSRVRDVVRYDFQVPDPDPDPRAFKDFTPPPNMDMRTNDDPDDDPLSTPVLLRSLAMKHKDADDPDDDPDDDDDDDDDDDPPRPRGIHIDWDWQDAPQAPGIGITYDPDPLSVLVNLVRLVLVLVQQVVDDPVPHQPQDDPPDDSVPDDRVSSPPDDRDPPRHHCSSCSVVSVVVVVVVVPVPPQVVVLVVLVVCQQVVHFDDFQPDADPLLVVFLEKEKAKEWAFQPPRPPDPPGQDTDMQMWMQQTSRSRHTFSDDQVSSCVSVVNDGHQAYEYEYEDDDPVCLVVCVVPVVVVVVVVQPVPPDPPSGHWYWYKYKYQPDDDFDADPDPVQADPQQNEGDAFDKAQDDPHDPPWRKIWHALFRDPDDGGGTMIMTISDGPDQCVPQNDDPRSSVNVSRNFSSQQCSQSSDNTGDRGRVSNVLNVLSSVVVCVLPCVNRVPPPSHPDHPDPPPPPPPCPDPDDDPVSNRGSPSD

pLDDT: mean 81.15, std 16.54, range [27.67, 97.88]

InterPro domains:
  IPR003165 Piwi domain [PF02171] (366-616)
  IPR003165 Piwi domain [PS50822] (442-620)
  IPR003165 Piwi domain [SM00950] (338-620)
  IPR012337 Ribonuclease H-like superfamily [SSF53098] (341-618)
  IPR036397 Ribonuclease H superfamily [G3DSA:3.30.420.10] (393-658)

Secondary structure (DSSP, 8-state):
-HHHH-GGGGGHHHHHHHHHS-HHHHHTTT-S-HHHHHHHHHHTT-EEEHHHHHHHHSTT----SEEEEEEETTHHHHHHHHHHHHTS-PEEEEEEEP-SGGGTTEEEEEEEEETTTTEEEEEEEESS-HHHHHHHH--BGGG-EEE-SSEEEES-HIIIIIS--B-BSS---HHHHHHHHHHHHTT--TTTB--GGG-SSPPTT-EEEETT-TTSEEEE--SS---GGGSHHHHHTT-EEEEEE----------------S------SEEEE-EEE--TT-SS-EEE-TT-HHHHHHHHHHHHHHHHHHHHS-GGGS-TT--SSS-TTT--GGGGTT----TT----GGGHHHHHHHHHHHGGG-HHHHHHHHHHHHHHTT--S---SS--HHHHTS-EEEEEEEEE--TT--SSS-PPPPEEEEEE--SSS-----S--HHHHHHHTTTPPPSEEEEEEES--GGGHHHIIIIIHHHHHHHHHTTSPTT-PPEEEEEEEE---S-----SSGGGB-TTT-SBPTTEEE-SSSS-TTSEEEEEE-S--SSSS--PEEEEEEEESSHHHHH-SSHHHHHHHHHHHHHHTS--TT-SS--SS-HHHHHHHHHHHHHHHT-HHHH---TT--------------TT-PPPGGGTTTTTT-

Organism: NCBI:txid1209916

Radius of gyration: 31.89 Å; chains: 1; bounding box: 79×69×92 Å